Protein AF-A0A1Y1MLQ7-F1 (afdb_monomer_lite)

Radius of gyration: 145.33 Å; chains: 1; bounding box: 255×112×412 Å

pLDDT: mean 74.6, std 23.85, range [27.97, 98.62]

InterPro domains:
  IPR000237 GRIP domain [PS50913] (396-436)
  IPR019459 GRIP-related Arf-binding domain [PF10375] (397-436)

Structure (mmCIF, N/CA/C/O backbone):
data_AF-A0A1Y1MLQ7-F1
#
_entry.id   AF-A0A1Y1MLQ7-F1
#
loop_
_atom_site.group_PDB
_atom_site.id
_atom_site.type_symbol
_atom_site.label_atom_id
_atom_site.label_alt_id
_atom_site.label_comp_id
_atom_site.label_asym_id
_atom_site.label_entity_id
_atom_site.label_seq_id
_atom_site.pdbx_PDB_ins_code
_atom_site.Cartn_x
_atom_site.Cartn_y
_atom_site.Cartn_z
_atom_site.occupancy
_atom_site.B_iso_or_equiv
_atom_site.auth_seq_id
_atom_site.auth_comp_id
_atom_site.auth_asym_id
_atom_site.auth_atom_id
_atom_site.pdbx_PDB_model_num
ATOM 1 N N . ALA A 1 1 ? 29.054 -7.378 13.121 1.00 42.47 1 ALA A N 1
ATOM 2 C CA . ALA A 1 1 ? 28.999 -8.143 14.384 1.00 42.47 1 ALA A CA 1
ATOM 3 C C . ALA A 1 1 ? 28.278 -7.290 15.422 1.00 42.47 1 ALA A C 1
ATOM 5 O O . ALA A 1 1 ? 28.629 -6.125 15.537 1.00 42.47 1 ALA A O 1
ATOM 6 N N . GLY A 1 2 ? 27.265 -7.779 16.133 1.00 45.75 2 GLY A N 1
ATOM 7 C CA . GLY A 1 2 ? 26.594 -9.081 16.021 1.00 45.75 2 GLY A CA 1
ATOM 8 C C . GLY A 1 2 ? 25.172 -8.993 16.591 1.00 45.75 2 GLY A C 1
ATOM 9 O O . GLY A 1 2 ? 24.879 -8.077 17.355 1.00 45.75 2 GLY A O 1
ATOM 10 N N . GLU A 1 3 ? 24.288 -9.895 16.177 1.00 42.88 3 GLU A N 1
ATOM 11 C CA . GLU A 1 3 ? 22.862 -9.861 16.528 1.00 42.88 3 GLU A CA 1
ATOM 12 C C . GLU A 1 3 ? 22.591 -10.347 17.965 1.00 42.88 3 GLU A C 1
ATOM 14 O O . GLU A 1 3 ? 23.238 -11.291 18.424 1.00 42.88 3 GLU A O 1
ATOM 19 N N . PRO A 1 4 ? 21.572 -9.799 18.650 1.00 53.38 4 PRO A N 1
ATOM 20 C CA . PRO A 1 4 ? 20.909 -10.453 19.769 1.00 53.38 4 PRO A CA 1
ATOM 21 C C . PRO A 1 4 ? 19.644 -11.177 19.273 1.00 53.38 4 PRO A C 1
ATOM 23 O O . PRO A 1 4 ? 18.577 -10.575 19.139 1.00 53.38 4 PRO A O 1
ATOM 26 N N . THR A 1 5 ? 19.738 -12.478 18.997 1.00 49.75 5 THR A N 1
ATOM 27 C CA . THR A 1 5 ? 18.586 -13.284 18.563 1.00 49.75 5 THR A CA 1
ATOM 28 C C . THR A 1 5 ? 17.558 -13.461 19.685 1.00 49.75 5 THR A C 1
ATOM 30 O O . THR A 1 5 ? 17.858 -13.980 20.761 1.00 49.75 5 THR A O 1
ATOM 33 N N . GLN A 1 6 ? 16.305 -13.069 19.430 1.00 39.81 6 GLN A N 1
ATOM 34 C CA . GLN A 1 6 ? 15.184 -13.431 20.299 1.00 39.81 6 GLN A CA 1
ATOM 35 C C . GLN A 1 6 ? 14.736 -14.867 20.012 1.00 39.81 6 GLN A C 1
ATOM 37 O O . GLN A 1 6 ? 14.454 -15.221 18.870 1.00 39.81 6 GLN A O 1
ATOM 42 N N . ALA A 1 7 ? 14.592 -15.673 21.064 1.00 40.72 7 ALA A N 1
ATOM 43 C CA . ALA A 1 7 ? 13.977 -16.993 20.993 1.00 40.72 7 ALA A CA 1
ATOM 44 C C . ALA A 1 7 ? 12.897 -17.120 22.076 1.00 40.72 7 ALA A C 1
ATOM 46 O O . ALA A 1 7 ? 13.176 -17.470 23.222 1.00 40.72 7 ALA A O 1
ATOM 47 N N . ILE A 1 8 ? 11.648 -16.835 21.704 1.00 41.62 8 ILE A N 1
ATOM 48 C CA . ILE A 1 8 ? 10.466 -17.122 22.522 1.00 41.62 8 ILE A CA 1
ATOM 49 C C . ILE A 1 8 ? 9.584 -18.087 21.739 1.00 41.62 8 ILE A C 1
ATOM 51 O O . ILE A 1 8 ? 9.068 -17.737 20.682 1.00 41.62 8 ILE A O 1
ATOM 55 N N . ASN A 1 9 ? 9.333 -19.271 22.294 1.00 38.72 9 ASN A N 1
ATOM 56 C CA . ASN A 1 9 ? 8.049 -19.931 22.087 1.00 38.72 9 ASN A CA 1
ATOM 57 C C . ASN A 1 9 ? 7.711 -20.862 23.255 1.00 38.72 9 ASN A C 1
ATOM 59 O O . ASN A 1 9 ? 8.598 -21.382 23.930 1.00 38.72 9 ASN A O 1
ATOM 63 N N . SER A 1 10 ? 6.418 -21.002 23.553 1.00 38.69 10 SER A N 1
ATOM 64 C CA . SER A 1 10 ? 5.951 -21.477 24.862 1.00 38.69 10 SER A CA 1
ATOM 65 C C . SER A 1 10 ? 5.063 -22.722 24.770 1.00 38.69 10 SER A C 1
ATOM 67 O O . SER A 1 10 ? 4.092 -22.770 24.019 1.00 38.69 10 SER A O 1
ATOM 69 N N . ALA A 1 11 ? 5.386 -23.749 25.563 1.00 38.62 11 ALA A N 1
ATOM 70 C CA . ALA A 1 11 ? 4.618 -24.991 25.609 1.00 38.62 11 ALA A CA 1
ATOM 71 C C . ALA A 1 11 ? 3.310 -24.808 26.405 1.00 38.62 11 ALA A C 1
ATOM 73 O O . ALA A 1 11 ? 3.320 -24.501 27.602 1.00 38.62 11 ALA A O 1
ATOM 74 N N . SER A 1 12 ? 2.170 -25.011 25.745 1.00 39.16 12 SER A N 1
ATOM 75 C CA . SER A 1 12 ? 0.843 -24.701 26.284 1.00 39.16 12 SER A CA 1
ATOM 76 C C . SER A 1 12 ? 0.339 -25.740 27.303 1.00 39.16 12 SER A C 1
ATOM 78 O O . SER A 1 12 ? 0.190 -26.930 27.022 1.00 39.16 12 SER A O 1
ATOM 80 N N . LYS A 1 13 ? 0.019 -25.287 28.525 1.00 41.72 13 LYS A N 1
ATOM 81 C CA . LYS A 1 13 ? -0.547 -26.144 29.585 1.00 41.72 13 LYS A CA 1
ATOM 82 C C . LYS A 1 13 ? -2.057 -26.332 29.407 1.00 41.72 13 LYS A C 1
ATOM 84 O O . LYS A 1 13 ? -2.846 -25.427 29.665 1.00 41.72 13 LYS A O 1
ATOM 89 N N . LYS A 1 14 ? -2.463 -27.548 29.041 1.00 40.78 14 LYS A N 1
ATOM 90 C CA . LYS A 1 14 ? -3.866 -27.961 28.868 1.00 40.78 14 LYS A CA 1
ATOM 91 C C . LYS A 1 14 ? -4.560 -28.154 30.232 1.00 40.78 14 LYS A C 1
ATOM 93 O O . LYS A 1 14 ? -4.200 -29.054 30.985 1.00 40.78 14 LYS A O 1
ATOM 98 N N . LYS A 1 15 ? -5.578 -27.341 30.547 1.00 38.00 15 LYS A N 1
ATOM 99 C CA . LYS A 1 15 ? -6.497 -27.526 31.693 1.00 38.00 15 LYS A CA 1
ATOM 100 C C . LYS A 1 15 ? -7.940 -27.567 31.189 1.00 38.00 15 LYS A C 1
ATOM 102 O O . LYS A 1 15 ? -8.370 -26.629 30.529 1.00 38.00 15 LYS A O 1
ATOM 107 N N . ASN A 1 16 ? -8.684 -28.621 31.531 1.00 43.16 16 ASN A N 1
ATOM 108 C CA . ASN A 1 16 ? -10.107 -28.760 31.198 1.00 43.16 16 ASN A CA 1
ATOM 109 C C . ASN A 1 16 ? -11.012 -28.554 32.426 1.00 43.16 16 ASN A C 1
ATOM 111 O O . ASN A 1 16 ? -10.590 -28.720 33.571 1.00 43.16 16 ASN A O 1
ATOM 115 N N . ASN A 1 17 ? -12.258 -28.153 32.169 1.00 36.81 17 ASN A N 1
ATOM 116 C CA . ASN A 1 17 ? -13.166 -27.597 33.173 1.00 36.81 17 ASN A CA 1
ATOM 117 C C . ASN A 1 17 ? -13.801 -28.621 34.130 1.00 36.81 17 ASN A C 1
ATOM 119 O O . ASN A 1 17 ? -14.276 -29.677 33.720 1.00 36.81 17 ASN A O 1
ATOM 123 N N . ARG A 1 18 ? -13.976 -28.204 35.393 1.00 39.94 18 ARG A N 1
ATOM 124 C CA . ARG A 1 18 ? -15.094 -28.662 36.238 1.00 39.94 18 ARG A CA 1
ATOM 125 C C . ARG A 1 18 ? -16.371 -27.939 35.796 1.00 39.94 18 ARG A C 1
ATOM 127 O O . ARG A 1 18 ? -16.328 -26.734 35.565 1.00 39.94 18 ARG A O 1
ATOM 134 N N . LYS A 1 19 ? -17.522 -28.619 35.786 1.00 39.31 19 LYS A N 1
ATOM 135 C CA . LYS A 1 19 ? -18.834 -27.961 35.655 1.00 39.31 19 LYS A CA 1
ATOM 136 C C . LYS A 1 19 ? -19.832 -28.554 36.654 1.00 39.31 19 LYS A C 1
ATOM 138 O O . LYS A 1 19 ? -20.402 -29.612 36.413 1.00 39.31 19 LYS A O 1
ATOM 143 N N . LYS A 1 20 ? -20.027 -27.875 37.792 1.00 37.69 20 LYS A N 1
ATOM 144 C CA . LYS A 1 20 ? -21.162 -28.144 38.693 1.00 37.69 20 LYS A CA 1
ATOM 145 C C . LYS A 1 20 ? -22.450 -27.696 37.994 1.00 37.69 20 LYS A C 1
ATOM 147 O O . LYS A 1 20 ? -22.477 -26.620 37.401 1.00 37.69 20 LYS A O 1
ATOM 152 N N . LYS A 1 21 ? -23.517 -28.483 38.118 1.00 36.78 21 LYS A N 1
ATOM 153 C CA . LYS A 1 21 ? -24.897 -28.044 37.874 1.00 36.78 21 LYS A CA 1
ATOM 154 C C . LYS A 1 21 ? -25.595 -28.033 39.232 1.00 36.78 21 LYS A C 1
ATOM 156 O O . LYS A 1 21 ? -25.553 -29.040 39.928 1.00 36.78 21 LYS A O 1
ATOM 161 N N . ASN A 1 22 ? -26.194 -26.907 39.599 1.00 33.56 22 ASN A N 1
ATOM 162 C CA . ASN A 1 22 ? -27.091 -26.801 40.745 1.00 33.56 22 ASN A CA 1
ATOM 163 C C . ASN A 1 22 ? -28.452 -26.377 40.190 1.00 33.56 22 ASN A C 1
ATOM 165 O O . ASN A 1 22 ? -28.498 -25.490 39.338 1.00 33.56 22 ASN A O 1
ATOM 169 N N . ALA A 1 23 ? -29.530 -27.014 40.630 1.00 33.94 23 ALA A N 1
ATOM 170 C CA . ALA A 1 23 ? -30.889 -26.620 40.286 1.00 33.94 23 ALA A CA 1
ATOM 171 C C . ALA A 1 23 ? -31.568 -26.135 41.566 1.00 33.94 23 ALA A C 1
ATOM 173 O O . ALA A 1 23 ? -31.546 -26.849 42.566 1.00 33.94 23 ALA A O 1
ATOM 174 N N . ASN A 1 24 ? -32.142 -24.935 41.533 1.00 34.88 24 ASN A N 1
ATOM 175 C CA . ASN A 1 24 ? -33.017 -24.444 42.591 1.00 34.88 24 ASN A CA 1
ATOM 176 C C . ASN A 1 24 ? -34.423 -24.247 42.016 1.00 34.88 24 ASN A C 1
ATOM 178 O O . ASN A 1 24 ? -34.565 -24.005 40.815 1.00 34.88 24 ASN A O 1
ATOM 182 N N . LYS A 1 25 ? -35.450 -24.405 42.849 1.00 38.34 25 LYS A N 1
ATOM 183 C CA . LYS A 1 25 ? -36.848 -24.510 42.418 1.00 38.34 25 LYS A CA 1
ATOM 184 C C . LYS A 1 25 ? -37.705 -23.562 43.253 1.00 38.34 25 LYS A C 1
ATOM 186 O O . LYS A 1 25 ? -37.921 -23.832 44.430 1.00 38.34 25 LYS A O 1
ATOM 191 N N . ASN A 1 26 ? -38.181 -22.472 42.649 1.00 33.62 26 ASN A N 1
ATOM 192 C CA . ASN A 1 26 ? -39.131 -21.571 43.305 1.00 33.62 26 ASN A CA 1
ATOM 193 C C . ASN A 1 26 ? -40.443 -22.301 43.625 1.00 33.62 26 ASN A C 1
ATOM 195 O O . ASN A 1 26 ? -40.863 -23.204 42.892 1.00 33.62 26 ASN A O 1
ATOM 199 N N . LYS A 1 27 ? -41.107 -21.847 44.689 1.00 34.47 27 LYS A N 1
ATOM 200 C CA . LYS A 1 27 ? -42.523 -22.088 44.951 1.00 34.47 27 LYS A CA 1
ATOM 201 C C . LYS A 1 27 ? -43.062 -20.918 45.777 1.00 34.47 27 LYS A C 1
ATOM 203 O O . LYS A 1 27 ? -42.945 -20.931 46.997 1.00 34.47 27 LYS A O 1
ATOM 208 N N . ASP A 1 28 ? -43.637 -19.941 45.095 1.00 31.59 28 ASP A N 1
ATOM 209 C CA . ASP A 1 28 ? -44.357 -18.827 45.712 1.00 31.59 28 ASP A CA 1
ATOM 210 C C . ASP A 1 28 ? -45.819 -19.232 45.987 1.00 31.59 28 ASP A C 1
ATOM 212 O O . ASP A 1 28 ? -46.367 -20.103 45.300 1.00 31.59 28 ASP A O 1
ATOM 216 N N . THR A 1 29 ? -46.461 -18.621 46.986 1.00 34.50 29 THR A N 1
ATOM 217 C CA . THR A 1 29 ? -47.876 -18.857 47.325 1.00 34.50 29 THR A CA 1
ATOM 218 C C . THR A 1 29 ? -48.537 -17.614 47.915 1.00 34.50 29 THR A C 1
ATOM 220 O O . THR A 1 29 ? -48.018 -17.072 48.886 1.00 34.50 29 THR A O 1
ATOM 223 N N . THR A 1 30 ? -49.749 -17.305 47.423 1.00 37.72 30 THR A N 1
ATOM 224 C CA . THR A 1 30 ? -50.778 -16.408 48.018 1.00 37.72 30 THR A CA 1
ATOM 225 C C . THR A 1 30 ? -50.428 -14.908 48.139 1.00 37.72 30 THR A C 1
ATOM 227 O O . THR A 1 30 ? -49.251 -14.568 48.068 1.00 37.72 30 THR A O 1
ATOM 230 N N . PRO A 1 31 ? -51.419 -13.997 48.307 1.00 47.44 31 PRO A N 1
ATOM 231 C CA . PRO A 1 31 ? -52.875 -14.203 48.416 1.00 47.44 31 PRO A CA 1
ATOM 232 C C . PRO A 1 31 ? -53.719 -13.541 47.297 1.00 47.44 31 PRO A C 1
ATOM 234 O O . PRO A 1 31 ? -53.199 -12.882 46.401 1.00 47.44 31 PRO A O 1
ATOM 237 N N . LEU A 1 32 ? -55.045 -13.721 47.370 1.00 34.81 32 LEU A N 1
ATOM 238 C CA . LEU A 1 32 ? -56.075 -12.968 46.635 1.00 34.81 32 LEU A CA 1
ATOM 239 C C . LEU A 1 32 ? -57.245 -12.631 47.584 1.00 34.81 32 LEU A C 1
ATOM 241 O O . LEU A 1 32 ? -57.410 -13.293 48.606 1.00 34.81 32 LEU A O 1
ATOM 245 N N . SER A 1 33 ? -58.031 -11.606 47.242 1.00 31.83 33 SER A N 1
ATOM 246 C CA . SER A 1 33 ? -59.039 -10.946 48.097 1.00 31.83 33 SER A CA 1
ATOM 247 C C . SER A 1 33 ? -60.459 -11.014 47.507 1.00 31.83 33 SER A C 1
ATOM 249 O O . SER A 1 33 ? -60.576 -11.018 46.280 1.00 31.83 33 SER A O 1
ATOM 251 N N . ASN A 1 34 ? -61.506 -11.020 48.360 1.00 36.66 34 ASN A N 1
ATOM 252 C CA . ASN A 1 34 ? -62.702 -10.127 48.328 1.00 36.66 34 ASN A CA 1
ATOM 253 C C . ASN A 1 34 ? -63.937 -10.684 49.089 1.00 36.66 34 ASN A C 1
ATOM 255 O O . ASN A 1 34 ? -64.102 -11.897 49.175 1.00 36.66 34 ASN A O 1
ATOM 259 N N . GLY A 1 35 ? -64.840 -9.783 49.530 1.00 33.41 35 GLY A N 1
ATOM 260 C CA . GLY A 1 35 ? -66.186 -10.072 50.087 1.00 33.41 35 GLY A CA 1
ATOM 261 C C . GLY A 1 35 ? -66.288 -9.825 51.606 1.00 33.41 35 GLY A C 1
ATOM 262 O O . GLY A 1 35 ? -65.662 -10.577 52.343 1.00 33.41 35 GLY A O 1
ATOM 263 N N . ASP A 1 36 ? -66.949 -8.805 52.186 1.00 33.22 36 ASP A N 1
ATOM 264 C CA . ASP A 1 36 ? -68.075 -7.920 51.773 1.00 33.22 36 ASP A CA 1
ATOM 265 C C . ASP A 1 36 ? -69.455 -8.631 51.787 1.00 33.22 36 ASP A C 1
ATOM 267 O O . ASP A 1 36 ? -69.572 -9.691 51.175 1.00 33.22 36 ASP A O 1
ATOM 271 N N . ALA A 1 37 ? -70.537 -8.155 52.435 1.00 33.62 37 ALA A N 1
ATOM 272 C CA . ALA A 1 37 ? -70.743 -7.079 53.432 1.00 33.62 37 ALA A CA 1
ATOM 273 C C . ALA A 1 37 ? -72.116 -7.234 54.145 1.00 33.62 37 ALA A C 1
ATOM 275 O O . ALA A 1 37 ? -72.996 -7.910 53.618 1.00 33.62 37 ALA A O 1
ATOM 276 N N . THR A 1 38 ? -72.327 -6.535 55.275 1.00 31.84 38 THR A N 1
ATOM 277 C CA . THR A 1 38 ? -73.638 -5.958 55.682 1.00 31.84 38 THR A CA 1
ATOM 278 C C . THR A 1 38 ? -73.445 -4.830 56.710 1.00 31.84 38 THR A C 1
ATOM 280 O O . THR A 1 38 ? -72.434 -4.806 57.409 1.00 31.84 38 THR A O 1
ATOM 283 N N . HIS A 1 39 ? -74.403 -3.902 56.783 1.00 36.19 39 HIS A N 1
ATOM 284 C CA . HIS A 1 39 ? -74.424 -2.697 57.629 1.00 36.19 39 HIS A CA 1
ATOM 285 C C . HIS A 1 39 ? -75.869 -2.462 58.130 1.00 36.19 39 HIS A C 1
ATOM 287 O O . HIS A 1 39 ? -76.761 -3.200 57.716 1.00 36.19 39 HIS A O 1
ATOM 293 N N . GLU A 1 40 ? -76.079 -1.406 58.925 1.00 33.09 40 GLU A N 1
ATOM 294 C CA . GLU A 1 40 ? -77.374 -0.863 59.391 1.00 33.09 40 GLU A CA 1
ATOM 295 C C . GLU A 1 40 ? -78.122 -1.665 60.483 1.00 33.09 40 GLU A C 1
ATOM 297 O O . GLU A 1 40 ? -77.985 -2.881 60.593 1.00 33.09 40 GLU A O 1
ATOM 302 N N . ASP A 1 41 ? -78.981 -1.039 61.298 1.00 33.09 41 ASP A N 1
ATOM 303 C CA . ASP A 1 41 ? -78.740 0.196 62.069 1.00 33.09 41 ASP A CA 1
ATOM 304 C C . ASP A 1 41 ? -79.726 0.322 63.255 1.00 33.09 41 ASP A C 1
ATOM 306 O O . ASP A 1 41 ? -80.657 -0.463 63.419 1.00 33.09 41 ASP A O 1
ATOM 310 N N . VAL A 1 42 ? -79.453 1.330 64.079 1.00 36.19 42 VAL A N 1
ATOM 311 C CA . VAL A 1 42 ? -80.202 1.927 65.203 1.00 36.19 42 VAL A CA 1
ATOM 312 C C . VAL A 1 42 ? -81.758 1.887 65.162 1.00 36.19 42 VAL A C 1
ATOM 314 O O . VAL A 1 42 ? -82.366 2.051 64.111 1.00 36.19 42 VAL A O 1
ATOM 317 N N . GLN A 1 43 ? -82.359 1.829 66.373 1.00 34.16 43 GLN A N 1
ATOM 318 C CA . GLN A 1 43 ? -83.523 2.601 66.902 1.00 34.16 43 GLN A CA 1
ATOM 319 C C . GLN A 1 43 ? -84.747 1.860 67.521 1.00 34.16 43 GLN A C 1
ATOM 321 O O . GLN A 1 43 ? -85.531 1.227 66.827 1.00 34.16 43 GLN A O 1
ATOM 326 N N . ASN A 1 44 ? -84.939 2.158 68.821 1.00 33.00 44 ASN A N 1
ATOM 327 C CA . ASN A 1 44 ? -86.174 2.591 69.512 1.00 33.00 44 ASN A CA 1
ATOM 328 C C . ASN A 1 44 ? -87.356 1.657 69.873 1.00 33.00 44 ASN A C 1
ATOM 330 O O . ASN A 1 44 ? -87.728 0.771 69.118 1.00 33.00 44 ASN A O 1
ATOM 334 N N . ASP A 1 45 ? -87.971 2.040 71.012 1.00 34.66 45 ASP A N 1
ATOM 335 C CA . ASP A 1 45 ? -89.410 2.054 71.356 1.00 34.66 45 ASP A CA 1
ATOM 336 C C . ASP A 1 45 ? -90.154 0.686 71.438 1.00 34.66 45 ASP A C 1
ATOM 338 O O . ASP A 1 45 ? -89.951 -0.204 70.620 1.00 34.66 45 ASP A O 1
ATOM 342 N N . ASN A 1 46 ? -91.054 0.416 72.397 1.00 36.19 46 ASN A N 1
ATOM 343 C CA . ASN A 1 46 ? -91.608 1.223 73.497 1.00 36.19 46 ASN A CA 1
ATOM 344 C C . ASN A 1 46 ? -92.368 0.312 74.511 1.00 36.19 46 ASN A C 1
ATOM 346 O O . ASN A 1 46 ? -92.253 -0.909 74.416 1.00 36.19 46 ASN A O 1
ATOM 350 N N . ASP A 1 47 ? -93.193 0.927 75.374 1.00 40.88 47 ASP A N 1
ATOM 351 C CA . ASP A 1 47 ? -94.443 0.397 75.973 1.00 40.88 47 ASP A CA 1
ATOM 352 C C . ASP A 1 47 ? -94.368 -0.732 77.034 1.00 40.88 47 ASP A C 1
ATOM 354 O O . ASP A 1 47 ? -93.593 -1.680 76.918 1.00 40.88 47 ASP A O 1
ATOM 358 N N . GLU A 1 48 ? -95.225 -0.765 78.065 1.00 39.75 48 GLU A N 1
ATOM 359 C CA . GLU A 1 48 ? -95.933 0.287 78.843 1.00 39.75 48 GLU A CA 1
ATOM 360 C C . GLU A 1 48 ? -96.523 -0.383 80.123 1.00 39.75 48 GLU A C 1
ATOM 362 O O . GLU A 1 48 ? -96.315 -1.587 80.301 1.00 39.75 48 GLU A O 1
ATOM 367 N N . ASP A 1 49 ? -97.249 0.372 80.967 1.00 41.47 49 ASP A N 1
ATOM 368 C CA . ASP A 1 49 ? -98.169 -0.099 82.039 1.00 41.47 49 ASP A CA 1
ATOM 369 C C . ASP A 1 49 ? -97.550 -0.907 83.227 1.00 41.47 49 ASP A C 1
ATOM 371 O O . ASP A 1 49 ? -96.492 -1.527 83.114 1.00 41.47 49 ASP A O 1
ATOM 375 N N . ASP A 1 50 ? -98.125 -1.056 84.431 1.00 41.84 50 ASP A N 1
ATOM 376 C CA . ASP A 1 50 ? -99.106 -0.337 85.288 1.00 41.84 50 ASP A CA 1
ATOM 377 C C . ASP A 1 50 ? -99.106 -1.094 86.653 1.00 41.84 50 ASP A C 1
ATOM 379 O O . ASP A 1 50 ? -98.612 -2.225 86.726 1.00 41.84 50 ASP A O 1
ATOM 383 N N . ASP A 1 51 ? -99.696 -0.669 87.775 1.00 39.22 51 ASP A N 1
ATOM 384 C CA . ASP A 1 51 ? -99.944 0.633 88.430 1.00 39.22 51 ASP A CA 1
ATOM 385 C C . ASP A 1 51 ? -100.401 0.292 89.886 1.00 39.22 51 ASP A C 1
ATOM 387 O O . ASP A 1 51 ? -100.680 -0.880 90.154 1.00 39.22 51 ASP A O 1
ATOM 391 N N . ASP A 1 52 ? -100.542 1.273 90.794 1.00 37.59 52 ASP A N 1
ATOM 392 C CA . ASP A 1 52 ? -101.419 1.213 92.000 1.00 37.59 52 ASP A CA 1
ATOM 393 C C . ASP A 1 52 ? -101.213 0.079 93.074 1.00 37.59 52 ASP A C 1
ATOM 395 O O . ASP A 1 52 ? -100.524 -0.920 92.885 1.00 37.59 52 ASP A O 1
ATOM 399 N N . LEU A 1 53 ? -101.778 0.107 94.298 1.00 37.22 53 LEU A N 1
ATOM 400 C CA . LEU A 1 53 ? -102.050 1.198 95.257 1.00 37.22 53 LEU A CA 1
ATOM 401 C C . LEU A 1 53 ? -102.177 0.630 96.701 1.00 37.22 53 LEU A C 1
ATOM 403 O O . LEU A 1 53 ? -102.416 -0.560 96.891 1.00 37.22 53 LEU A O 1
ATOM 407 N N . ASP A 1 54 ? -102.138 1.537 97.688 1.00 35.19 54 ASP A N 1
ATOM 408 C CA . ASP A 1 54 ? -102.821 1.491 99.003 1.00 35.19 54 ASP A CA 1
ATOM 409 C C . ASP A 1 54 ? -102.521 0.402 100.076 1.00 35.19 54 ASP A C 1
ATOM 411 O O . ASP A 1 54 ? -102.013 -0.679 99.804 1.00 35.19 54 ASP A O 1
ATOM 415 N N . THR A 1 55 ? -102.906 0.562 101.360 1.00 31.97 55 THR A N 1
ATOM 416 C CA . THR A 1 55 ? -102.856 1.717 102.307 1.00 31.97 55 THR A CA 1
ATOM 417 C C . THR A 1 55 ? -103.393 1.281 103.685 1.00 31.97 55 THR A C 1
ATOM 419 O O . THR A 1 55 ? -104.422 0.613 103.767 1.00 31.97 55 THR A O 1
ATOM 422 N N . ALA A 1 56 ? -102.774 1.774 104.773 1.00 32.56 56 ALA A N 1
ATOM 423 C CA . ALA A 1 56 ? -103.269 1.691 106.167 1.00 32.56 56 ALA A CA 1
ATOM 424 C C . ALA A 1 56 ? -103.393 0.233 106.726 1.00 32.56 56 ALA A C 1
ATOM 426 O O . ALA A 1 56 ? -103.082 -0.726 106.035 1.00 32.56 56 ALA A O 1
ATOM 427 N N . VAL A 1 57 ? -103.700 -0.060 108.001 1.00 34.50 57 VAL A N 1
ATOM 428 C CA . VAL A 1 57 ? -104.384 0.677 109.084 1.00 34.50 57 VAL A CA 1
ATOM 429 C C . VAL A 1 57 ? -103.676 0.474 110.440 1.00 34.50 57 VAL A C 1
ATOM 431 O O . VAL A 1 57 ? -103.427 -0.657 110.835 1.00 34.50 57 VAL A O 1
ATOM 434 N N . SER A 1 58 ? -103.375 1.598 111.111 1.00 33.84 58 SER A N 1
ATOM 435 C CA . SER A 1 58 ? -103.602 1.961 112.537 1.00 33.84 58 SER A CA 1
ATOM 436 C C . SER A 1 58 ? -103.636 0.859 113.629 1.00 33.84 58 SER A C 1
ATOM 438 O O . SER A 1 58 ? -104.183 -0.207 113.416 1.00 33.84 58 SER A O 1
ATOM 440 N N . THR A 1 59 ? -103.277 1.008 114.910 1.00 31.25 59 THR A N 1
ATOM 441 C CA . THR A 1 59 ? -102.831 2.071 115.842 1.00 31.25 59 THR A CA 1
ATOM 442 C C . THR A 1 59 ? -102.931 1.450 117.252 1.00 31.25 59 THR A C 1
ATOM 444 O O . THR A 1 59 ? -103.964 0.855 117.532 1.00 31.25 59 THR A O 1
ATOM 447 N N . ASP A 1 60 ? -101.968 1.731 118.139 1.00 29.72 60 ASP A N 1
ATOM 448 C CA . ASP A 1 60 ? -102.167 2.151 119.552 1.00 29.72 60 ASP A CA 1
ATOM 449 C C . ASP A 1 60 ? -102.956 1.279 120.590 1.00 29.72 60 ASP A C 1
ATOM 451 O O . ASP A 1 60 ? -103.843 0.493 120.288 1.00 29.72 60 ASP A O 1
ATOM 455 N N . LYS A 1 61 ? -102.668 1.560 121.873 1.00 31.28 61 LYS A N 1
ATOM 456 C CA . LYS A 1 61 ? -103.451 1.314 123.109 1.00 31.28 61 LYS A CA 1
ATOM 457 C C . LYS A 1 61 ? -103.550 -0.076 123.784 1.00 31.28 61 LYS A C 1
ATOM 459 O O . LYS A 1 61 ? -104.363 -0.922 123.447 1.00 31.28 61 LYS A O 1
ATOM 464 N N . LEU A 1 62 ? -102.935 -0.070 124.979 1.00 30.88 62 LEU A N 1
ATOM 465 C CA . LEU A 1 62 ? -103.512 -0.396 126.304 1.00 30.88 62 LEU A CA 1
ATOM 466 C C . LEU A 1 62 ? -103.570 -1.849 126.823 1.00 30.88 62 LEU A C 1
ATOM 468 O O . LEU A 1 62 ? -104.132 -2.757 126.224 1.00 30.88 62 LEU A O 1
ATOM 472 N N . LYS A 1 63 ? -103.112 -1.984 128.081 1.00 40.81 63 LYS A N 1
ATOM 473 C CA . LYS A 1 63 ? -103.578 -2.989 129.058 1.00 40.81 63 LYS A CA 1
ATOM 474 C C . LYS A 1 63 ? -105.070 -2.760 129.373 1.00 40.81 63 LYS A C 1
ATOM 476 O O . LYS A 1 63 ? -105.519 -1.613 129.314 1.00 40.81 63 LYS A O 1
ATOM 481 N N . PRO A 1 64 ? -105.796 -3.774 129.869 1.00 41.28 64 PRO A N 1
ATOM 482 C CA . PRO A 1 64 ? -106.027 -3.766 131.323 1.00 41.28 64 PRO A CA 1
ATOM 483 C C . PRO A 1 64 ? -105.993 -5.157 131.991 1.00 41.28 64 PRO A C 1
ATOM 485 O O . PRO A 1 64 ? -105.828 -6.188 131.345 1.00 41.28 64 PRO A O 1
ATOM 488 N N . GLU A 1 65 ? -106.141 -5.151 133.316 1.00 33.97 65 GLU A N 1
ATOM 489 C CA . GLU A 1 65 ? -106.349 -6.322 134.184 1.00 33.97 65 GLU A CA 1
ATOM 490 C C . GLU A 1 65 ? -107.795 -6.861 134.077 1.00 33.97 65 GLU A C 1
ATOM 492 O O . GLU A 1 65 ? -108.668 -6.179 133.536 1.00 33.97 65 GLU A O 1
ATOM 497 N N . GLY A 1 66 ? -108.081 -8.064 134.606 1.00 29.27 66 GLY A N 1
ATOM 498 C CA . GLY A 1 66 ? -109.390 -8.706 134.391 1.00 29.27 66 GLY A CA 1
ATOM 499 C C . GLY A 1 66 ? -109.802 -9.871 135.308 1.00 29.27 66 GLY A C 1
ATOM 500 O O . GLY A 1 66 ? -110.132 -10.931 134.793 1.00 29.27 66 GLY A O 1
ATOM 501 N N . ASN A 1 67 ? -109.905 -9.626 136.622 1.00 34.66 67 ASN A N 1
ATOM 502 C CA . ASN A 1 67 ? -110.710 -10.370 137.623 1.00 34.66 67 ASN A CA 1
ATOM 503 C C . ASN A 1 67 ? -110.405 -11.853 137.967 1.00 34.66 67 ASN A C 1
ATOM 505 O O . ASN A 1 67 ? -110.114 -12.691 137.123 1.00 34.66 67 ASN A O 1
ATOM 509 N N . GLY A 1 68 ? -110.612 -12.193 139.252 1.00 30.78 68 GLY A N 1
ATOM 510 C CA . GLY A 1 68 ? -110.525 -13.568 139.783 1.00 30.78 68 GLY A CA 1
ATOM 511 C C . GLY A 1 68 ? -110.871 -13.732 141.277 1.00 30.78 68 GLY A C 1
ATOM 512 O O . GLY A 1 68 ? -110.337 -14.615 141.937 1.00 30.78 68 GLY A O 1
ATOM 513 N N . HIS A 1 69 ? -111.713 -12.862 141.843 1.00 29.98 69 HIS A N 1
ATOM 514 C CA . HIS A 1 69 ? -112.012 -12.781 143.286 1.00 29.98 69 HIS A CA 1
ATOM 515 C C . HIS A 1 69 ? -113.403 -13.378 143.596 1.00 29.98 69 HIS A C 1
ATOM 517 O O . HIS A 1 69 ? -114.304 -13.118 142.802 1.00 29.98 69 HIS A O 1
ATOM 523 N N . ALA A 1 70 ? -113.603 -14.077 144.736 1.00 30.39 70 ALA A N 1
ATOM 524 C CA . ALA A 1 70 ? -114.815 -13.989 145.597 1.00 30.39 70 ALA A CA 1
ATOM 525 C C . ALA A 1 70 ? -114.908 -15.050 146.735 1.00 30.39 70 ALA A C 1
ATOM 527 O O . ALA A 1 70 ? -114.780 -16.232 146.449 1.00 30.39 70 ALA A O 1
ATOM 528 N N . ILE A 1 71 ? -115.293 -14.597 147.950 1.00 34.31 71 ILE A N 1
ATOM 529 C CA . ILE A 1 71 ? -116.177 -15.258 148.965 1.00 34.31 71 ILE A CA 1
ATOM 530 C C . ILE A 1 71 ? -115.639 -16.581 149.612 1.00 34.31 71 ILE A C 1
ATOM 532 O O . ILE A 1 71 ? -115.426 -17.552 148.901 1.00 34.31 71 ILE A O 1
ATOM 536 N N . GLU A 1 72 ? -115.303 -16.738 150.915 1.00 33.91 72 GLU A N 1
ATOM 537 C CA . GLU A 1 72 ? -115.919 -16.359 152.234 1.00 33.91 72 GLU A CA 1
ATOM 538 C C . GLU A 1 72 ? -117.230 -17.165 152.560 1.00 33.91 72 GLU A C 1
ATOM 540 O O . GLU A 1 72 ? -117.745 -17.788 151.635 1.00 33.91 72 GLU A O 1
ATOM 545 N N . PRO A 1 7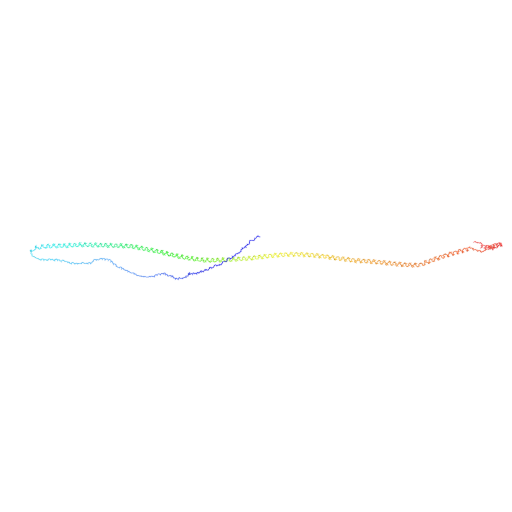3 ? -117.838 -17.231 153.785 1.00 50.41 73 PRO A N 1
ATOM 546 C CA . PRO A 1 73 ? -117.463 -16.703 155.112 1.00 50.41 73 PRO A CA 1
ATOM 547 C C . PRO A 1 73 ? -117.810 -17.606 156.350 1.00 50.41 73 PRO A C 1
ATOM 549 O O . PRO A 1 73 ? -118.112 -18.789 156.230 1.00 50.41 73 PRO A O 1
ATOM 552 N N . SER A 1 74 ? -117.901 -16.966 157.536 1.00 31.31 74 SER A N 1
ATOM 553 C CA . SER A 1 74 ? -118.616 -17.345 158.794 1.00 31.31 74 SER A CA 1
ATOM 554 C C . SER A 1 74 ? -118.008 -18.434 159.710 1.00 31.31 74 SER A C 1
ATOM 556 O O . SER A 1 74 ? -117.524 -19.444 159.225 1.00 31.31 74 SER A O 1
ATOM 558 N N . LYS A 1 75 ? -117.863 -18.257 161.044 1.00 32.09 75 LYS A N 1
ATOM 559 C CA . LYS A 1 75 ? -118.749 -17.762 162.152 1.00 32.09 75 LYS A CA 1
ATOM 560 C C . LYS A 1 75 ? -119.856 -18.759 162.557 1.00 32.09 75 LYS A C 1
ATOM 562 O O . LYS A 1 75 ? -120.444 -19.353 161.669 1.00 32.09 75 LYS A O 1
ATOM 567 N N . ALA A 1 76 ? -120.300 -18.886 163.818 1.00 29.58 76 ALA A N 1
ATOM 568 C CA . ALA A 1 76 ? -119.803 -18.532 165.174 1.00 29.58 76 ALA A CA 1
ATOM 569 C C . ALA A 1 76 ? -120.851 -19.039 166.219 1.00 29.58 76 ALA A C 1
ATOM 571 O O . ALA A 1 76 ? -121.878 -19.566 165.795 1.00 29.58 76 ALA A O 1
ATOM 572 N N . THR A 1 77 ? -120.680 -18.735 167.525 1.00 30.06 77 THR A N 1
ATOM 573 C CA . THR A 1 77 ? -121.750 -18.615 168.574 1.00 30.06 77 THR A CA 1
ATOM 574 C C . THR A 1 77 ? -122.554 -19.884 168.969 1.00 30.06 77 THR A C 1
ATOM 576 O O . THR A 1 77 ? -122.618 -20.828 168.195 1.00 30.06 77 THR A O 1
ATOM 579 N N . ASP A 1 78 ? -123.253 -19.991 170.116 1.00 27.97 78 ASP A N 1
ATOM 580 C CA . ASP A 1 78 ? -123.175 -19.374 171.471 1.00 27.97 78 ASP A CA 1
ATOM 581 C C . ASP A 1 78 ? -124.207 -20.066 172.419 1.00 27.97 78 ASP A C 1
ATOM 583 O O . ASP A 1 78 ? -125.219 -20.575 171.939 1.00 27.97 78 ASP A O 1
ATOM 587 N N . GLY A 1 79 ? -123.990 -20.023 173.744 1.00 31.50 79 GLY A N 1
ATOM 588 C CA . GLY A 1 79 ? -125.013 -20.199 174.798 1.00 31.50 79 GLY A CA 1
ATOM 589 C C . GLY A 1 79 ? -125.614 -21.599 175.069 1.00 31.50 79 GLY A C 1
ATOM 590 O O . GLY A 1 79 ? -125.311 -22.568 174.380 1.00 31.50 79 GLY A O 1
ATOM 591 N N . THR A 1 80 ? -126.483 -21.785 176.082 1.00 31.48 80 THR A N 1
ATOM 592 C CA . THR A 1 80 ? -126.832 -20.931 177.254 1.00 31.48 80 THR A CA 1
ATOM 593 C C . THR A 1 80 ? -127.678 -21.704 178.298 1.00 31.48 80 THR A C 1
ATOM 595 O O . THR A 1 80 ? -128.491 -22.533 177.903 1.00 31.48 80 THR A O 1
ATOM 598 N N . ALA A 1 81 ? -127.586 -21.305 179.586 1.00 32.41 81 ALA A N 1
ATOM 599 C CA . ALA A 1 81 ? -128.570 -21.515 180.685 1.00 32.41 81 ALA A CA 1
ATOM 600 C C . ALA A 1 81 ? -128.823 -22.981 181.167 1.00 32.41 81 ALA A C 1
ATOM 602 O O . ALA A 1 81 ? -128.719 -23.921 180.391 1.00 32.41 81 ALA A O 1
ATOM 603 N N . ASP A 1 82 ? -129.156 -23.307 182.428 1.00 33.22 82 ASP A N 1
ATOM 604 C CA . ASP A 1 82 ? -129.266 -22.588 183.727 1.00 33.22 82 ASP A CA 1
ATOM 605 C C . ASP A 1 82 ? -128.931 -23.630 184.864 1.00 33.22 82 ASP A C 1
ATOM 607 O O . ASP A 1 82 ? -128.264 -24.612 184.541 1.00 33.22 82 ASP A O 1
ATOM 611 N N . SER A 1 83 ? -129.262 -23.611 186.172 1.00 36.28 83 SER A N 1
ATOM 612 C CA . SER A 1 83 ? -130.099 -22.789 187.075 1.00 36.28 83 SER A CA 1
ATOM 613 C C . SER A 1 83 ? -129.690 -22.950 188.566 1.00 36.28 83 SER A C 1
ATOM 615 O O . SER A 1 83 ? -128.735 -23.657 188.884 1.00 36.28 83 SER A O 1
ATOM 617 N N . ASP A 1 84 ? -130.474 -22.332 189.469 1.00 38.09 84 ASP A N 1
ATOM 618 C CA . ASP A 1 84 ? -130.536 -22.527 190.938 1.00 38.09 84 ASP A CA 1
ATOM 619 C C . ASP A 1 84 ? -129.305 -22.050 191.772 1.00 38.09 84 ASP A C 1
ATOM 621 O O . ASP A 1 84 ? -128.162 -22.047 191.307 1.00 38.09 84 ASP A O 1
ATOM 625 N N . PRO A 1 85 ? -129.485 -21.500 192.998 1.00 54.16 85 PRO A N 1
ATOM 626 C CA . PRO A 1 85 ? -128.723 -20.297 193.365 1.00 54.16 85 PRO A CA 1
ATOM 627 C C . PRO A 1 85 ? -127.383 -20.543 194.068 1.00 54.16 85 PRO A C 1
ATOM 629 O O . PRO A 1 85 ? -126.583 -19.616 194.195 1.00 54.16 85 PRO A O 1
ATOM 632 N N . THR A 1 86 ? -127.139 -21.756 194.567 1.00 49.16 86 THR A N 1
ATOM 633 C CA . THR A 1 86 ? -126.079 -22.017 195.563 1.00 49.16 86 THR A CA 1
ATOM 634 C C . THR A 1 86 ? -124.749 -22.471 194.945 1.00 49.16 86 THR A C 1
ATOM 636 O O . THR A 1 86 ? -123.708 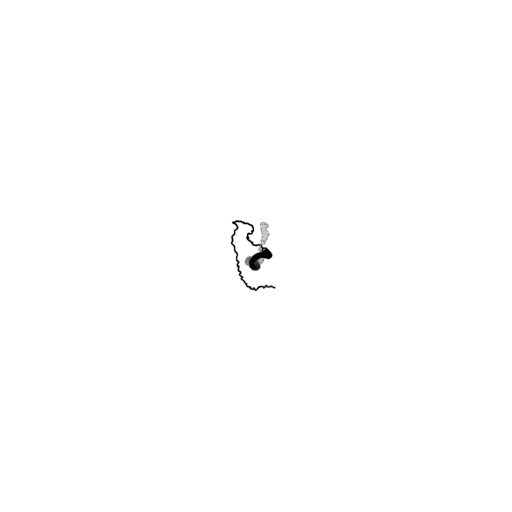-22.349 195.582 1.00 49.16 86 THR A O 1
ATOM 639 N N . ALA A 1 87 ? -124.745 -22.936 193.689 1.00 54.12 87 ALA A N 1
ATOM 640 C CA . ALA A 1 87 ? -123.534 -23.391 192.983 1.00 54.12 87 ALA A CA 1
ATOM 641 C C . ALA A 1 87 ? -122.725 -22.250 192.319 1.00 54.12 87 ALA A C 1
ATOM 643 O O . ALA A 1 87 ? -121.607 -22.450 191.840 1.00 54.12 87 ALA A O 1
ATOM 644 N N . LYS A 1 88 ? -123.275 -21.027 192.298 1.00 49.00 88 LYS A N 1
ATOM 645 C CA . LYS A 1 88 ? -122.811 -19.893 191.476 1.00 49.00 88 LYS A CA 1
ATOM 646 C C . LYS A 1 88 ? -121.404 -19.360 191.806 1.00 49.00 88 LYS A C 1
ATOM 648 O O . LYS A 1 88 ? -120.861 -18.563 191.044 1.00 49.00 88 LYS A O 1
ATOM 653 N N . LEU A 1 89 ? -120.808 -19.782 192.922 1.00 54.59 89 LEU A N 1
ATOM 654 C CA . LEU A 1 89 ? -119.521 -19.271 193.410 1.00 54.59 89 LEU A CA 1
ATOM 655 C C . LEU A 1 89 ? -118.310 -20.125 192.984 1.00 54.59 89 LEU A C 1
ATOM 657 O O . LEU A 1 89 ? -117.194 -19.615 192.966 1.00 54.59 89 LEU A O 1
ATOM 661 N N . GLU A 1 90 ? -118.516 -21.386 192.588 1.00 57.91 90 GLU A N 1
ATOM 662 C CA . GLU A 1 90 ? -117.428 -22.301 192.193 1.00 57.91 90 GLU A CA 1
ATOM 663 C C . GLU A 1 90 ? -117.212 -22.355 190.663 1.00 57.91 90 GLU A C 1
ATOM 665 O O . GLU A 1 90 ? -116.103 -22.611 190.190 1.00 57.91 90 GLU A O 1
ATOM 670 N N . ALA A 1 91 ? -118.243 -22.032 189.870 1.00 54.47 91 ALA A N 1
ATOM 671 C CA . ALA A 1 91 ? -118.168 -22.007 188.405 1.00 54.47 91 ALA A CA 1
ATOM 672 C C . ALA A 1 91 ? -117.262 -20.881 187.857 1.00 54.47 91 ALA A C 1
ATOM 674 O O . ALA A 1 91 ? -116.398 -21.139 187.017 1.00 54.47 91 ALA A O 1
ATOM 675 N N . MET A 1 92 ? -117.389 -19.654 188.388 1.00 54.16 92 MET A N 1
ATOM 676 C CA . MET A 1 92 ? -116.629 -18.477 187.918 1.00 54.16 92 MET A CA 1
ATOM 677 C C . MET A 1 92 ? -115.105 -18.585 188.117 1.00 54.16 92 MET A C 1
ATOM 679 O O . MET A 1 92 ? -114.355 -17.790 187.549 1.00 54.16 92 MET A O 1
ATOM 683 N N . GLY A 1 93 ? -114.621 -19.559 188.898 1.00 58.25 93 GLY A N 1
ATOM 684 C CA . GLY A 1 93 ? -113.190 -19.860 188.982 1.00 58.25 93 GLY A CA 1
ATOM 685 C C . GLY A 1 93 ? -112.639 -20.466 187.686 1.00 58.25 93 GLY A C 1
ATOM 686 O O . GLY A 1 93 ? -111.604 -20.024 187.194 1.00 58.25 93 GLY A O 1
ATOM 687 N N . LYS A 1 94 ? -113.357 -21.438 187.107 1.00 61.97 94 LYS A N 1
ATOM 688 C CA . LYS A 1 94 ? -112.886 -22.257 185.972 1.00 61.97 94 LYS A CA 1
ATOM 689 C C . LYS A 1 94 ? -113.002 -21.527 184.633 1.00 61.97 94 LYS A C 1
ATOM 691 O O . LYS A 1 94 ? -112.098 -21.589 183.804 1.00 61.97 94 LYS A O 1
ATOM 696 N N . GLU A 1 95 ? -114.080 -20.771 184.449 1.00 54.84 95 GLU A N 1
ATOM 697 C CA . GLU A 1 95 ? -114.336 -19.983 183.234 1.00 54.84 95 GLU A CA 1
ATOM 698 C C . GLU A 1 95 ? -113.255 -18.905 183.000 1.00 54.84 95 GLU A C 1
ATOM 700 O O . GLU A 1 95 ? -112.849 -18.634 181.869 1.00 54.84 95 GLU A O 1
ATOM 705 N N . ARG A 1 96 ? -112.690 -18.358 184.087 1.00 60.84 96 ARG A N 1
ATOM 706 C CA . ARG A 1 96 ? -111.604 -17.367 184.041 1.00 60.84 96 ARG A CA 1
ATOM 707 C C . ARG A 1 96 ? -110.228 -17.960 183.697 1.00 60.84 96 ARG A C 1
ATOM 709 O O . ARG A 1 96 ? -109.347 -17.212 183.272 1.00 60.84 96 ARG A O 1
ATOM 716 N N . GLU A 1 97 ? -110.026 -19.267 183.866 1.00 61.16 97 GLU A N 1
ATOM 717 C CA . GLU A 1 97 ? -108.823 -19.958 183.377 1.00 61.16 97 GLU A CA 1
ATOM 718 C C . GLU A 1 97 ? -108.948 -20.331 181.895 1.00 61.16 97 GLU A C 1
ATOM 720 O O . GLU A 1 97 ? -107.997 -20.113 181.145 1.00 61.16 97 GLU A O 1
ATOM 725 N N . ALA A 1 98 ? -110.125 -20.778 181.441 1.00 61.62 98 ALA A N 1
ATOM 726 C CA . ALA A 1 98 ? -110.368 -21.104 180.031 1.00 61.62 98 ALA A CA 1
ATOM 727 C C . ALA A 1 98 ? -110.051 -19.923 179.089 1.00 61.62 98 ALA A C 1
ATOM 729 O O . ALA A 1 98 ? -109.277 -20.070 178.142 1.00 61.62 98 ALA A O 1
ATOM 730 N N . LEU A 1 99 ? -110.545 -18.722 179.415 1.00 57.41 99 LEU A N 1
ATOM 731 C CA . LEU A 1 99 ? -110.301 -17.500 178.633 1.00 57.41 99 LEU A CA 1
ATOM 732 C C . LEU A 1 99 ? -108.828 -17.047 178.599 1.00 57.41 99 LEU A C 1
ATOM 734 O O . LEU A 1 99 ? -108.460 -16.228 177.758 1.00 57.41 99 LEU A O 1
ATOM 738 N N . ARG A 1 100 ? -107.958 -17.552 179.487 1.00 62.12 100 ARG A N 1
ATOM 739 C CA . ARG A 1 100 ? -106.509 -17.288 179.404 1.00 62.12 100 ARG A CA 1
ATOM 740 C C . ARG A 1 100 ? -105.828 -18.175 178.366 1.00 62.12 100 ARG A C 1
ATOM 742 O O . ARG A 1 100 ? -104.994 -17.671 177.618 1.00 62.12 100 ARG A O 1
ATOM 749 N N . ALA A 1 101 ? -106.211 -19.449 178.294 1.00 64.69 101 ALA A N 1
ATOM 750 C CA . ALA A 1 101 ? -105.646 -20.400 177.340 1.00 64.69 101 ALA A CA 1
ATOM 751 C C . ALA A 1 101 ? -105.965 -20.017 175.883 1.00 64.69 101 ALA A C 1
ATOM 753 O O . ALA A 1 101 ? -105.093 -20.097 175.023 1.00 64.69 101 ALA A O 1
ATOM 754 N N . GLU A 1 102 ? -107.179 -19.530 175.608 1.00 62.50 102 GLU A N 1
ATOM 755 C CA . GLU A 1 102 ? -107.576 -19.097 174.260 1.00 62.50 102 GLU A CA 1
ATOM 756 C C . GLU A 1 102 ? -106.770 -17.878 173.774 1.00 62.50 102 GLU A C 1
ATOM 758 O O . GLU A 1 102 ? -106.273 -17.866 172.648 1.00 62.50 102 GLU A O 1
ATOM 763 N N . VAL A 1 103 ? -106.541 -16.885 174.644 1.00 65.19 103 VAL A N 1
ATOM 764 C CA . VAL A 1 103 ? -105.693 -15.716 174.336 1.00 65.19 103 VAL A CA 1
ATOM 765 C C . VAL A 1 103 ? -104.228 -16.117 174.116 1.00 65.19 103 VAL A C 1
ATOM 767 O O . VAL A 1 103 ? -103.550 -15.530 173.271 1.00 65.19 103 VAL A O 1
ATOM 770 N N . GLU A 1 104 ? -103.729 -17.118 174.842 1.00 65.44 104 GLU A N 1
ATOM 771 C CA . GLU A 1 104 ? -102.376 -17.654 174.661 1.00 65.44 104 GLU A CA 1
ATOM 772 C C . GLU A 1 104 ? -102.240 -18.449 173.349 1.00 65.44 104 GLU A C 1
ATOM 774 O O . GLU A 1 104 ? -101.254 -18.286 172.627 1.00 65.44 104 GLU A O 1
ATOM 779 N N . GLN A 1 105 ? -103.260 -19.226 172.972 1.00 67.12 105 GLN A N 1
ATOM 780 C CA . GLN A 1 105 ? -103.298 -19.960 171.706 1.00 67.12 105 GLN A CA 1
ATOM 781 C C . GLN A 1 105 ? -103.431 -19.028 170.490 1.00 67.12 105 GLN A C 1
ATOM 783 O O . GLN A 1 105 ? -102.707 -19.210 169.510 1.00 67.12 105 GLN A O 1
ATOM 788 N N . LEU A 1 106 ? -104.270 -17.988 170.568 1.00 64.50 106 LEU A N 1
ATOM 789 C CA . LEU A 1 106 ? -104.361 -16.947 169.537 1.00 64.50 106 LEU A CA 1
ATOM 790 C C . LEU A 1 106 ? -103.043 -16.176 169.390 1.00 64.50 106 LEU A C 1
ATOM 792 O O . LEU A 1 106 ? -102.629 -15.892 168.268 1.00 64.50 106 LEU A O 1
ATOM 796 N N . ARG A 1 107 ? -102.334 -15.896 170.495 1.00 68.06 107 ARG A N 1
ATOM 797 C CA . ARG A 1 107 ? -100.972 -15.337 170.438 1.00 68.06 107 ARG A CA 1
ATOM 798 C C . ARG A 1 107 ? -100.021 -16.239 169.664 1.00 68.06 107 ARG A C 1
ATOM 800 O O . ARG A 1 107 ? -99.330 -15.747 168.784 1.00 68.06 107 ARG A O 1
ATOM 807 N N . LYS A 1 108 ? -100.033 -17.543 169.949 1.00 67.94 108 LYS A N 1
ATOM 808 C CA . LYS A 1 108 ? -99.177 -18.532 169.278 1.00 67.94 108 LYS A CA 1
ATOM 809 C C . LYS A 1 108 ? -99.464 -18.651 167.781 1.00 67.94 108 LYS A C 1
ATOM 811 O O . LYS A 1 108 ? -98.538 -18.815 166.995 1.00 67.94 108 LYS A O 1
ATOM 816 N N . GLN A 1 109 ? -100.729 -18.532 167.377 1.00 69.00 109 GLN A N 1
ATOM 817 C CA . GLN A 1 109 ? -101.103 -18.472 165.962 1.00 69.00 109 GLN A CA 1
ATOM 818 C C . GLN A 1 109 ? -100.635 -17.170 165.301 1.00 69.00 109 GLN A C 1
ATOM 820 O O . GLN A 1 109 ? -100.119 -17.213 164.192 1.00 69.00 109 GLN A O 1
ATOM 825 N N . LEU A 1 110 ? -100.766 -16.025 165.975 1.00 65.94 110 LEU A N 1
ATOM 826 C CA . LEU A 1 110 ? -100.354 -14.726 165.431 1.00 65.94 110 LEU A CA 1
ATOM 827 C C . LEU A 1 110 ? -98.821 -14.611 165.330 1.00 65.94 110 LEU A C 1
ATOM 829 O O . LEU A 1 110 ? -98.311 -14.130 164.325 1.00 65.94 110 LEU A O 1
ATOM 833 N N . GLU A 1 111 ? -98.093 -15.137 166.316 1.00 73.12 111 GLU A N 1
ATOM 834 C CA . GLU A 1 111 ? -96.631 -15.275 166.314 1.00 73.12 111 GLU A CA 1
ATOM 835 C C . GLU A 1 111 ? -96.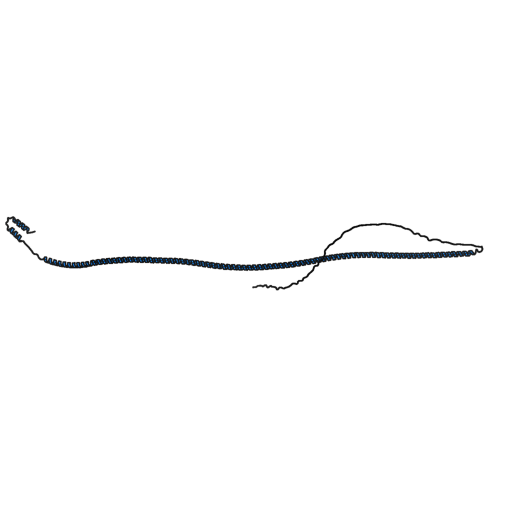160 -16.225 165.202 1.00 73.12 111 GLU A C 1
ATOM 837 O O . GLU A 1 111 ? -95.306 -15.845 164.407 1.00 73.12 111 GLU A O 1
ATOM 842 N N . SER A 1 112 ? -96.798 -17.394 165.050 1.00 73.12 112 SER A N 1
ATOM 843 C CA . SER A 1 112 ? -96.529 -18.321 163.941 1.00 73.12 112 SER A CA 1
ATOM 844 C C . SER A 1 112 ? -96.809 -17.702 162.568 1.00 73.12 112 SER A C 1
ATOM 846 O O . SER A 1 112 ? -96.025 -17.924 161.652 1.00 73.12 112 SER A O 1
ATOM 848 N N . ILE A 1 113 ? -97.876 -16.908 162.416 1.00 72.38 113 ILE A N 1
ATOM 849 C CA . ILE A 1 113 ? -98.186 -16.197 161.165 1.00 72.38 113 ILE A CA 1
ATOM 850 C C . ILE A 1 113 ? -97.163 -15.084 160.899 1.00 72.38 113 ILE A C 1
ATOM 852 O O . ILE A 1 113 ? -96.766 -14.884 159.754 1.00 72.38 113 ILE A O 1
ATOM 856 N N . GLN A 1 114 ? -96.700 -14.364 161.926 1.00 74.06 114 GLN A N 1
ATOM 857 C CA . GLN A 1 114 ? -95.620 -13.389 161.756 1.00 74.06 114 GLN A CA 1
ATOM 858 C C . GLN A 1 114 ? -94.299 -14.064 161.375 1.00 74.06 114 GLN A C 1
ATOM 860 O O . GLN A 1 114 ? -93.598 -13.536 160.516 1.00 74.06 114 GLN A O 1
ATOM 865 N N . GLU A 1 115 ? -93.977 -15.218 161.961 1.00 76.94 115 GLU A N 1
ATOM 866 C CA . GLU A 1 115 ? -92.786 -15.999 161.620 1.00 76.94 115 GLU A CA 1
ATOM 867 C C . GLU A 1 115 ? -92.859 -16.512 160.175 1.00 76.94 115 GLU A C 1
ATOM 869 O O . GLU A 1 115 ? -91.953 -16.216 159.395 1.00 76.94 115 GLU A O 1
ATOM 874 N N . THR A 1 116 ? -93.959 -17.158 159.759 1.00 76.75 116 THR A N 1
ATOM 875 C CA . THR A 1 116 ? -94.114 -17.611 158.365 1.00 76.75 116 THR A CA 1
ATOM 876 C C . THR A 1 116 ? -94.100 -16.449 157.385 1.00 76.75 116 THR A C 1
ATOM 878 O O . THR A 1 116 ? -93.426 -16.542 156.369 1.00 76.75 116 THR A O 1
ATOM 881 N N . HIS A 1 117 ? -94.761 -15.327 157.678 1.00 76.81 117 HIS A N 1
ATOM 882 C CA . HIS A 1 117 ? -94.795 -14.192 156.752 1.00 76.81 117 HIS A CA 1
ATOM 883 C C . HIS A 1 117 ? -93.448 -13.451 156.677 1.00 76.81 117 HIS A C 1
ATOM 885 O O . HIS A 1 117 ? -93.060 -12.945 155.626 1.00 76.81 117 HIS A O 1
ATOM 891 N N . GLN A 1 118 ? -92.681 -13.425 157.770 1.00 77.62 118 GLN A N 1
ATOM 892 C CA . GLN A 1 118 ? -91.307 -12.919 157.773 1.00 77.62 118 GLN A CA 1
ATOM 893 C C . GLN A 1 118 ? -90.357 -13.865 157.021 1.00 77.62 118 GLN A C 1
ATOM 895 O O . GLN A 1 118 ? -89.451 -13.392 156.332 1.00 77.62 118 GLN A O 1
ATOM 900 N N . GLN A 1 119 ? -90.610 -15.175 157.077 1.00 79.50 119 GLN A N 1
ATOM 901 C CA . GLN A 1 119 ? -89.905 -16.194 156.305 1.00 79.50 119 GLN A CA 1
ATOM 902 C C . GLN A 1 119 ? -90.249 -16.101 154.806 1.00 79.50 119 GLN A C 1
ATOM 904 O O . GLN A 1 119 ? -89.332 -16.008 153.997 1.00 79.50 119 GLN A O 1
ATOM 909 N N . GLU A 1 120 ? -91.527 -15.985 154.432 1.00 80.00 120 GLU A N 1
ATOM 910 C CA . GLU A 1 120 ? -92.010 -15.730 153.061 1.00 80.00 120 GLU A CA 1
ATOM 911 C C . GLU A 1 120 ? -91.414 -14.444 152.471 1.00 80.00 120 GLU A C 1
ATOM 913 O O . GLU A 1 120 ? -90.907 -14.452 151.354 1.00 80.00 120 GLU A O 1
ATOM 918 N N . VAL A 1 121 ? -91.406 -13.340 153.228 1.00 81.62 121 VAL A N 1
ATOM 919 C CA . VAL A 1 121 ? -90.797 -12.069 152.796 1.00 81.62 121 VAL A CA 1
ATOM 920 C C . VAL A 1 121 ? -89.269 -12.158 152.718 1.00 81.62 121 VAL A C 1
ATOM 922 O O . VAL A 1 121 ? -88.663 -11.403 151.957 1.00 81.62 121 VAL A O 1
ATOM 925 N N . SER A 1 122 ? -88.622 -13.059 153.466 1.00 81.12 122 SER A N 1
ATOM 926 C CA . SER A 1 122 ? -87.194 -13.349 153.281 1.00 81.12 122 SER A CA 1
ATOM 927 C C . SER A 1 122 ? -86.947 -14.193 152.027 1.00 81.12 122 SER A C 1
ATOM 929 O O . SER A 1 122 ? -86.081 -13.839 151.234 1.00 81.12 122 SER A O 1
ATOM 931 N N . GLN A 1 123 ? -87.772 -15.218 151.789 1.00 83.56 123 GLN A N 1
ATOM 932 C CA . GLN A 1 123 ? -87.703 -16.092 150.621 1.00 83.56 123 GLN A CA 1
ATOM 933 C C . GLN A 1 123 ? -87.923 -15.290 149.337 1.00 83.56 123 GLN A C 1
ATOM 935 O O . GLN A 1 123 ? -87.044 -15.256 148.493 1.00 83.56 123 GLN A O 1
ATOM 940 N N . LEU A 1 124 ? -89.004 -14.508 149.246 1.00 81.12 124 LEU A N 1
ATOM 941 C CA . LEU A 1 124 ? -89.286 -13.647 148.092 1.00 81.12 124 LEU A CA 1
ATOM 942 C C . LEU A 1 124 ? -88.217 -12.571 147.845 1.00 81.12 124 LEU A C 1
ATOM 944 O O . LEU A 1 124 ? -88.105 -12.084 146.725 1.00 81.12 124 LEU A O 1
ATOM 948 N N . LYS A 1 125 ? -87.433 -12.181 148.860 1.00 82.25 125 LYS A N 1
ATOM 949 C CA . LYS A 1 125 ? -86.266 -11.304 148.668 1.00 82.25 125 LYS A CA 1
ATOM 950 C C . LYS A 1 125 ? -85.068 -12.066 148.120 1.00 82.25 125 LYS A C 1
ATOM 952 O O . LYS A 1 125 ? -84.414 -11.538 147.232 1.00 82.25 125 LYS A O 1
ATOM 957 N N . THR A 1 126 ? -84.807 -13.279 148.603 1.00 85.19 126 THR A N 1
ATOM 958 C CA . THR A 1 126 ? -83.792 -14.170 148.025 1.00 85.19 126 THR A CA 1
ATOM 959 C C . THR A 1 126 ? -84.141 -14.506 146.578 1.00 85.19 126 THR A C 1
ATOM 961 O O . THR A 1 126 ? -83.325 -14.266 145.702 1.00 85.19 126 THR A O 1
ATOM 964 N N . ASP A 1 127 ? -85.372 -14.936 146.298 1.00 85.12 127 ASP A N 1
ATOM 965 C CA . ASP A 1 127 ? -85.848 -15.273 144.953 1.00 85.12 127 ASP A CA 1
ATOM 966 C C . ASP A 1 127 ? -85.796 -14.052 144.005 1.00 85.12 127 ASP A C 1
ATOM 968 O O . ASP A 1 127 ? -85.489 -14.189 142.820 1.00 85.12 127 ASP A O 1
ATOM 972 N N . LEU A 1 128 ? -86.065 -12.837 144.511 1.00 86.06 128 LEU A N 1
ATOM 973 C CA . LEU A 1 128 ? -85.926 -11.588 143.750 1.00 86.06 128 LEU A CA 1
ATOM 974 C C . LEU A 1 128 ? -84.457 -11.225 143.493 1.00 86.06 128 LEU A C 1
ATOM 976 O O . LEU A 1 128 ? -84.141 -10.777 142.395 1.00 86.06 128 LEU A O 1
ATOM 980 N N . GLU A 1 129 ? -83.569 -11.421 144.467 1.00 86.25 129 GLU A N 1
ATOM 981 C CA . GLU A 1 129 ? -82.131 -11.166 144.324 1.00 86.25 129 GLU A CA 1
ATOM 982 C C . GLU A 1 129 ? -81.469 -12.197 143.396 1.00 86.25 129 GLU A C 1
ATOM 984 O O . GLU A 1 129 ? -80.674 -11.829 142.537 1.00 86.25 129 GLU A O 1
ATOM 989 N N . GLU A 1 130 ? -81.854 -13.473 143.483 1.00 87.25 130 GLU A N 1
ATOM 990 C CA . GLU A 1 130 ? -81.439 -14.531 142.555 1.00 87.25 130 GLU A CA 1
ATOM 991 C C . GLU A 1 130 ? -81.976 -14.273 141.139 1.00 87.25 130 GLU A C 1
ATOM 993 O O . GLU A 1 130 ? -81.240 -14.436 140.168 1.00 87.25 130 GLU A O 1
ATOM 998 N N . SER A 1 131 ? -83.220 -13.800 141.000 1.00 86.38 131 SER A N 1
ATOM 999 C CA . SER A 1 131 ? -83.800 -13.400 139.710 1.00 86.38 131 SER A CA 1
ATOM 1000 C C . SER A 1 131 ? -83.114 -12.162 139.118 1.00 86.38 131 SER A C 1
ATOM 1002 O O . SER A 1 131 ? -82.801 -12.142 137.925 1.00 86.38 131 SER A O 1
ATOM 1004 N N . ASN A 1 132 ? -82.799 -11.155 139.941 1.00 86.44 132 ASN A N 1
ATOM 1005 C CA . ASN A 1 132 ? -82.011 -9.992 139.530 1.00 86.44 132 ASN A CA 1
ATOM 1006 C C . ASN A 1 132 ? -80.591 -10.404 139.132 1.00 86.44 132 ASN A C 1
ATOM 1008 O O . ASN A 1 132 ? -80.148 -10.024 138.058 1.00 86.44 132 ASN A O 1
ATOM 1012 N N . SER A 1 133 ? -79.910 -11.235 139.922 1.00 87.19 133 SER A N 1
ATOM 1013 C CA . SER A 1 133 ? -78.562 -11.726 139.615 1.00 87.19 133 SER A CA 1
ATOM 1014 C C . SER A 1 133 ? -78.541 -12.591 138.348 1.00 87.19 133 SER A C 1
ATOM 1016 O O . SER A 1 133 ? -77.661 -12.431 137.505 1.00 87.19 133 SER A O 1
ATOM 1018 N N . ALA A 1 134 ? -79.547 -13.446 138.139 1.00 86.81 134 ALA A N 1
ATOM 1019 C CA . ALA A 1 134 ? -79.707 -14.211 136.903 1.00 86.81 134 ALA A CA 1
ATOM 1020 C C . ALA A 1 134 ? -80.001 -13.307 135.692 1.00 86.81 134 ALA A C 1
ATOM 1022 O O . ALA A 1 134 ? -79.501 -13.573 134.597 1.00 86.81 134 ALA A O 1
ATOM 1023 N N . LYS A 1 135 ? -80.772 -12.226 135.877 1.00 89.19 135 LYS A N 1
ATOM 1024 C CA . LYS A 1 135 ? -81.018 -11.206 134.849 1.00 89.19 135 LYS A CA 1
ATOM 1025 C C . LYS A 1 135 ? -79.754 -10.409 134.532 1.00 89.19 135 LYS A C 1
ATOM 1027 O O . LYS A 1 135 ? -79.433 -10.272 133.358 1.00 89.19 135 LYS A O 1
ATOM 1032 N N . GLU A 1 136 ? -79.041 -9.910 135.536 1.00 88.62 136 GLU A N 1
ATOM 1033 C CA . GLU A 1 136 ? -77.778 -9.185 135.373 1.00 88.62 136 GLU A CA 1
ATOM 1034 C C . GLU A 1 136 ? -76.750 -10.073 134.676 1.00 88.62 136 GLU A C 1
ATOM 1036 O O . GLU A 1 136 ? -76.154 -9.652 133.693 1.00 88.62 136 GLU A O 1
ATOM 1041 N N . HIS A 1 137 ? -76.629 -11.341 135.074 1.00 89.00 137 HIS A N 1
ATOM 1042 C CA . HIS A 1 137 ? -75.745 -12.289 134.404 1.00 89.00 137 HIS A CA 1
ATOM 1043 C C . HIS A 1 137 ? -76.183 -12.602 132.960 1.00 89.00 137 HIS A C 1
ATOM 1045 O O . HIS A 1 137 ? -75.343 -12.784 132.078 1.00 89.00 137 HIS A O 1
ATOM 1051 N N . ALA A 1 138 ? -77.488 -12.624 132.670 1.00 86.56 138 ALA A N 1
ATOM 1052 C CA . ALA A 1 138 ? -77.980 -12.713 131.296 1.00 86.56 138 ALA A CA 1
ATOM 1053 C C . ALA A 1 138 ? -77.667 -11.436 130.493 1.00 86.56 138 ALA A C 1
ATOM 1055 O O . ALA A 1 138 ? -77.257 -11.537 129.340 1.00 86.56 138 ALA A O 1
ATOM 1056 N N . GLU A 1 139 ? -77.801 -10.246 131.082 1.00 87.50 139 GLU A N 1
ATOM 1057 C CA . GLU A 1 139 ? -77.445 -8.961 130.465 1.00 87.50 139 GLU A CA 1
ATOM 1058 C C . GLU A 1 139 ? -75.923 -8.842 130.242 1.00 87.50 139 GLU A C 1
ATOM 1060 O O . GLU A 1 139 ? -75.507 -8.417 129.165 1.00 87.50 139 GLU A O 1
ATOM 1065 N N . GLU A 1 140 ? -75.085 -9.332 131.162 1.00 88.62 140 GLU A N 1
ATOM 1066 C CA . GLU A 1 140 ? -73.637 -9.506 130.974 1.00 88.62 140 GLU A CA 1
ATOM 1067 C C . GLU A 1 140 ? -73.318 -10.470 129.826 1.00 88.62 140 GLU A C 1
ATOM 1069 O O . GLU A 1 140 ? -72.429 -10.195 129.016 1.00 88.62 140 GLU A O 1
ATOM 1074 N N . GLN A 1 141 ? -74.022 -11.605 129.731 1.00 88.25 141 GLN A N 1
ATOM 1075 C CA . GLN A 1 141 ? -73.846 -12.562 128.637 1.00 88.25 141 GLN A CA 1
ATOM 1076 C C . GLN A 1 141 ? -74.292 -11.973 127.294 1.00 88.25 141 GLN A C 1
ATOM 1078 O O . GLN A 1 141 ? -73.584 -12.148 126.301 1.00 88.25 141 GLN A O 1
ATOM 1083 N N . TYR A 1 142 ? -75.407 -11.235 127.253 1.00 90.19 142 TYR A N 1
ATOM 1084 C CA . TYR A 1 142 ? -75.864 -10.523 126.060 1.00 90.19 142 TYR A CA 1
ATOM 1085 C C . TYR A 1 142 ? -74.889 -9.423 125.654 1.00 90.19 142 TYR A C 1
ATOM 1087 O O . TYR A 1 142 ? -74.521 -9.376 124.484 1.00 90.19 142 TYR A O 1
ATOM 1095 N N . GLN A 1 143 ? -74.400 -8.600 126.585 1.00 89.69 143 GLN A N 1
ATOM 1096 C CA . GLN A 1 143 ? -73.393 -7.584 126.285 1.00 89.69 143 GLN A CA 1
ATOM 1097 C C . GLN A 1 143 ? -72.081 -8.234 125.834 1.00 89.69 143 GLN A C 1
ATOM 1099 O O . GLN A 1 143 ? -71.524 -7.827 124.826 1.00 89.69 143 GLN A O 1
ATOM 1104 N N . THR A 1 144 ? -71.630 -9.312 126.483 1.00 89.75 144 THR A N 1
ATOM 1105 C CA . THR A 1 144 ? -70.445 -10.084 126.067 1.00 89.75 144 THR A CA 1
ATOM 1106 C C . THR A 1 144 ? -70.617 -10.696 124.674 1.00 89.75 144 THR A C 1
ATOM 1108 O O . THR A 1 144 ? -69.656 -10.772 123.906 1.00 89.75 144 THR A O 1
ATOM 1111 N N . LEU A 1 145 ? -71.823 -11.153 124.325 1.00 88.62 145 LEU A N 1
ATOM 1112 C CA . LEU A 1 145 ? -72.133 -11.679 122.999 1.00 88.62 145 LEU A CA 1
ATOM 1113 C C . LEU A 1 145 ? -72.221 -10.557 121.958 1.00 88.62 145 LEU A C 1
ATOM 1115 O O . LEU A 1 145 ? -71.713 -10.740 120.857 1.00 88.62 145 LEU A O 1
ATOM 1119 N N . LEU A 1 146 ? -72.785 -9.401 122.310 1.00 92.06 146 LEU A N 1
ATOM 1120 C CA . LEU A 1 146 ? -72.850 -8.205 121.471 1.00 92.06 146 LEU A CA 1
ATOM 1121 C C . LEU A 1 146 ? -71.438 -7.678 121.195 1.00 92.06 146 LEU A C 1
ATOM 1123 O O . LEU A 1 146 ? -71.059 -7.580 120.036 1.00 92.06 146 LEU A O 1
ATOM 1127 N N . ASP A 1 147 ? -70.608 -7.508 122.226 1.00 90.12 147 ASP A N 1
ATOM 1128 C CA . ASP A 1 147 ? -69.169 -7.236 122.141 1.00 90.12 147 ASP A CA 1
ATOM 1129 C C . ASP A 1 147 ? -68.448 -8.203 121.190 1.00 90.12 147 ASP A C 1
ATOM 1131 O O . ASP A 1 147 ? -67.617 -7.792 120.380 1.00 90.12 147 ASP A O 1
ATOM 1135 N N . ARG A 1 148 ? -68.735 -9.510 121.286 1.00 90.25 148 ARG A N 1
ATOM 1136 C CA . ARG A 1 148 ? -68.151 -10.530 120.398 1.00 90.25 148 ARG A CA 1
ATOM 1137 C C . ARG A 1 148 ? -68.671 -10.399 118.971 1.00 90.25 148 ARG A C 1
ATOM 1139 O O . ARG A 1 148 ? -67.874 -10.522 118.048 1.00 90.25 148 ARG A O 1
ATOM 1146 N N . VAL A 1 149 ? -69.961 -10.139 118.775 1.00 90.06 149 VAL A N 1
ATOM 1147 C CA . VAL A 1 149 ? -70.575 -9.918 117.458 1.00 90.06 149 VAL A CA 1
ATOM 1148 C C . VAL A 1 149 ? -70.046 -8.636 116.821 1.00 90.06 149 VAL A C 1
ATOM 1150 O O . VAL A 1 149 ? -69.771 -8.645 115.627 1.00 90.06 149 VAL A O 1
ATOM 1153 N N . GLU A 1 150 ? -69.805 -7.571 117.584 1.00 88.62 150 GLU A N 1
ATOM 1154 C CA . GLU A 1 150 ? -69.170 -6.344 117.102 1.00 88.62 150 GLU A CA 1
ATOM 1155 C C . GLU A 1 150 ? -67.695 -6.563 116.767 1.00 88.62 150 GLU A C 1
ATOM 1157 O O . GLU A 1 150 ? -67.280 -6.212 115.667 1.00 88.62 150 GLU A O 1
ATOM 1162 N N . LYS A 1 151 ? -66.924 -7.253 117.617 1.00 88.69 151 LYS A N 1
ATOM 1163 C CA . LYS A 1 151 ? -65.528 -7.633 117.318 1.00 88.69 151 LYS A CA 1
ATOM 1164 C C . LYS A 1 151 ? -65.431 -8.560 116.099 1.00 88.69 151 LYS A C 1
ATOM 1166 O O . LYS A 1 151 ? -64.512 -8.422 115.294 1.00 88.69 151 LYS A O 1
ATOM 1171 N N . ILE A 1 152 ? -66.392 -9.468 115.905 1.00 89.00 152 ILE A N 1
ATOM 1172 C CA . ILE A 1 152 ? -66.508 -10.298 114.694 1.00 89.00 152 ILE A CA 1
ATOM 1173 C C . ILE A 1 152 ? -66.902 -9.440 113.487 1.00 89.00 152 ILE A C 1
ATOM 1175 O O . ILE A 1 152 ? -66.285 -9.581 112.440 1.00 89.00 152 ILE A O 1
ATOM 1179 N N . LYS A 1 153 ? -67.871 -8.530 113.614 1.00 91.94 153 LYS A N 1
ATOM 1180 C CA . LYS A 1 153 ? -68.335 -7.625 112.549 1.00 91.94 153 LYS A CA 1
ATOM 1181 C C . LYS A 1 153 ? -67.243 -6.654 112.108 1.00 91.94 153 LYS A C 1
ATOM 1183 O O . LYS A 1 153 ? -67.079 -6.449 110.911 1.00 91.94 153 LYS A O 1
ATOM 1188 N N . GLU A 1 154 ? -66.472 -6.094 113.033 1.00 90.12 154 GLU A N 1
ATOM 1189 C CA . GLU A 1 154 ? -65.327 -5.227 112.752 1.00 90.12 154 GLU A CA 1
ATOM 1190 C C . GLU A 1 154 ? -64.180 -6.021 112.116 1.00 90.12 154 GLU A C 1
ATOM 1192 O O . GLU A 1 154 ? -63.678 -5.632 111.063 1.00 90.12 154 GLU A O 1
ATOM 1197 N N . SER A 1 155 ? -63.819 -7.178 112.681 1.00 90.94 155 SER A N 1
ATOM 1198 C CA . SER A 1 155 ? -62.778 -8.055 112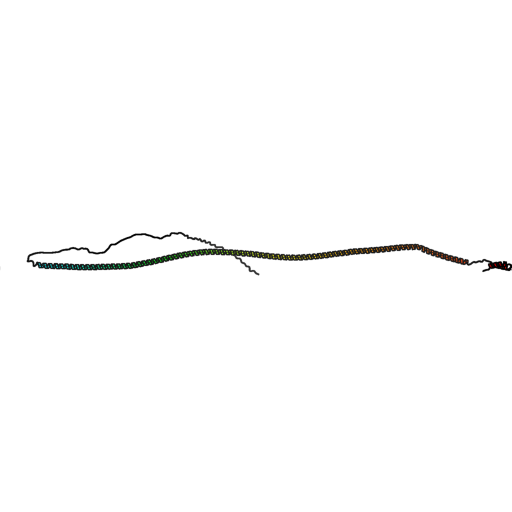.129 1.00 90.94 155 SER A CA 1
ATOM 1199 C C . SER A 1 155 ? -63.136 -8.581 110.734 1.00 90.94 155 SER A C 1
ATOM 1201 O O . SER A 1 155 ? -62.301 -8.547 109.831 1.00 90.94 155 SER A O 1
ATOM 1203 N N . LEU A 1 156 ? -64.386 -9.003 110.521 1.00 89.56 156 LEU A N 1
ATOM 1204 C CA . LEU A 1 156 ? -64.886 -9.526 109.249 1.00 89.56 156 LEU A CA 1
ATOM 1205 C C . LEU A 1 156 ? -65.133 -8.415 108.224 1.00 89.56 156 LEU A C 1
ATOM 1207 O O . LEU A 1 156 ? -64.793 -8.604 107.066 1.00 89.56 156 LEU A O 1
ATOM 1211 N N . SER A 1 157 ? -65.655 -7.247 108.618 1.00 90.75 157 SER A N 1
ATOM 1212 C CA . SER A 1 157 ? -65.766 -6.088 107.718 1.00 90.75 157 SER A CA 1
ATOM 1213 C C . SER A 1 157 ? -64.384 -5.559 107.338 1.00 90.75 157 SER A C 1
ATOM 1215 O O . SER A 1 157 ? -64.147 -5.240 106.178 1.00 90.75 157 SER A O 1
ATOM 1217 N N . GLY A 1 158 ? -63.450 -5.514 108.289 1.00 90.94 158 GLY A N 1
ATOM 1218 C CA . GLY A 1 158 ? -62.057 -5.160 108.044 1.00 90.94 158 GLY A CA 1
ATOM 1219 C C . GLY A 1 158 ? -61.343 -6.171 107.149 1.00 90.94 158 GLY A C 1
ATOM 1220 O O . GLY A 1 158 ? -60.571 -5.759 106.291 1.00 90.94 158 GLY A O 1
ATOM 1221 N N . ARG A 1 159 ? -61.593 -7.477 107.317 1.00 91.69 159 ARG A N 1
ATOM 1222 C CA . ARG A 1 159 ? -61.118 -8.525 106.396 1.00 91.69 159 ARG A CA 1
ATOM 1223 C C . ARG A 1 159 ? -61.740 -8.361 105.022 1.00 91.69 159 ARG A C 1
ATOM 1225 O O . ARG A 1 159 ? -61.022 -7.977 104.123 1.00 91.69 159 ARG A O 1
ATOM 1232 N N . LEU A 1 160 ? -63.060 -8.446 104.887 1.00 91.88 160 LEU A N 1
ATOM 1233 C CA . LEU A 1 160 ? -63.759 -8.328 103.604 1.00 91.88 160 LEU A CA 1
ATOM 1234 C C . LEU A 1 160 ? -63.406 -7.044 102.824 1.00 91.88 160 LEU A C 1
ATOM 1236 O O . LEU A 1 160 ? -63.400 -7.064 101.599 1.00 91.88 160 LEU A O 1
ATOM 1240 N N . LYS A 1 161 ? -63.080 -5.934 103.505 1.00 93.81 161 LYS A N 1
ATOM 1241 C CA . LYS A 1 161 ? -62.543 -4.715 102.871 1.00 93.81 161 LYS A CA 1
ATOM 1242 C C . LYS A 1 161 ? -61.100 -4.859 102.373 1.00 93.81 161 LYS A C 1
ATOM 1244 O O . LYS A 1 161 ? -60.808 -4.328 101.309 1.00 93.81 161 LYS A O 1
ATOM 1249 N N . ARG A 1 162 ? -60.218 -5.544 103.112 1.00 93.75 162 ARG A N 1
ATOM 1250 C CA . ARG A 1 162 ? -58.865 -5.904 102.646 1.00 93.75 162 ARG A CA 1
ATOM 1251 C C . ARG A 1 162 ? -58.940 -6.943 101.539 1.00 93.75 162 ARG A C 1
ATOM 1253 O O . ARG A 1 162 ? -58.482 -6.650 100.454 1.00 93.75 162 ARG A O 1
ATOM 1260 N N . ASP A 1 163 ? -59.633 -8.057 101.758 1.00 93.62 163 ASP A N 1
ATOM 1261 C CA . ASP A 1 163 ? -59.844 -9.124 100.778 1.00 93.62 163 ASP A CA 1
ATOM 1262 C C . ASP A 1 163 ? -60.424 -8.561 99.457 1.00 93.62 163 ASP A C 1
ATOM 1264 O O . ASP A 1 163 ? -60.011 -8.963 98.372 1.00 93.62 163 ASP A O 1
ATOM 1268 N N . LYS A 1 164 ? -61.342 -7.578 99.526 1.00 94.88 164 LYS A N 1
ATOM 1269 C CA . LYS A 1 164 ? -61.833 -6.837 98.349 1.00 94.88 164 LYS A CA 1
ATOM 1270 C C . LYS A 1 164 ? -60.752 -5.961 97.708 1.00 94.88 164 LYS A C 1
ATOM 1272 O O . LYS A 1 164 ? -60.624 -6.005 96.492 1.00 94.88 164 LYS A O 1
ATOM 1277 N N . ALA A 1 165 ? -60.006 -5.177 98.486 1.00 94.06 165 ALA A N 1
ATOM 1278 C CA . ALA A 1 165 ? -58.940 -4.321 97.963 1.00 94.06 165 ALA A CA 1
ATOM 1279 C C . ALA A 1 165 ? -57.789 -5.136 97.345 1.00 94.06 165 ALA A C 1
ATOM 1281 O O . ALA A 1 165 ? -57.306 -4.783 96.281 1.00 94.06 165 ALA A O 1
ATOM 1282 N N . GLU A 1 166 ? -57.417 -6.265 97.950 1.00 95.06 166 GLU A N 1
ATOM 1283 C CA . GLU A 1 166 ? -56.439 -7.231 97.438 1.00 95.06 166 GLU A CA 1
ATOM 1284 C C . GLU A 1 166 ? -56.940 -7.897 96.141 1.00 95.06 166 GLU A C 1
ATOM 1286 O O . GLU A 1 166 ? -56.157 -8.127 95.223 1.00 95.06 166 GLU A O 1
ATOM 1291 N N . LEU A 1 167 ? -58.250 -8.152 96.012 1.00 94.88 167 LEU A N 1
ATOM 1292 C CA . LEU A 1 167 ? -58.867 -8.598 94.754 1.00 94.88 167 LEU A CA 1
ATOM 1293 C C . LEU A 1 167 ? -58.965 -7.492 93.691 1.00 94.88 167 LEU A C 1
ATOM 1295 O O . LEU A 1 167 ? -58.976 -7.812 92.505 1.00 94.88 167 LEU A O 1
ATOM 1299 N N . GLU A 1 168 ? -59.061 -6.221 94.081 1.00 95.31 168 GLU A N 1
ATOM 1300 C CA . GLU A 1 168 ? -59.035 -5.078 93.160 1.00 95.31 168 GLU A CA 1
ATOM 1301 C C . GLU A 1 168 ? -57.599 -4.818 92.670 1.00 95.31 168 GLU A C 1
ATOM 1303 O O . GLU A 1 168 ? -57.381 -4.829 91.462 1.00 95.31 168 GLU A O 1
ATOM 1308 N N . GLU A 1 169 ? -56.601 -4.779 93.560 1.00 95.75 169 GLU A N 1
ATOM 1309 C CA . GLU A 1 169 ? -55.167 -4.717 93.218 1.00 95.75 169 GLU A CA 1
ATOM 1310 C C . GLU A 1 169 ? -54.737 -5.908 92.339 1.00 95.75 169 GLU A C 1
ATOM 1312 O O . GLU A 1 169 ? -54.043 -5.736 91.337 1.00 95.75 169 GLU A O 1
ATOM 1317 N N . ALA A 1 170 ? -55.197 -7.128 92.647 1.00 95.50 170 ALA A N 1
ATOM 1318 C CA . ALA A 1 170 ? -54.918 -8.299 91.817 1.00 95.50 170 ALA A CA 1
ATOM 1319 C C . ALA A 1 170 ? -55.564 -8.217 90.423 1.00 95.50 170 ALA A C 1
ATOM 1321 O O . ALA A 1 170 ? -54.994 -8.745 89.469 1.00 95.50 170 ALA A O 1
ATOM 1322 N N . ARG A 1 171 ? -56.725 -7.561 90.278 1.00 95.19 171 ARG A N 1
ATOM 1323 C CA . ARG A 1 171 ? -57.365 -7.325 88.971 1.00 95.19 171 ARG A CA 1
ATOM 1324 C C . ARG A 1 171 ? -56.628 -6.263 88.172 1.00 95.19 171 ARG A C 1
ATOM 1326 O O . ARG A 1 171 ? -56.289 -6.539 87.029 1.00 95.19 171 ARG A O 1
ATOM 1333 N N . GLU A 1 172 ? -56.310 -5.123 88.783 1.00 96.50 172 GLU A N 1
ATOM 1334 C CA . GLU A 1 172 ? -55.486 -4.073 88.167 1.00 96.50 172 GLU A CA 1
ATOM 1335 C C . GLU A 1 172 ? -54.143 -4.649 87.689 1.00 96.50 172 GLU A C 1
ATOM 1337 O O . GLU A 1 172 ? -53.701 -4.383 86.573 1.00 96.50 172 GLU A O 1
ATOM 1342 N N . ARG A 1 173 ? -53.522 -5.531 88.486 1.00 96.38 173 ARG A N 1
ATOM 1343 C CA . ARG A 1 173 ? -52.269 -6.201 88.118 1.00 96.38 173 ARG A CA 1
ATOM 1344 C C . ARG A 1 173 ? -52.429 -7.248 87.009 1.00 96.38 173 ARG A C 1
ATOM 1346 O O . ARG A 1 173 ? -51.479 -7.448 86.252 1.00 96.38 173 ARG A O 1
ATOM 1353 N N . ILE A 1 174 ? -53.581 -7.915 86.897 1.00 96.81 174 ILE A N 1
ATOM 1354 C CA . ILE A 1 174 ? -53.893 -8.795 85.757 1.00 96.81 174 ILE A CA 1
ATOM 1355 C C . ILE A 1 174 ? -54.090 -7.953 84.493 1.00 96.81 174 ILE A C 1
ATOM 1357 O O . ILE A 1 174 ? -53.435 -8.234 83.498 1.00 96.81 174 ILE A O 1
ATOM 1361 N N . GLU A 1 175 ? -54.886 -6.885 84.552 1.00 96.56 175 GLU A N 1
ATOM 1362 C CA . GLU A 1 175 ? -55.140 -5.976 83.426 1.00 96.56 175 GLU A CA 1
ATOM 1363 C C . GLU A 1 175 ? -53.839 -5.326 82.916 1.00 96.56 175 GLU A C 1
ATOM 1365 O O . GLU A 1 175 ? -53.579 -5.309 81.713 1.00 96.56 175 GLU A O 1
ATOM 1370 N N . GLU A 1 176 ? -52.942 -4.900 83.815 1.00 96.94 176 GLU A N 1
ATOM 1371 C CA . GLU A 1 176 ? -51.609 -4.395 83.453 1.00 96.94 176 GLU A CA 1
ATOM 1372 C C . GLU A 1 176 ? -50.740 -5.469 82.764 1.00 96.94 176 GLU A C 1
ATOM 1374 O O . GLU A 1 176 ? -50.022 -5.171 81.807 1.00 96.94 176 GLU A O 1
ATOM 1379 N N . LEU A 1 177 ? -50.797 -6.726 83.222 1.00 96.12 177 LEU A N 1
ATOM 1380 C CA . LEU A 1 177 ? -50.052 -7.849 82.634 1.00 96.12 177 LEU A CA 1
ATOM 1381 C C . LEU A 1 177 ? -50.653 -8.339 81.306 1.00 96.12 177 LEU A C 1
ATOM 1383 O O . LEU A 1 177 ? -49.914 -8.824 80.446 1.00 96.12 177 LEU A O 1
ATOM 1387 N N . GLU A 1 178 ? -51.965 -8.220 81.120 1.00 96.12 178 GLU A N 1
ATOM 1388 C CA . GLU A 1 178 ? -52.657 -8.516 79.864 1.00 96.12 178 GLU A CA 1
ATOM 1389 C C . GLU A 1 178 ? -52.357 -7.431 78.823 1.00 96.12 178 GLU A C 1
ATOM 1391 O O . GLU A 1 178 ? -51.899 -7.761 77.729 1.00 96.12 178 GLU A O 1
ATOM 1396 N N . ALA A 1 179 ? -52.437 -6.148 79.195 1.00 96.94 179 ALA A N 1
ATOM 1397 C CA . ALA A 1 179 ? -52.017 -5.031 78.347 1.00 96.94 179 ALA A CA 1
ATOM 1398 C C . ALA A 1 179 ? -50.522 -5.104 77.971 1.00 96.94 179 ALA A C 1
ATOM 1400 O O . ALA A 1 179 ? -50.154 -4.859 76.820 1.00 96.94 179 ALA A O 1
ATOM 1401 N N . GLN A 1 180 ? -49.646 -5.503 78.904 1.00 97.00 180 GLN A N 1
ATOM 1402 C CA . GLN A 1 180 ? -48.229 -5.757 78.608 1.00 97.00 180 GLN A CA 1
ATOM 1403 C C . GLN A 1 180 ? -48.037 -6.947 77.660 1.00 97.00 180 GLN A C 1
ATOM 1405 O O . GLN A 1 180 ? -47.201 -6.862 76.761 1.00 97.00 180 GLN A O 1
ATOM 1410 N N . ASN A 1 181 ? -48.803 -8.034 77.806 1.00 95.88 181 ASN A N 1
ATOM 1411 C CA . ASN A 1 181 ? -48.761 -9.154 76.860 1.00 95.88 181 ASN A CA 1
ATOM 1412 C C . ASN A 1 181 ? -49.244 -8.746 75.466 1.00 95.88 181 ASN A C 1
ATOM 1414 O O . ASN A 1 181 ? -48.592 -9.102 74.488 1.00 95.88 181 ASN A O 1
ATOM 1418 N N . GLU A 1 182 ? -50.333 -7.984 75.351 1.00 96.69 182 GLU A N 1
ATOM 1419 C CA . GLU A 1 182 ? -50.844 -7.527 74.056 1.00 96.69 182 GLU A CA 1
ATOM 1420 C C . GLU A 1 182 ? -49.870 -6.549 73.381 1.00 96.69 182 GLU A C 1
ATOM 1422 O O . GLU A 1 182 ? -49.556 -6.709 72.200 1.00 96.69 182 GLU A O 1
ATOM 1427 N N . GLN A 1 183 ? -49.277 -5.614 74.135 1.00 96.75 183 GLN A N 1
ATOM 1428 C CA . GLN A 1 183 ? -48.220 -4.734 73.628 1.00 96.75 183 GLN A CA 1
ATOM 1429 C C . GLN A 1 183 ? -46.982 -5.525 73.170 1.00 96.75 183 GLN A C 1
ATOM 1431 O O . GLN A 1 183 ? -46.440 -5.265 72.090 1.00 96.75 183 GLN A O 1
ATOM 1436 N N . LEU A 1 184 ? -46.534 -6.510 73.959 1.00 95.88 184 LEU A N 1
ATOM 1437 C CA . LEU A 1 184 ? -45.414 -7.379 73.592 1.00 95.88 184 LEU A CA 1
ATOM 1438 C C . LEU A 1 184 ? -45.743 -8.208 72.345 1.00 95.88 184 LEU A C 1
ATOM 1440 O O . LEU A 1 184 ? -44.930 -8.242 71.423 1.00 95.88 184 LEU A O 1
ATOM 1444 N N . GLN A 1 185 ? -46.936 -8.801 72.264 1.00 97.06 185 GLN A N 1
ATOM 1445 C CA . GLN A 1 185 ? -47.400 -9.570 71.110 1.00 97.06 185 GLN A CA 1
ATOM 1446 C C . GLN A 1 185 ? -47.486 -8.703 69.848 1.00 97.06 185 GLN A C 1
ATOM 1448 O O . GLN A 1 185 ? -46.962 -9.105 68.810 1.00 97.06 185 GLN A O 1
ATOM 1453 N N . GLY A 1 186 ? -48.063 -7.502 69.933 1.00 96.88 186 GLY A N 1
ATOM 1454 C CA . GLY A 1 186 ? -48.116 -6.550 68.822 1.00 96.88 186 GLY A CA 1
ATOM 1455 C C . GLY A 1 186 ? -46.720 -6.132 68.350 1.00 96.88 186 GLY A C 1
ATOM 1456 O O . GLY A 1 186 ? -46.442 -6.129 67.150 1.00 96.88 186 GLY A O 1
ATOM 1457 N N . SER A 1 187 ? -45.791 -5.877 69.279 1.00 96.88 187 SER A N 1
ATOM 1458 C CA . SER A 1 187 ? -44.395 -5.574 68.933 1.00 96.88 187 SER A CA 1
ATOM 1459 C C . SER A 1 187 ? -43.653 -6.770 68.311 1.00 96.88 187 SER A C 1
ATOM 1461 O O . SER A 1 187 ? -42.868 -6.590 67.379 1.00 96.88 187 SER A O 1
ATOM 1463 N N . ALA A 1 188 ? -43.933 -7.998 68.759 1.00 96.00 188 ALA A N 1
ATOM 1464 C CA . ALA A 1 188 ? -43.373 -9.229 68.202 1.00 96.00 188 ALA A CA 1
ATOM 1465 C C . ALA A 1 188 ? -43.931 -9.539 66.801 1.00 96.00 188 ALA A C 1
ATOM 1467 O O . ALA A 1 188 ? -43.193 -10.009 65.936 1.00 96.00 188 ALA A O 1
ATOM 1468 N N . GLN A 1 189 ? -45.208 -9.236 66.551 1.00 97.25 189 GLN A N 1
ATOM 1469 C CA . GLN A 1 189 ? -45.819 -9.324 65.224 1.00 97.25 189 GLN A CA 1
ATOM 1470 C C . GLN A 1 189 ? -45.221 -8.276 64.276 1.00 97.25 189 GLN A C 1
ATOM 1472 O O . GLN A 1 189 ? -44.698 -8.648 63.230 1.00 97.25 189 GLN A O 1
ATOM 1477 N N . SER A 1 190 ? -45.189 -6.998 64.671 1.00 97.31 190 SER A N 1
ATOM 1478 C CA . SER A 1 190 ? -44.607 -5.908 63.871 1.00 97.31 190 SER A CA 1
ATOM 1479 C C . SER A 1 190 ? -43.128 -6.145 63.535 1.00 97.31 190 SER A C 1
ATOM 1481 O O . SER A 1 190 ? -42.740 -6.059 62.371 1.00 97.31 190 SER A O 1
ATOM 1483 N N . THR A 1 191 ? -42.301 -6.527 64.514 1.00 96.69 191 THR A N 1
ATOM 1484 C CA . THR A 1 191 ? -40.888 -6.858 64.251 1.00 96.69 191 THR A CA 1
ATOM 1485 C C . THR A 1 191 ? -40.726 -8.144 63.436 1.00 96.69 191 THR A C 1
ATOM 1487 O O . THR A 1 191 ? -39.784 -8.247 62.650 1.00 96.69 191 THR A O 1
ATOM 1490 N N . GLY A 1 192 ? -41.650 -9.102 63.559 1.00 97.19 192 GLY A N 1
ATOM 1491 C CA . GLY A 1 192 ? -41.719 -10.286 62.703 1.00 97.19 192 GLY A CA 1
ATOM 1492 C C . GLY A 1 192 ? -42.002 -9.941 61.239 1.00 97.19 192 GLY A C 1
ATOM 1493 O O . GLY A 1 192 ? -41.293 -10.420 60.353 1.00 97.19 192 GLY A O 1
ATOM 1494 N N . GLU A 1 193 ? -42.980 -9.069 60.981 1.00 97.62 193 GLU A N 1
ATOM 1495 C CA . GLU A 1 193 ? -43.261 -8.559 59.637 1.00 97.62 193 GLU A CA 1
ATOM 1496 C C . GLU A 1 193 ? -42.068 -7.804 59.045 1.00 97.62 193 GLU A C 1
ATOM 1498 O O . GLU A 1 193 ? -41.728 -8.018 57.885 1.00 97.62 193 GLU A O 1
ATOM 1503 N N . ASP A 1 194 ? -41.426 -6.926 59.819 1.00 97.44 194 ASP A N 1
ATOM 1504 C CA . ASP A 1 194 ? -40.301 -6.122 59.335 1.00 97.44 194 ASP A CA 1
ATOM 1505 C C . ASP A 1 194 ? -39.063 -6.982 59.049 1.00 97.44 194 ASP A C 1
ATOM 1507 O O . ASP A 1 194 ? -38.356 -6.750 58.067 1.00 97.44 194 ASP A O 1
ATOM 1511 N N . VAL A 1 195 ? -38.846 -8.053 59.819 1.00 97.44 195 VAL A N 1
ATOM 1512 C CA . VAL A 1 195 ? -37.853 -9.086 59.490 1.00 97.44 195 VAL A CA 1
ATOM 1513 C C . VAL A 1 195 ? -38.197 -9.804 58.180 1.00 97.44 195 VAL A C 1
ATOM 1515 O O . VAL A 1 195 ? -37.285 -10.104 57.407 1.00 97.44 195 VAL A O 1
ATOM 1518 N N . GLU A 1 196 ? -39.473 -10.065 57.890 1.00 97.69 196 GLU A N 1
ATOM 1519 C CA . GLU A 1 196 ? -39.888 -10.712 56.638 1.00 97.69 196 GLU A CA 1
ATOM 1520 C C . GLU A 1 196 ? -39.774 -9.763 55.427 1.00 97.69 196 GLU A C 1
ATOM 1522 O O . GLU A 1 196 ? -39.250 -10.167 54.385 1.00 97.69 196 GLU A O 1
ATOM 1527 N N . LYS A 1 197 ? -40.119 -8.476 55.590 1.00 97.94 197 LYS A N 1
ATOM 1528 C CA . LYS A 1 197 ? -39.881 -7.404 54.600 1.00 97.94 197 LYS A CA 1
ATOM 1529 C C . LYS A 1 197 ? -38.386 -7.297 54.266 1.00 97.94 197 LYS A C 1
ATOM 1531 O O . LYS A 1 197 ? -38.003 -7.435 53.105 1.00 97.94 197 LYS A O 1
ATOM 1536 N N . LEU A 1 198 ? -37.521 -7.186 55.280 1.00 97.50 198 LEU A N 1
ATOM 1537 C CA . LEU A 1 198 ? -36.062 -7.124 55.106 1.00 97.50 198 LEU A CA 1
ATOM 1538 C C . LEU A 1 198 ? -35.474 -8.407 54.486 1.00 97.50 198 LEU A C 1
ATOM 1540 O O . LEU A 1 198 ? -34.499 -8.340 53.735 1.00 97.50 198 LEU A O 1
ATOM 1544 N N . ARG A 1 199 ? -36.053 -9.587 54.757 1.00 97.62 199 ARG A N 1
ATOM 1545 C CA . ARG A 1 199 ? -35.679 -10.843 54.076 1.00 97.62 199 ARG A CA 1
ATOM 1546 C C . ARG A 1 199 ? -36.033 -10.810 52.594 1.00 97.62 199 ARG A C 1
ATOM 1548 O O . ARG A 1 199 ? -35.220 -11.264 51.787 1.00 97.62 199 ARG A O 1
ATOM 1555 N N . GLN A 1 200 ? -37.206 -10.289 52.236 1.00 98.19 200 GLN A N 1
ATOM 1556 C CA . GLN A 1 200 ? -37.635 -10.158 50.845 1.00 98.19 200 GLN A CA 1
ATOM 1557 C C . GLN A 1 200 ? -36.744 -9.164 50.086 1.00 98.19 200 GLN A C 1
ATOM 1559 O O . GLN A 1 200 ? -36.162 -9.538 49.068 1.00 98.19 200 GLN A O 1
ATOM 1564 N N . GLU A 1 201 ? -36.520 -7.967 50.638 1.00 98.06 201 GLU A N 1
ATOM 1565 C CA . GLU A 1 201 ? -35.596 -6.965 50.083 1.00 98.06 201 GLU A CA 1
ATOM 1566 C C . GLU A 1 201 ? -34.181 -7.529 49.886 1.00 98.06 201 GLU A C 1
ATOM 1568 O O . GLU A 1 201 ? -33.585 -7.381 48.819 1.00 98.06 201 GLU A O 1
ATOM 1573 N N . LEU A 1 202 ? -33.645 -8.250 50.879 1.00 97.94 202 LEU A N 1
ATOM 1574 C CA . LEU A 1 202 ? -32.339 -8.904 50.776 1.00 97.94 202 LEU A CA 1
ATOM 1575 C C . LEU A 1 202 ? -32.323 -10.006 49.705 1.00 97.94 202 LEU A C 1
ATOM 1577 O O . LEU A 1 202 ? -31.291 -10.228 49.063 1.00 97.94 202 LEU A O 1
ATOM 1581 N N . GLN A 1 203 ? -33.438 -10.706 49.488 1.00 98.12 203 GLN A N 1
ATOM 1582 C CA . GLN A 1 203 ? -33.559 -11.716 48.439 1.00 98.12 203 GLN A CA 1
ATOM 1583 C C . GLN A 1 203 ? -33.587 -11.068 47.045 1.00 98.12 203 GLN A C 1
ATOM 1585 O O . GLN A 1 203 ? -32.878 -11.534 46.150 1.00 98.12 203 GLN A O 1
ATOM 1590 N N . ASP A 1 204 ? -34.328 -9.972 46.872 1.00 98.00 204 ASP A N 1
ATOM 1591 C CA . ASP A 1 204 ? -34.416 -9.225 45.614 1.00 98.00 204 ASP A CA 1
ATOM 1592 C C . ASP A 1 204 ? -33.112 -8.490 45.283 1.00 98.00 204 ASP A C 1
ATOM 1594 O O . ASP A 1 204 ? -32.584 -8.661 44.182 1.00 98.00 204 ASP A O 1
ATOM 1598 N N . ALA A 1 205 ? -32.471 -7.839 46.256 1.00 97.94 205 ALA A N 1
ATOM 1599 C CA . ALA A 1 205 ? -31.126 -7.286 46.095 1.00 97.94 205 ALA A CA 1
ATOM 1600 C C . ALA A 1 205 ? -30.098 -8.362 45.682 1.00 97.94 205 ALA A C 1
ATOM 1602 O O . ALA A 1 205 ? -29.202 -8.099 44.878 1.00 97.94 205 ALA A O 1
ATOM 1603 N N . ASN A 1 206 ? -30.234 -9.609 46.157 1.00 98.12 206 ASN A N 1
ATOM 1604 C CA . ASN A 1 206 ? -29.404 -10.727 45.690 1.00 98.12 206 ASN A CA 1
ATOM 1605 C C . ASN A 1 206 ? -29.751 -11.189 44.261 1.00 98.12 206 ASN A C 1
ATOM 1607 O O . ASN A 1 206 ? -28.841 -11.574 43.516 1.00 98.12 206 ASN A O 1
ATOM 1611 N N . ARG A 1 207 ? -31.028 -11.140 43.847 1.00 98.25 207 ARG A N 1
ATOM 1612 C CA . ARG A 1 207 ? -31.440 -11.384 42.451 1.00 98.25 207 ARG A CA 1
ATOM 1613 C C . ARG A 1 207 ? -30.825 -10.329 41.527 1.00 98.25 207 ARG A C 1
ATOM 1615 O O . ARG A 1 207 ? -30.175 -10.700 40.549 1.00 98.25 207 ARG A O 1
ATOM 1622 N N . GLU A 1 208 ? -30.938 -9.048 41.868 1.00 98.31 208 GLU A N 1
ATOM 1623 C CA . GLU A 1 208 ? -30.358 -7.932 41.109 1.00 98.31 208 GLU A CA 1
ATOM 1624 C C . GLU A 1 208 ? -28.829 -7.982 41.058 1.00 98.31 208 GLU A C 1
ATOM 1626 O O . GLU A 1 208 ? -28.230 -7.870 39.990 1.00 98.31 208 GLU A O 1
ATOM 1631 N N . LEU A 1 209 ? -28.167 -8.248 42.186 1.00 98.25 209 LEU A N 1
ATOM 1632 C CA . LEU A 1 209 ? -26.717 -8.437 42.235 1.00 98.25 209 LEU A CA 1
ATOM 1633 C C . LEU A 1 209 ? -26.269 -9.582 41.308 1.00 98.25 209 LEU A C 1
ATOM 1635 O O . LEU A 1 209 ? -25.211 -9.500 40.680 1.00 98.25 209 LEU A O 1
ATOM 1639 N N . SER A 1 210 ? -27.074 -10.642 41.187 1.00 98.31 210 SER A N 1
ATOM 1640 C CA . SER A 1 210 ? -26.828 -11.766 40.278 1.00 98.31 210 SER A CA 1
ATOM 1641 C C . SER A 1 210 ? -27.030 -11.387 38.803 1.00 98.31 210 SER A C 1
ATOM 1643 O O . SER A 1 210 ? -26.163 -11.681 37.973 1.00 98.31 210 SER A O 1
ATOM 1645 N N . THR A 1 211 ? -28.113 -10.679 38.454 1.00 98.31 211 THR A N 1
ATOM 1646 C CA . THR A 1 211 ? -28.359 -10.229 37.070 1.00 98.31 211 THR A CA 1
ATOM 1647 C C . THR A 1 211 ? -27.348 -9.171 36.628 1.00 98.31 211 THR A C 1
ATOM 1649 O O . THR A 1 211 ? -26.826 -9.269 35.516 1.00 98.31 211 THR A O 1
ATOM 1652 N N . LEU A 1 212 ? -26.970 -8.231 37.499 1.00 97.81 212 LEU A N 1
ATOM 1653 C CA . LEU A 1 212 ? -25.917 -7.244 37.247 1.00 97.81 212 LEU A CA 1
ATOM 1654 C C . LEU A 1 212 ? -24.546 -7.903 37.064 1.00 97.81 212 LEU A C 1
ATOM 1656 O O . LEU A 1 212 ? -23.843 -7.564 36.112 1.00 97.81 212 LEU A O 1
ATOM 1660 N N . ARG A 1 213 ? -24.174 -8.886 37.899 1.00 98.06 213 ARG A N 1
ATOM 1661 C CA . ARG A 1 213 ? -22.944 -9.682 37.706 1.00 98.06 213 ARG A CA 1
ATOM 1662 C C . ARG A 1 213 ? -22.965 -10.447 36.381 1.00 98.06 213 ARG A C 1
ATOM 1664 O O . ARG A 1 213 ? -21.963 -10.449 35.673 1.00 98.06 213 ARG A O 1
ATOM 1671 N N . SER A 1 214 ? -24.098 -11.049 36.017 1.00 98.19 214 SER A N 1
ATOM 1672 C CA . SER A 1 214 ? -24.272 -11.742 34.734 1.00 98.19 214 SER A CA 1
ATOM 1673 C C . SER A 1 214 ? -24.123 -10.786 33.542 1.00 98.19 214 SER A C 1
ATOM 1675 O O . SER A 1 214 ? -23.325 -11.042 32.638 1.00 98.19 214 SER A O 1
ATOM 1677 N N . ARG A 1 215 ? -24.807 -9.632 33.575 1.00 98.25 215 ARG A N 1
ATOM 1678 C CA . ARG A 1 215 ? -24.741 -8.595 32.533 1.00 98.25 215 ARG A CA 1
ATOM 1679 C C . ARG A 1 215 ? -23.342 -7.991 32.408 1.00 98.25 215 ARG A C 1
ATOM 1681 O O . ARG A 1 215 ? -22.880 -7.792 31.291 1.00 98.25 215 ARG A O 1
ATOM 1688 N N . ASN A 1 216 ? -22.657 -7.739 33.525 1.00 98.19 216 ASN A N 1
ATOM 1689 C CA . ASN A 1 216 ? -21.284 -7.234 33.531 1.00 98.19 216 ASN A CA 1
ATOM 1690 C C . ASN A 1 216 ? -20.315 -8.261 32.920 1.00 98.19 216 ASN A C 1
ATOM 1692 O O . ASN A 1 216 ? -19.598 -7.937 31.979 1.00 98.19 216 ASN A O 1
ATOM 1696 N N . ASN A 1 217 ? -20.376 -9.527 33.349 1.00 98.25 217 ASN A N 1
ATOM 1697 C CA . ASN A 1 217 ? -19.559 -10.602 32.775 1.00 98.25 217 ASN A CA 1
ATOM 1698 C C . ASN A 1 217 ? -19.798 -10.784 31.264 1.00 98.25 217 ASN A C 1
ATOM 1700 O O . ASN A 1 217 ? -18.843 -10.991 30.516 1.00 98.25 217 ASN A O 1
ATOM 1704 N N . LEU A 1 218 ? -21.051 -10.691 30.803 1.00 98.19 218 LEU A N 1
ATOM 1705 C CA . LEU A 1 218 ? -21.387 -10.763 29.378 1.00 98.19 218 LEU A CA 1
ATOM 1706 C C . LEU A 1 218 ? -20.869 -9.540 28.606 1.00 98.19 218 LEU A C 1
ATOM 1708 O O . LEU A 1 218 ? -20.286 -9.706 27.539 1.00 98.19 218 LEU A O 1
ATOM 1712 N N . SER A 1 219 ? -21.027 -8.334 29.160 1.00 98.06 219 SER A N 1
ATOM 1713 C CA . SER A 1 219 ? -20.515 -7.088 28.577 1.00 98.06 219 SER A CA 1
ATOM 1714 C C . SER A 1 219 ? -18.991 -7.118 28.435 1.00 98.06 219 SER A C 1
ATOM 1716 O O . SER A 1 219 ? -18.469 -6.927 27.340 1.00 98.06 219 SER A O 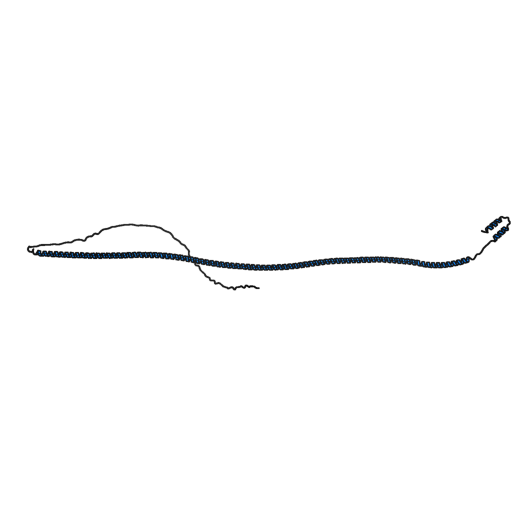1
ATOM 1718 N N . ALA A 1 220 ? -18.273 -7.479 29.504 1.00 97.94 220 ALA A N 1
ATOM 1719 C CA . ALA A 1 220 ? -16.823 -7.634 29.488 1.00 97.94 220 ALA A CA 1
ATOM 1720 C C . ALA A 1 220 ? -16.370 -8.700 28.476 1.00 97.94 220 ALA A C 1
ATOM 1722 O O . ALA A 1 220 ? -15.413 -8.481 27.739 1.00 97.94 220 ALA A O 1
ATOM 1723 N N . HIS A 1 221 ? -17.067 -9.839 28.385 1.00 98.38 221 HIS A N 1
ATOM 1724 C CA . HIS A 1 221 ? -16.746 -10.880 27.406 1.00 98.38 221 HIS A CA 1
ATOM 1725 C C . HIS A 1 221 ? -16.988 -10.434 25.954 1.00 98.38 221 HIS A C 1
ATOM 1727 O O . HIS A 1 221 ? -16.195 -10.774 25.076 1.00 98.38 221 HIS A O 1
ATOM 1733 N N . ASN A 1 222 ? -18.041 -9.652 25.700 1.00 98.38 222 ASN A N 1
ATOM 1734 C CA . ASN A 1 222 ? -18.311 -9.074 24.385 1.00 98.38 222 ASN A CA 1
ATOM 1735 C C . ASN A 1 222 ? -17.262 -8.015 24.018 1.00 98.38 222 ASN A C 1
ATOM 1737 O O . ASN A 1 222 ? -16.683 -8.108 22.942 1.00 98.38 222 ASN A O 1
ATOM 1741 N N . TRP A 1 223 ? -16.926 -7.101 24.934 1.00 98.38 223 TRP A N 1
ATOM 1742 C CA . TRP A 1 223 ? -15.856 -6.117 24.735 1.00 98.38 223 TRP A CA 1
ATOM 1743 C C . TRP A 1 223 ? -14.489 -6.775 24.503 1.00 98.38 223 TRP A C 1
ATOM 1745 O O . TRP A 1 223 ? -13.715 -6.327 23.663 1.00 98.38 223 TRP A O 1
ATOM 1755 N N . HIS A 1 224 ? -14.187 -7.879 25.197 1.00 98.44 224 HIS A N 1
ATOM 1756 C CA . HIS A 1 224 ? -12.976 -8.658 24.935 1.00 98.44 224 HIS A CA 1
ATOM 1757 C C . HIS A 1 224 ? -12.969 -9.264 23.524 1.00 98.44 224 HIS A C 1
ATOM 1759 O O . HIS A 1 224 ? -11.941 -9.182 22.856 1.00 98.44 224 HIS A O 1
ATOM 1765 N N . LYS A 1 225 ? -14.092 -9.822 23.047 1.00 98.44 225 LYS A N 1
ATOM 1766 C CA . LYS A 1 225 ? -14.212 -10.326 21.666 1.00 98.44 225 LYS A CA 1
ATOM 1767 C C . LYS A 1 225 ? -14.038 -9.219 20.636 1.00 98.44 225 LYS A C 1
ATOM 1769 O O . LYS A 1 225 ? -13.207 -9.364 19.753 1.00 98.44 225 LYS A O 1
ATOM 1774 N N . GLU A 1 226 ? -14.776 -8.124 20.788 1.00 98.12 226 GLU A N 1
ATOM 1775 C CA . GLU A 1 226 ? -14.718 -6.949 19.916 1.00 98.12 226 GLU A CA 1
ATOM 1776 C C . GLU A 1 226 ? -13.292 -6.384 19.862 1.00 98.12 226 GLU A C 1
ATOM 1778 O O . GLU A 1 226 ? -12.738 -6.187 18.785 1.00 98.12 226 GLU A O 1
ATOM 1783 N N . LYS A 1 227 ? -12.629 -6.240 21.016 1.00 98.50 227 LYS A N 1
ATOM 1784 C CA . LYS A 1 227 ? -11.221 -5.839 21.086 1.00 98.50 227 LYS A CA 1
ATOM 1785 C C . LYS A 1 227 ? -10.293 -6.824 20.370 1.00 98.50 227 LYS A C 1
ATOM 1787 O O . LYS A 1 227 ? -9.380 -6.379 19.677 1.00 98.50 227 LYS A O 1
ATOM 1792 N N . GLU A 1 228 ? -10.463 -8.135 20.543 1.00 98.62 228 GLU A N 1
ATOM 1793 C CA . GLU A 1 228 ? -9.658 -9.123 19.813 1.00 98.62 228 GLU A CA 1
ATOM 1794 C C . GLU A 1 228 ? -9.932 -9.092 18.301 1.00 98.62 228 GLU A C 1
ATOM 1796 O O . GLU A 1 228 ? -9.010 -9.272 17.514 1.00 98.62 228 GLU A O 1
ATOM 1801 N N . GLU A 1 229 ? -11.173 -8.856 17.883 1.00 98.44 229 GLU A N 1
ATOM 1802 C CA . GLU A 1 229 ? -11.579 -8.753 16.480 1.00 98.44 229 GLU A CA 1
ATOM 1803 C C . GLU A 1 229 ? -10.989 -7.499 15.822 1.00 98.44 229 GLU A C 1
ATOM 1805 O O . GLU A 1 229 ? -10.307 -7.622 14.807 1.00 98.44 229 GLU A O 1
ATOM 1810 N N . LEU A 1 230 ? -11.091 -6.333 16.470 1.00 98.12 230 LEU A N 1
ATOM 1811 C CA . LEU A 1 230 ? -10.379 -5.112 16.069 1.00 98.12 230 LEU A CA 1
ATOM 1812 C C . LEU A 1 230 ? -8.852 -5.298 16.074 1.00 98.12 230 LEU A C 1
ATOM 1814 O O . LEU A 1 230 ? -8.157 -4.740 15.231 1.00 98.12 230 LEU A O 1
ATOM 1818 N N . THR A 1 231 ? -8.303 -6.094 16.998 1.00 98.56 231 THR A N 1
ATOM 1819 C CA . THR A 1 231 ? -6.861 -6.402 17.002 1.00 98.56 231 THR A CA 1
ATOM 1820 C C . THR A 1 231 ? -6.478 -7.238 15.777 1.00 98.56 231 THR A C 1
ATOM 1822 O O . THR A 1 231 ? -5.466 -6.944 15.145 1.00 98.56 231 THR A O 1
ATOM 1825 N N . ARG A 1 232 ? -7.300 -8.229 15.399 1.00 98.56 232 ARG A N 1
ATOM 1826 C CA . ARG A 1 232 ? -7.090 -9.062 14.203 1.00 98.56 232 ARG A CA 1
ATOM 1827 C C . ARG A 1 232 ? -7.237 -8.267 12.908 1.00 98.56 232 ARG A C 1
ATOM 1829 O O . ARG A 1 232 ? -6.407 -8.435 12.025 1.00 98.56 232 ARG A O 1
ATOM 1836 N N . THR A 1 233 ? -8.229 -7.382 12.787 1.00 98.31 233 THR A N 1
ATOM 1837 C CA . THR A 1 233 ? -8.374 -6.549 11.579 1.00 98.31 233 THR A CA 1
ATOM 1838 C C . THR A 1 233 ? -7.246 -5.526 11.452 1.00 98.31 233 THR A C 1
ATOM 1840 O O . THR A 1 233 ? -6.740 -5.326 10.355 1.00 98.31 233 THR A O 1
ATOM 1843 N N . VAL A 1 234 ? -6.765 -4.946 12.559 1.00 98.44 234 VAL A N 1
ATOM 1844 C CA . VAL A 1 234 ? -5.575 -4.073 12.561 1.00 98.44 234 VAL A CA 1
ATOM 1845 C C . VAL A 1 234 ? -4.280 -4.839 12.253 1.00 98.44 234 VAL A C 1
ATOM 1847 O O . VAL A 1 234 ? -3.361 -4.250 11.692 1.00 98.44 234 VAL A O 1
ATOM 1850 N N . GLN A 1 235 ? -4.180 -6.126 12.595 1.00 98.50 235 GLN A N 1
ATOM 1851 C CA . GLN A 1 235 ? -3.061 -6.984 12.176 1.00 98.50 235 GLN A CA 1
ATOM 1852 C C . GLN A 1 235 ? -3.136 -7.289 10.676 1.00 98.50 235 GLN A C 1
ATOM 1854 O O . GLN A 1 235 ? -2.209 -6.950 9.949 1.00 98.50 235 GLN A O 1
ATOM 1859 N N . TYR A 1 236 ? -4.277 -7.789 10.201 1.00 98.50 236 TYR A N 1
ATOM 1860 C CA . TYR A 1 236 ? -4.523 -8.074 8.786 1.00 98.50 236 TYR A CA 1
ATOM 1861 C C . TYR A 1 236 ? -4.269 -6.850 7.882 1.00 98.50 236 TYR A C 1
ATOM 1863 O O . TYR A 1 236 ? -3.539 -6.947 6.903 1.00 98.50 236 TYR A O 1
ATOM 1871 N N . LEU A 1 237 ? -4.776 -5.664 8.245 1.00 98.31 237 LEU A N 1
ATOM 1872 C CA . LEU A 1 237 ? -4.548 -4.431 7.475 1.00 98.31 237 LEU A CA 1
ATOM 1873 C C . LEU A 1 237 ? -3.084 -3.955 7.499 1.00 98.31 237 LEU A C 1
ATOM 1875 O O . LEU A 1 237 ? -2.666 -3.235 6.596 1.00 98.31 237 LEU A O 1
ATOM 1879 N N . LYS A 1 238 ? -2.291 -4.343 8.507 1.00 98.38 238 LYS A N 1
ATOM 1880 C CA . LYS A 1 238 ? -0.840 -4.098 8.515 1.00 98.38 238 LYS A CA 1
ATOM 1881 C C . LYS A 1 238 ? -0.097 -5.083 7.624 1.00 98.38 238 LYS A C 1
ATOM 1883 O O . LYS A 1 238 ? 0.808 -4.660 6.923 1.00 98.38 238 LYS A O 1
ATOM 1888 N N . GLU A 1 239 ? -0.498 -6.349 7.615 1.00 98.44 239 GLU A N 1
ATOM 1889 C CA . GLU A 1 239 ? 0.044 -7.371 6.711 1.00 98.44 239 GLU A CA 1
ATOM 1890 C C . GLU A 1 239 ? -0.275 -7.024 5.239 1.00 98.44 239 GLU A C 1
ATOM 1892 O O . GLU A 1 239 ? 0.595 -7.120 4.373 1.00 98.44 239 GLU A O 1
ATOM 1897 N N . GLU A 1 240 ? -1.476 -6.511 4.952 1.00 98.25 240 GLU A N 1
ATOM 1898 C CA . GLU A 1 240 ? -1.860 -5.977 3.634 1.00 98.25 240 GLU A CA 1
ATOM 1899 C C . GLU A 1 240 ? -1.087 -4.688 3.271 1.00 98.25 240 GLU A C 1
ATOM 1901 O O . GLU A 1 240 ? -0.617 -4.536 2.142 1.00 98.25 240 GLU A O 1
ATOM 1906 N N . MET A 1 241 ? -0.853 -3.781 4.229 1.00 98.06 241 MET A N 1
ATOM 1907 C CA . MET A 1 241 ? 0.016 -2.610 4.024 1.00 98.06 241 MET A CA 1
ATOM 1908 C C . MET A 1 241 ? 1.486 -2.996 3.779 1.00 98.06 241 MET A C 1
ATOM 1910 O O . MET A 1 241 ? 2.142 -2.392 2.937 1.00 98.06 241 MET A O 1
ATOM 1914 N N . GLU A 1 242 ? 2.019 -3.988 4.492 1.00 98.25 242 GLU A N 1
ATOM 1915 C CA . GLU A 1 242 ? 3.412 -4.430 4.355 1.00 98.25 242 GLU A CA 1
ATOM 1916 C C . GLU A 1 242 ? 3.628 -5.160 3.025 1.00 98.25 242 GLU A C 1
ATOM 1918 O O . GLU A 1 242 ? 4.575 -4.862 2.302 1.00 98.25 242 GLU A O 1
ATOM 1923 N N . THR A 1 243 ? 2.708 -6.047 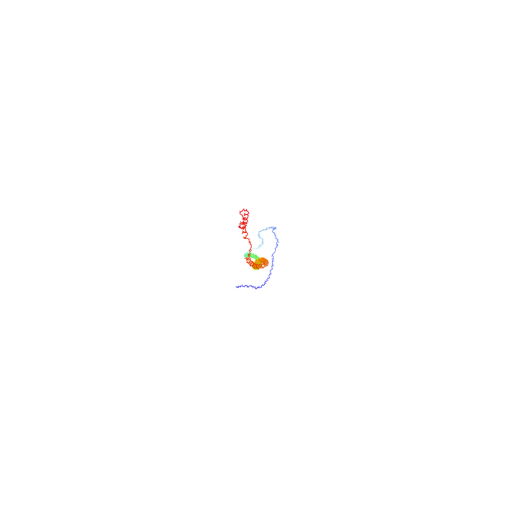2.638 1.00 98.38 243 THR A N 1
ATOM 1924 C CA . THR A 1 243 ? 2.759 -6.724 1.332 1.00 98.38 243 THR A CA 1
ATOM 1925 C C . THR A 1 243 ? 2.610 -5.753 0.160 1.00 98.38 243 THR A C 1
ATOM 1927 O O . THR A 1 243 ? 3.356 -5.868 -0.813 1.00 98.38 243 THR A O 1
ATOM 1930 N N . THR A 1 244 ? 1.728 -4.750 0.250 1.00 97.62 244 THR A N 1
ATOM 1931 C CA . THR A 1 244 ? 1.617 -3.711 -0.793 1.00 97.62 244 THR A CA 1
ATOM 1932 C C . THR A 1 244 ? 2.818 -2.760 -0.822 1.00 97.62 244 THR A C 1
ATOM 1934 O O . THR A 1 244 ? 3.224 -2.348 -1.909 1.00 97.62 244 THR A O 1
ATOM 1937 N N . ALA A 1 245 ? 3.444 -2.459 0.321 1.00 98.44 245 ALA A N 1
ATOM 1938 C CA . ALA A 1 245 ? 4.690 -1.690 0.377 1.00 98.44 245 ALA A CA 1
ATOM 1939 C C . ALA A 1 245 ? 5.883 -2.462 -0.218 1.00 98.44 245 ALA A C 1
ATOM 1941 O O . ALA A 1 245 ? 6.650 -1.895 -0.994 1.00 98.44 245 ALA A O 1
ATOM 1942 N N . ASN A 1 246 ? 6.006 -3.760 0.075 1.00 98.31 246 ASN A N 1
ATOM 1943 C CA . ASN A 1 246 ? 7.037 -4.621 -0.509 1.00 98.31 246 ASN A CA 1
ATOM 1944 C C . ASN A 1 246 ? 6.872 -4.717 -2.034 1.00 98.31 246 ASN A C 1
ATOM 1946 O O . ASN A 1 246 ? 7.826 -4.462 -2.766 1.00 98.31 246 ASN A O 1
ATOM 1950 N N . ALA A 1 247 ? 5.648 -4.954 -2.521 1.00 98.25 247 ALA A N 1
ATOM 1951 C CA . ALA A 1 247 ? 5.352 -4.943 -3.954 1.00 98.25 247 ALA A CA 1
ATOM 1952 C C . ALA A 1 247 ? 5.646 -3.577 -4.609 1.00 98.25 247 ALA A C 1
ATOM 1954 O O . ALA A 1 247 ? 6.132 -3.525 -5.735 1.00 98.25 247 ALA A O 1
ATOM 1955 N N . MET A 1 248 ? 5.395 -2.457 -3.918 1.00 97.56 248 MET A N 1
ATOM 1956 C CA . MET A 1 248 ? 5.761 -1.121 -4.408 1.00 97.56 248 MET A CA 1
ATOM 1957 C C . MET A 1 248 ? 7.283 -0.964 -4.559 1.00 97.56 248 MET A C 1
ATOM 1959 O O . MET A 1 248 ? 7.729 -0.424 -5.568 1.00 97.56 248 MET A O 1
ATOM 1963 N N . GLY A 1 249 ? 8.068 -1.482 -3.609 1.00 98.19 249 GLY A N 1
ATOM 1964 C CA . GLY A 1 249 ? 9.531 -1.520 -3.700 1.00 98.19 249 GLY A CA 1
ATOM 1965 C C . GLY A 1 249 ? 10.038 -2.405 -4.843 1.00 98.19 249 GLY A C 1
ATOM 1966 O O . GLY A 1 249 ? 10.946 -2.006 -5.567 1.00 98.19 249 GLY A O 1
ATOM 1967 N N . GLU A 1 250 ? 9.416 -3.565 -5.073 1.00 98.12 250 GLU A N 1
ATOM 1968 C CA . GLU A 1 250 ? 9.711 -4.427 -6.230 1.00 98.12 250 GLU A CA 1
ATOM 1969 C C . GLU A 1 250 ? 9.443 -3.698 -7.561 1.00 98.12 250 GLU A C 1
ATOM 1971 O O . GLU A 1 250 ? 10.290 -3.712 -8.456 1.00 98.12 250 GLU A O 1
ATOM 1976 N N . TRP A 1 251 ? 8.314 -2.987 -7.682 1.00 98.31 251 TRP A N 1
ATOM 1977 C CA . TRP A 1 251 ? 8.017 -2.159 -8.858 1.00 98.31 251 TRP A CA 1
ATOM 1978 C C . TRP A 1 251 ? 8.968 -0.964 -9.016 1.00 98.31 251 TRP A C 1
ATOM 1980 O O . TRP A 1 251 ? 9.292 -0.604 -10.149 1.00 98.31 251 TRP A O 1
ATOM 1990 N N . GLU A 1 252 ? 9.438 -0.352 -7.925 1.00 98.38 252 GLU A N 1
ATOM 1991 C CA . GLU A 1 252 ? 10.444 0.716 -7.981 1.00 98.38 252 GLU A CA 1
ATOM 1992 C C . GLU A 1 252 ? 11.789 0.188 -8.498 1.00 98.38 252 GLU A C 1
ATOM 1994 O O . GLU A 1 252 ? 12.353 0.782 -9.419 1.00 98.38 252 GLU A O 1
ATOM 1999 N N . VAL A 1 253 ? 12.255 -0.961 -7.992 1.00 98.50 253 VAL A N 1
ATOM 2000 C CA . VAL A 1 253 ? 13.475 -1.629 -8.478 1.00 98.50 253 VAL A CA 1
ATOM 2001 C C . VAL A 1 253 ? 13.348 -1.973 -9.961 1.00 98.50 253 VAL A C 1
ATOM 2003 O O . VAL A 1 253 ? 14.201 -1.556 -10.742 1.00 98.50 253 VAL A O 1
ATOM 2006 N N . LEU A 1 254 ? 12.256 -2.618 -10.389 1.00 98.00 254 LEU A N 1
ATOM 2007 C CA . LEU A 1 254 ? 12.015 -2.924 -11.806 1.00 98.00 254 LEU A CA 1
ATOM 2008 C C . LEU A 1 254 ? 11.983 -1.657 -12.681 1.00 98.00 254 LEU A C 1
ATOM 2010 O O . LEU A 1 254 ? 12.523 -1.648 -13.787 1.00 98.00 254 LEU A O 1
ATOM 2014 N N . ALA A 1 255 ? 11.409 -0.554 -12.189 1.00 98.06 255 ALA A N 1
ATOM 2015 C CA . ALA A 1 255 ? 11.392 0.725 -12.899 1.00 98.06 255 ALA A CA 1
ATOM 2016 C C . ALA A 1 255 ? 12.757 1.444 -12.910 1.00 98.06 255 ALA A C 1
ATOM 2018 O O . ALA A 1 255 ? 13.007 2.277 -13.788 1.00 98.06 255 ALA A O 1
ATOM 2019 N N . MET A 1 256 ? 13.645 1.175 -11.950 1.00 97.38 256 MET A N 1
ATOM 2020 C CA . MET A 1 256 ? 15.040 1.629 -11.979 1.00 97.38 256 MET A CA 1
ATOM 2021 C C . MET A 1 256 ? 15.876 0.778 -12.941 1.00 97.38 256 MET A C 1
ATOM 2023 O O . MET A 1 256 ? 16.595 1.337 -13.771 1.00 97.38 256 MET A O 1
ATOM 2027 N N . GLU A 1 257 ? 15.720 -0.547 -12.904 1.00 98.00 257 GLU A N 1
ATOM 2028 C CA . GLU A 1 257 ? 16.365 -1.479 -13.831 1.00 98.00 257 GLU A CA 1
ATOM 2029 C C . GLU A 1 257 ? 15.970 -1.164 -15.280 1.00 98.00 257 GLU A C 1
ATOM 2031 O O . GLU A 1 257 ? 16.849 -0.923 -16.108 1.00 98.00 257 GLU A O 1
ATOM 2036 N N . GLU A 1 258 ? 14.673 -1.021 -15.580 1.00 97.62 258 GLU A N 1
ATOM 2037 C CA . GLU A 1 258 ? 14.197 -0.603 -16.905 1.00 97.62 258 GLU A CA 1
ATOM 2038 C C . GLU A 1 258 ? 14.786 0.737 -17.363 1.00 97.62 258 GLU A C 1
ATOM 2040 O O . GLU A 1 258 ? 15.144 0.863 -18.536 1.00 97.62 258 GLU A O 1
ATOM 2045 N N . ARG A 1 259 ? 14.876 1.749 -16.484 1.00 98.06 259 ARG A N 1
ATOM 2046 C CA . ARG A 1 259 ? 15.498 3.037 -16.842 1.00 98.06 259 ARG A CA 1
ATOM 2047 C C . ARG A 1 259 ? 16.967 2.849 -17.190 1.00 98.06 259 ARG A C 1
ATOM 2049 O O . ARG A 1 259 ? 17.381 3.313 -18.246 1.00 98.06 259 ARG A O 1
ATOM 2056 N N . SER A 1 260 ? 17.713 2.115 -16.365 1.00 97.81 260 SER A N 1
ATOM 2057 C CA . SER A 1 260 ? 19.132 1.848 -16.609 1.00 97.81 260 SER A CA 1
ATOM 2058 C C . SER A 1 260 ? 19.353 1.065 -17.909 1.00 97.81 260 SER A C 1
ATOM 2060 O O . SER A 1 260 ? 20.280 1.364 -18.654 1.00 97.81 260 SER A O 1
ATOM 2062 N N . ILE A 1 261 ? 18.472 0.118 -18.251 1.00 98.12 261 ILE A N 1
ATOM 2063 C CA . ILE A 1 261 ? 18.515 -0.620 -19.520 1.00 98.12 261 ILE A CA 1
ATOM 2064 C C . ILE A 1 261 ? 18.196 0.309 -20.699 1.00 98.12 261 ILE A C 1
ATOM 2066 O O . ILE A 1 261 ? 18.859 0.222 -21.729 1.00 98.12 261 ILE A O 1
ATOM 2070 N N . LYS A 1 262 ? 17.224 1.220 -20.558 1.00 98.44 262 LYS A N 1
ATOM 2071 C CA . LYS A 1 262 ? 16.875 2.215 -21.589 1.00 98.44 262 LYS A CA 1
ATOM 2072 C C . LYS A 1 262 ? 18.006 3.221 -21.825 1.00 98.44 262 LYS A C 1
ATOM 2074 O O . LYS A 1 262 ? 18.291 3.523 -22.977 1.00 98.44 262 LYS A O 1
ATOM 2079 N N . GLU A 1 263 ? 18.685 3.665 -20.771 1.00 98.38 263 GLU A N 1
ATOM 2080 C CA . GLU A 1 263 ? 19.885 4.516 -20.824 1.00 98.38 263 GLU A CA 1
ATOM 2081 C C . GLU A 1 263 ? 21.044 3.783 -21.528 1.00 98.38 263 GLU A C 1
ATOM 2083 O O . GLU A 1 263 ? 21.469 4.193 -22.605 1.00 98.38 263 GLU A O 1
ATOM 2088 N N . ASN A 1 264 ? 21.403 2.581 -21.056 1.00 98.25 264 ASN A N 1
ATOM 2089 C CA . ASN A 1 264 ? 22.408 1.697 -21.673 1.00 98.25 264 ASN A CA 1
ATOM 2090 C C . ASN A 1 264 ? 22.092 1.255 -23.121 1.00 98.25 264 ASN A C 1
ATOM 2092 O O . ASN A 1 264 ? 22.941 0.626 -23.767 1.00 98.25 264 ASN A O 1
ATOM 2096 N N . LEU A 1 265 ? 20.867 1.463 -23.610 1.00 97.94 265 LEU A N 1
ATOM 2097 C CA . LEU A 1 265 ? 20.474 1.242 -25.005 1.00 97.94 265 LEU A CA 1
ATOM 2098 C C . LEU A 1 265 ? 20.500 2.545 -25.809 1.00 97.94 265 LEU A C 1
ATOM 2100 O O . LEU A 1 265 ? 20.898 2.504 -26.969 1.00 97.94 265 LEU A O 1
ATOM 2104 N N . ALA A 1 266 ? 20.133 3.680 -25.210 1.00 98.56 266 ALA A N 1
ATOM 2105 C CA . ALA A 1 266 ? 20.256 4.998 -25.825 1.00 98.56 266 ALA A CA 1
ATOM 2106 C C . ALA A 1 266 ? 21.724 5.343 -26.120 1.00 98.56 266 ALA A C 1
ATOM 2108 O O . ALA A 1 266 ? 22.026 5.742 -27.243 1.00 98.56 266 ALA A O 1
ATOM 2109 N N . ASP A 1 267 ? 22.637 5.077 -25.180 1.00 98.44 267 ASP A N 1
ATOM 2110 C CA . ASP A 1 267 ? 24.082 5.270 -25.373 1.00 98.44 267 ASP A CA 1
ATOM 2111 C C . ASP A 1 267 ? 24.594 4.467 -26.581 1.00 98.44 267 ASP A C 1
ATOM 2113 O O . ASP A 1 267 ? 25.231 5.008 -27.479 1.00 98.44 267 ASP A O 1
ATOM 2117 N N . LYS A 1 268 ? 24.213 3.184 -26.672 1.00 98.38 268 LYS A N 1
ATOM 2118 C CA . LYS A 1 268 ? 24.583 2.302 -27.795 1.00 98.38 268 LYS A CA 1
ATOM 2119 C C . LYS A 1 268 ? 23.966 2.723 -29.126 1.00 98.38 268 LYS A C 1
ATOM 2121 O O . LYS A 1 268 ? 24.543 2.440 -30.173 1.00 98.38 268 LYS A O 1
ATOM 2126 N N . VAL A 1 269 ? 22.791 3.356 -29.113 1.00 98.50 269 VAL A N 1
ATOM 2127 C CA . VAL A 1 269 ? 22.215 3.966 -30.319 1.00 98.50 269 VAL A CA 1
ATOM 2128 C C . VAL A 1 269 ? 23.048 5.181 -30.726 1.00 98.50 269 VAL A C 1
ATOM 2130 O O . VAL A 1 269 ? 23.411 5.264 -31.894 1.00 98.50 269 VAL A O 1
ATOM 2133 N N . GLY A 1 270 ? 23.452 6.038 -29.782 1.00 98.50 270 GLY A N 1
ATOM 2134 C CA . GLY A 1 270 ? 24.375 7.151 -30.030 1.00 98.50 270 GLY A CA 1
ATOM 2135 C C . GLY A 1 270 ? 25.719 6.700 -30.616 1.00 98.50 270 GLY A C 1
ATOM 2136 O O . GLY A 1 270 ? 26.118 7.192 -31.672 1.00 98.50 270 GLY A O 1
ATOM 2137 N N . ASP A 1 271 ? 26.363 5.697 -30.007 1.00 98.44 271 ASP A N 1
ATOM 2138 C CA . ASP A 1 271 ? 27.605 5.084 -30.506 1.00 98.44 271 ASP A CA 1
ATOM 2139 C C . ASP A 1 271 ? 27.462 4.599 -31.961 1.00 98.44 271 ASP A C 1
ATOM 2141 O O . ASP A 1 271 ? 28.372 4.756 -32.781 1.00 98.44 271 ASP A O 1
ATOM 2145 N N . LEU A 1 272 ? 26.331 3.965 -32.292 1.00 97.94 272 LEU A N 1
ATOM 2146 C CA . LEU A 1 272 ? 26.054 3.449 -33.635 1.00 97.94 272 LEU A CA 1
ATOM 2147 C C . LEU A 1 272 ? 25.700 4.568 -34.624 1.00 97.94 272 LEU A C 1
ATOM 2149 O O . LEU A 1 272 ? 26.080 4.482 -35.792 1.00 97.94 272 LEU A O 1
ATOM 2153 N N . GLU A 1 273 ? 25.020 5.625 -34.184 1.00 98.44 273 GLU A N 1
ATOM 2154 C CA . GLU A 1 273 ? 24.729 6.805 -35.000 1.00 98.44 273 GLU A CA 1
ATOM 2155 C C . GLU A 1 273 ? 26.010 7.583 -35.343 1.00 98.44 273 GLU A C 1
ATOM 2157 O O . GLU A 1 273 ? 26.200 7.923 -36.515 1.00 98.44 273 GLU A O 1
ATOM 2162 N N . GLU A 1 274 ? 26.943 7.765 -34.399 1.00 98.31 274 GLU A N 1
ATOM 2163 C CA . GLU A 1 274 ? 28.260 8.365 -34.672 1.00 98.31 274 GLU A CA 1
ATOM 2164 C C . GLU A 1 274 ? 29.099 7.489 -35.619 1.00 98.31 274 GLU A C 1
ATOM 2166 O O . GLU A 1 274 ? 29.705 7.998 -36.571 1.00 98.31 274 GLU A O 1
ATOM 2171 N N . GLN A 1 275 ? 29.092 6.163 -35.437 1.00 98.19 275 GLN A N 1
ATOM 2172 C CA . GLN A 1 275 ? 29.742 5.229 -36.366 1.00 98.19 275 GLN A CA 1
ATOM 2173 C C . GLN A 1 275 ? 29.146 5.324 -37.779 1.00 98.19 275 GLN A C 1
ATOM 2175 O O . GLN A 1 275 ? 29.890 5.406 -38.759 1.00 98.19 275 GLN A O 1
ATOM 2180 N N . ILE A 1 276 ? 27.817 5.376 -37.908 1.00 98.06 276 ILE A N 1
ATOM 2181 C CA . ILE A 1 276 ? 27.127 5.539 -39.196 1.00 98.06 276 ILE A CA 1
ATOM 2182 C C . ILE A 1 276 ? 27.443 6.904 -39.823 1.00 98.06 276 ILE A C 1
ATOM 2184 O O . ILE A 1 276 ? 27.681 6.974 -41.030 1.00 98.06 276 ILE A O 1
ATOM 2188 N N . GLN A 1 277 ? 27.477 7.985 -39.042 1.00 98.44 277 GLN A N 1
ATOM 2189 C CA . GLN A 1 277 ? 27.826 9.323 -39.527 1.00 98.44 277 GLN A CA 1
ATOM 2190 C C . GLN A 1 277 ? 29.287 9.389 -39.999 1.00 98.44 277 GLN A C 1
ATOM 2192 O O . GLN A 1 277 ? 29.570 9.946 -41.062 1.00 98.44 277 GLN A O 1
ATOM 2197 N N . THR A 1 278 ? 30.201 8.753 -39.266 1.00 98.38 278 THR A N 1
ATOM 2198 C CA . THR A 1 278 ? 31.619 8.635 -39.626 1.00 98.38 278 THR A CA 1
ATOM 2199 C C . THR A 1 278 ? 31.803 7.824 -40.910 1.00 98.38 278 THR A C 1
ATOM 2201 O O . THR A 1 278 ? 32.503 8.262 -41.823 1.00 98.38 278 THR A O 1
ATOM 2204 N N . LEU A 1 279 ? 31.124 6.679 -41.041 1.00 97.62 279 LEU A N 1
ATOM 2205 C CA . LEU A 1 279 ? 31.161 5.858 -42.256 1.00 97.62 279 LEU A CA 1
ATOM 2206 C C . LEU A 1 279 ? 30.567 6.585 -43.472 1.00 97.62 279 LEU A C 1
ATOM 2208 O O . LEU A 1 279 ? 31.154 6.514 -44.551 1.00 97.62 279 LEU A O 1
ATOM 2212 N N . LYS A 1 280 ? 29.464 7.332 -43.305 1.00 98.38 280 LYS A N 1
ATOM 2213 C CA . LYS A 1 280 ? 28.892 8.189 -44.361 1.00 98.38 280 LYS A CA 1
ATOM 2214 C C . LYS A 1 280 ? 29.889 9.249 -44.823 1.00 98.38 280 LYS A C 1
ATOM 2216 O O . LYS A 1 280 ? 30.192 9.301 -46.009 1.00 98.38 280 LYS A O 1
ATOM 2221 N N . LYS A 1 281 ? 30.478 10.011 -43.896 1.00 98.25 281 LYS A N 1
ATOM 2222 C CA . LYS A 1 281 ? 31.491 11.032 -44.206 1.00 98.25 281 LYS A CA 1
ATOM 2223 C C . LYS A 1 281 ? 32.708 10.443 -44.933 1.00 98.25 281 LYS A C 1
ATOM 2225 O O . LYS A 1 281 ? 33.208 11.034 -45.891 1.00 98.25 281 LYS A O 1
ATOM 2230 N N . ASN A 1 282 ? 33.175 9.269 -44.508 1.00 98.00 282 ASN A N 1
ATOM 2231 C CA . ASN A 1 282 ? 34.292 8.575 -45.152 1.00 98.00 282 ASN A CA 1
ATOM 2232 C C . ASN A 1 282 ? 33.928 8.104 -46.573 1.00 98.00 282 ASN A C 1
ATOM 2234 O O . ASN A 1 282 ? 34.741 8.238 -47.486 1.00 98.00 282 ASN A O 1
ATOM 2238 N N . TYR A 1 283 ? 32.703 7.610 -46.780 1.00 97.81 283 TYR A N 1
ATOM 2239 C CA . TYR A 1 283 ? 32.186 7.241 -48.100 1.00 97.81 283 TYR A CA 1
ATOM 2240 C C . TYR A 1 283 ? 32.014 8.457 -49.024 1.00 97.81 283 TYR A C 1
ATOM 2242 O O . TYR A 1 283 ? 32.435 8.408 -50.175 1.00 97.81 283 TYR A O 1
ATOM 2250 N N . GLU A 1 284 ? 31.459 9.562 -48.522 1.00 98.06 284 GLU A N 1
ATOM 2251 C CA . GLU A 1 284 ? 31.317 10.833 -49.249 1.00 98.06 284 GLU A CA 1
ATOM 2252 C C . GLU A 1 284 ? 32.683 11.391 -49.675 1.00 98.06 284 GLU A C 1
ATOM 2254 O O . GLU A 1 284 ? 32.851 11.804 -50.822 1.00 98.06 284 GLU A O 1
ATOM 2259 N N . THR A 1 285 ? 33.682 11.324 -48.788 1.00 98.00 285 THR A N 1
ATOM 2260 C CA . THR A 1 285 ? 35.067 11.725 -49.092 1.00 98.00 285 THR A CA 1
ATOM 2261 C C . THR A 1 285 ? 35.667 10.832 -50.183 1.00 98.00 285 THR A C 1
ATOM 2263 O O . THR A 1 285 ? 36.145 11.339 -51.194 1.00 98.00 285 THR A O 1
ATOM 2266 N N . ALA A 1 286 ? 35.559 9.505 -50.049 1.00 97.25 286 ALA A N 1
ATOM 2267 C CA . ALA A 1 286 ? 36.059 8.562 -51.052 1.00 97.25 286 ALA A CA 1
ATOM 2268 C C . ALA A 1 286 ? 35.328 8.670 -52.409 1.00 97.25 286 ALA A C 1
ATOM 2270 O O . ALA A 1 286 ? 35.928 8.435 -53.459 1.00 97.25 286 ALA A O 1
ATOM 2271 N N . ALA A 1 287 ? 34.045 9.044 -52.413 1.00 98.12 287 ALA A N 1
ATOM 2272 C CA . ALA A 1 287 ? 33.288 9.325 -53.630 1.00 98.12 287 ALA A CA 1
ATOM 2273 C C . ALA A 1 287 ? 33.780 10.611 -54.317 1.00 98.12 287 ALA A C 1
ATOM 2275 O O . ALA A 1 287 ? 34.014 10.595 -55.526 1.00 98.12 287 ALA A O 1
ATOM 2276 N N . ALA A 1 288 ? 34.016 11.684 -53.554 1.00 97.81 288 ALA A N 1
ATOM 2277 C CA . ALA A 1 288 ? 34.595 12.924 -54.068 1.00 97.81 288 ALA A CA 1
ATOM 2278 C C . ALA A 1 288 ? 36.022 12.717 -54.615 1.00 97.81 288 ALA A C 1
ATOM 2280 O O . ALA A 1 288 ? 36.338 13.209 -55.699 1.00 97.81 288 ALA A O 1
ATOM 2281 N N . ASP A 1 289 ? 36.855 11.923 -53.933 1.00 97.38 289 ASP A N 1
ATOM 2282 C CA . ASP A 1 289 ? 38.179 11.524 -54.427 1.00 97.38 289 ASP A CA 1
ATOM 2283 C C . ASP A 1 289 ? 38.078 10.715 -55.730 1.00 97.38 289 ASP A C 1
ATOM 2285 O O . ASP A 1 289 ? 38.848 10.951 -56.665 1.00 97.38 289 ASP A O 1
ATOM 2289 N N . ARG A 1 290 ? 37.102 9.799 -55.843 1.00 97.19 290 ARG A N 1
ATOM 2290 C CA . ARG A 1 290 ? 36.845 9.037 -57.078 1.00 97.19 290 ARG A CA 1
ATOM 2291 C C . ARG A 1 290 ? 36.439 9.951 -58.238 1.00 97.19 290 ARG A C 1
ATOM 2293 O O . ARG A 1 290 ? 36.907 9.736 -59.353 1.00 97.19 290 ARG A O 1
ATOM 2300 N N . ASP A 1 291 ? 35.583 10.945 -58.011 1.00 97.81 291 ASP A N 1
ATOM 2301 C CA . ASP A 1 291 ? 35.159 11.882 -59.062 1.00 97.81 291 ASP A CA 1
ATOM 2302 C C . ASP A 1 291 ? 36.267 12.881 -59.441 1.00 97.81 291 ASP A C 1
ATOM 2304 O O . ASP A 1 291 ? 36.467 13.170 -60.624 1.00 97.81 291 ASP A O 1
ATOM 2308 N N . SER A 1 292 ? 37.080 13.312 -58.474 1.00 97.56 292 SER A N 1
ATOM 2309 C CA . SER A 1 292 ? 38.325 14.052 -58.722 1.00 97.56 292 SER A CA 1
ATOM 2310 C C . SER A 1 292 ? 39.286 13.247 -59.612 1.00 97.56 292 SER A C 1
ATOM 2312 O O . SER A 1 292 ? 39.732 13.724 -60.656 1.00 97.56 292 SER A O 1
ATOM 2314 N N . GLN A 1 293 ? 39.523 11.972 -59.285 1.00 95.69 293 GLN A N 1
ATOM 2315 C CA . GLN A 1 293 ? 40.343 11.077 -60.108 1.00 95.69 293 GLN A CA 1
ATOM 2316 C C . GLN A 1 293 ? 39.729 10.818 -61.492 1.00 95.69 293 GLN A C 1
ATOM 2318 O O . GLN A 1 293 ? 40.460 10.791 -62.479 1.00 95.69 293 GLN A O 1
ATOM 2323 N N . ALA A 1 294 ? 38.405 10.674 -61.599 1.00 97.56 294 ALA A N 1
ATOM 2324 C CA . ALA A 1 294 ? 37.725 10.476 -62.878 1.00 97.56 294 ALA A CA 1
ATOM 2325 C C . ALA A 1 294 ? 37.872 11.695 -63.805 1.00 97.56 294 ALA A C 1
ATOM 2327 O O . ALA A 1 294 ? 38.206 11.530 -64.978 1.00 97.56 294 ALA A O 1
ATOM 2328 N N . THR A 1 295 ? 37.704 12.914 -63.282 1.00 97.25 295 THR A N 1
ATOM 2329 C CA . THR A 1 295 ? 37.926 14.144 -64.065 1.00 97.25 295 THR A CA 1
ATOM 2330 C C . THR A 1 295 ? 39.401 14.347 -64.417 1.00 97.25 295 THR A C 1
ATOM 2332 O O . THR A 1 295 ? 39.703 14.779 -65.527 1.00 97.25 295 THR A O 1
ATOM 2335 N N . LEU A 1 296 ? 40.347 13.979 -63.545 1.00 97.00 296 LEU A N 1
ATOM 2336 C CA . LEU A 1 296 ? 41.775 13.971 -63.888 1.00 97.00 296 LEU A CA 1
ATOM 2337 C C . LEU A 1 296 ? 42.086 12.974 -65.018 1.00 97.00 296 LEU A C 1
ATOM 2339 O O . LEU A 1 296 ? 42.842 13.303 -65.930 1.00 97.00 296 LEU A O 1
ATOM 2343 N N . VAL A 1 297 ? 41.491 11.778 -64.991 1.00 97.25 297 VAL A N 1
ATOM 2344 C CA . VAL A 1 297 ? 41.651 10.770 -66.050 1.00 97.25 297 VAL A CA 1
ATOM 2345 C C . VAL A 1 297 ? 41.055 11.249 -67.376 1.00 97.25 297 VAL A C 1
ATOM 2347 O O . VAL A 1 297 ? 41.712 11.085 -68.401 1.00 97.25 297 VAL A O 1
ATOM 2350 N N . ASP A 1 298 ? 39.880 11.883 -67.379 1.00 97.50 298 ASP A N 1
ATOM 2351 C CA . ASP A 1 298 ? 39.291 12.470 -68.593 1.00 97.50 298 ASP A CA 1
ATOM 2352 C C . ASP A 1 298 ? 40.174 13.594 -69.165 1.00 97.50 298 ASP A C 1
ATOM 2354 O O . ASP A 1 298 ? 40.547 13.559 -70.337 1.00 97.50 298 ASP A O 1
ATOM 2358 N N . ASN A 1 299 ? 40.639 14.522 -68.320 1.00 96.62 299 ASN A N 1
ATOM 2359 C CA . ASN A 1 299 ? 41.584 15.571 -68.718 1.00 96.62 299 ASN A CA 1
ATOM 2360 C C . ASN A 1 299 ? 42.887 14.997 -69.309 1.00 96.62 299 ASN A C 1
ATOM 2362 O O . ASN A 1 299 ? 43.381 15.498 -70.320 1.00 96.62 299 ASN A O 1
ATOM 2366 N N . LEU A 1 300 ? 43.432 13.920 -68.730 1.00 95.88 300 LEU A N 1
ATOM 2367 C CA . LEU A 1 300 ? 44.615 13.231 -69.260 1.00 95.88 300 LEU A CA 1
ATOM 2368 C C . LEU A 1 300 ? 44.332 12.492 -70.578 1.00 95.88 300 LEU A C 1
ATOM 2370 O O . LEU A 1 300 ? 45.200 12.465 -71.448 1.00 95.88 300 LEU A O 1
ATOM 2374 N N . GLN A 1 301 ? 43.139 11.918 -70.760 1.00 96.75 301 GLN A N 1
ATOM 2375 C CA . GLN A 1 301 ? 42.728 11.300 -72.026 1.00 96.75 301 GLN A CA 1
ATOM 2376 C C . GLN A 1 301 ? 42.544 12.348 -73.131 1.00 96.75 301 GLN A C 1
ATOM 2378 O O . GLN A 1 301 ? 43.007 12.131 -74.252 1.00 96.75 301 GLN A O 1
ATOM 2383 N N . ASN A 1 302 ? 41.950 13.500 -72.811 1.00 96.56 302 ASN A N 1
ATOM 2384 C CA . ASN A 1 302 ? 41.807 14.626 -73.731 1.00 96.56 302 ASN A CA 1
ATOM 2385 C C . ASN A 1 302 ? 43.176 15.209 -74.113 1.00 96.56 302 ASN A C 1
ATOM 2387 O O . ASN A 1 302 ? 43.480 15.289 -75.300 1.00 96.56 302 ASN A O 1
ATOM 2391 N N . ALA A 1 303 ? 44.064 15.477 -73.149 1.00 96.38 303 ALA A N 1
ATOM 2392 C CA . ALA A 1 303 ? 45.430 15.931 -73.429 1.00 96.38 303 ALA A CA 1
ATOM 2393 C C . ALA A 1 303 ? 46.245 14.902 -74.242 1.00 96.38 303 ALA A C 1
ATOM 2395 O O . ALA A 1 303 ? 46.976 15.265 -75.165 1.00 96.38 303 ALA A O 1
ATOM 2396 N N . LEU A 1 304 ? 46.101 13.600 -73.962 1.00 95.94 304 LEU A N 1
ATOM 2397 C CA . LEU A 1 304 ? 46.732 12.542 -74.759 1.00 95.94 304 LEU A CA 1
ATOM 2398 C C . LEU A 1 304 ? 46.186 12.514 -76.194 1.00 95.94 304 LEU A C 1
ATOM 2400 O O . LEU A 1 304 ? 46.956 12.317 -77.135 1.00 95.94 304 LEU A O 1
ATOM 2404 N N . ARG A 1 305 ? 44.877 12.721 -76.373 1.00 96.06 305 ARG A N 1
ATOM 2405 C CA . ARG A 1 305 ? 44.230 12.809 -77.686 1.00 96.06 305 ARG A CA 1
ATOM 2406 C C . ARG A 1 305 ? 44.698 14.038 -78.460 1.00 96.06 305 ARG A C 1
ATOM 2408 O O . ARG A 1 305 ? 45.050 13.893 -79.625 1.00 96.06 305 ARG A O 1
ATOM 2415 N N . GLU A 1 306 ? 44.783 15.200 -77.819 1.00 96.06 306 GLU A N 1
ATOM 2416 C CA . GLU A 1 306 ? 45.341 16.421 -78.409 1.00 96.06 306 GLU A CA 1
ATOM 2417 C C . GLU A 1 306 ? 46.795 16.214 -78.844 1.00 96.06 306 GLU A C 1
ATOM 2419 O O . GLU A 1 306 ? 47.127 16.503 -79.988 1.00 96.06 306 GLU A O 1
ATOM 2424 N N . ILE A 1 307 ? 47.646 15.614 -78.002 1.00 94.75 307 ILE A N 1
ATOM 2425 C CA . ILE A 1 307 ? 49.034 15.274 -78.363 1.00 94.75 307 ILE A CA 1
ATOM 2426 C C . ILE A 1 307 ? 49.082 14.272 -79.528 1.00 94.75 307 ILE A C 1
ATOM 2428 O O . ILE A 1 307 ? 49.942 14.384 -80.403 1.00 94.75 307 ILE A O 1
ATOM 2432 N N . GLN A 1 308 ? 48.177 13.291 -79.580 1.00 95.50 308 GLN A N 1
ATOM 2433 C CA . GLN A 1 308 ? 48.099 12.356 -80.705 1.00 95.50 308 GLN A CA 1
ATOM 2434 C C . GLN A 1 308 ? 47.633 13.028 -81.998 1.00 95.50 308 GLN A C 1
ATOM 2436 O O . GLN A 1 308 ? 48.198 12.748 -83.051 1.00 95.50 308 GLN A O 1
ATOM 2441 N N . ASP A 1 309 ? 46.616 13.885 -81.949 1.00 95.50 309 ASP A N 1
ATOM 2442 C CA . ASP A 1 309 ? 46.053 14.542 -83.130 1.00 95.50 309 ASP A CA 1
ATOM 2443 C C . ASP A 1 309 ? 46.959 15.687 -83.622 1.00 95.50 309 ASP A C 1
ATOM 2445 O O . ASP A 1 309 ? 47.110 15.858 -84.836 1.00 95.50 309 ASP A O 1
ATOM 2449 N N . ALA A 1 310 ? 47.679 16.357 -82.713 1.00 95.81 310 ALA A N 1
ATOM 2450 C CA . ALA A 1 310 ? 48.808 17.234 -83.015 1.00 95.81 310 ALA A CA 1
ATOM 2451 C C . ALA A 1 310 ? 49.937 16.461 -83.706 1.00 95.81 310 ALA A C 1
ATOM 2453 O O . ALA A 1 310 ? 50.281 16.806 -84.829 1.00 95.81 310 ALA A O 1
ATOM 2454 N N . ARG A 1 311 ? 50.428 15.345 -83.143 1.00 92.62 311 ARG A N 1
ATOM 2455 C CA . ARG A 1 311 ? 51.453 14.503 -83.799 1.00 92.62 311 ARG A CA 1
ATOM 2456 C C . ARG A 1 311 ? 51.002 13.956 -85.152 1.00 92.62 311 ARG A C 1
ATOM 2458 O O . ARG A 1 311 ? 51.789 13.928 -86.090 1.00 92.62 311 ARG A O 1
ATOM 2465 N N . LYS A 1 312 ? 49.736 13.546 -85.300 1.00 95.75 312 LYS A N 1
ATOM 2466 C CA . LYS A 1 312 ? 49.157 13.156 -86.602 1.00 95.75 312 LYS A CA 1
ATOM 2467 C C . LYS A 1 312 ? 49.106 14.331 -87.574 1.00 95.75 312 LYS A C 1
ATOM 2469 O O . LYS A 1 312 ? 49.109 14.101 -88.779 1.00 95.75 312 LYS A O 1
ATOM 2474 N N . LYS A 1 313 ? 48.976 15.570 -87.092 1.00 95.19 313 LYS A N 1
ATOM 2475 C CA . LYS A 1 313 ? 49.070 16.775 -87.920 1.00 95.19 313 LYS A CA 1
ATOM 2476 C C . LYS A 1 313 ? 50.523 17.060 -88.288 1.00 95.19 313 LYS A C 1
ATOM 2478 O O . LYS A 1 313 ? 50.814 17.062 -89.468 1.00 95.19 313 LYS A O 1
ATOM 2483 N N . GLU A 1 314 ? 51.433 17.158 -87.325 1.00 93.38 314 GLU A N 1
ATOM 2484 C CA . GLU A 1 314 ? 52.879 17.316 -87.544 1.00 93.38 314 GLU A CA 1
ATOM 2485 C C . GLU A 1 314 ? 53.426 16.281 -88.537 1.00 93.38 314 GLU A C 1
ATOM 2487 O O . GLU A 1 314 ? 54.148 16.642 -89.456 1.00 93.38 314 GLU A O 1
ATOM 2492 N N . LEU A 1 315 ? 53.028 15.008 -88.425 1.00 93.94 315 LEU A N 1
ATOM 2493 C CA . LEU A 1 315 ? 53.395 13.956 -89.380 1.00 93.94 315 LEU A CA 1
ATOM 2494 C C . LEU A 1 315 ? 52.840 14.197 -90.792 1.00 93.94 315 LEU A C 1
ATOM 2496 O O . LEU A 1 315 ? 53.533 13.897 -91.758 1.00 93.94 315 LEU A O 1
ATOM 2500 N N . ARG A 1 316 ? 51.623 14.740 -90.936 1.00 94.88 316 ARG A N 1
ATOM 2501 C CA . ARG A 1 316 ? 51.059 15.115 -92.246 1.00 94.88 316 ARG A CA 1
ATOM 2502 C C . ARG A 1 316 ? 51.741 16.355 -92.807 1.00 94.88 316 ARG A C 1
ATOM 2504 O O . ARG A 1 316 ? 52.209 16.296 -93.932 1.00 94.88 316 ARG A O 1
ATOM 2511 N N . ASP A 1 317 ? 51.874 17.412 -92.013 1.00 93.75 317 ASP A N 1
ATOM 2512 C CA . ASP A 1 317 ? 52.542 18.662 -92.380 1.00 93.75 317 ASP A CA 1
ATOM 2513 C C . ASP A 1 317 ? 54.024 18.386 -92.770 1.00 93.75 317 ASP A C 1
ATOM 2515 O O . ASP A 1 317 ? 54.543 18.958 -93.730 1.00 93.75 317 ASP A O 1
ATOM 2519 N N . MET A 1 318 ? 54.703 17.434 -92.108 1.00 92.38 318 MET A N 1
ATOM 2520 C CA . MET A 1 318 ? 56.047 16.948 -92.475 1.00 92.38 318 MET A CA 1
ATOM 2521 C C . MET A 1 318 ? 56.070 16.079 -93.743 1.00 92.38 318 MET A C 1
ATOM 2523 O O . MET A 1 318 ? 57.014 16.174 -94.529 1.00 92.38 318 MET A O 1
ATOM 2527 N N . VAL A 1 319 ? 55.060 15.235 -93.979 1.00 94.62 319 VAL A N 1
ATOM 2528 C CA . VAL A 1 319 ? 54.940 14.473 -95.237 1.00 94.62 319 VAL A CA 1
ATOM 2529 C C . VAL A 1 319 ? 54.638 15.410 -96.409 1.00 94.62 319 VAL A C 1
ATOM 2531 O O . VAL A 1 319 ? 55.297 15.310 -97.432 1.00 94.62 319 VAL A O 1
ATOM 2534 N N . GLU A 1 320 ? 53.742 16.382 -96.252 1.00 94.94 320 GLU A N 1
ATOM 2535 C CA . GLU A 1 320 ? 53.400 17.370 -97.282 1.00 94.94 320 GLU A CA 1
ATOM 2536 C C . GLU A 1 320 ? 54.587 18.294 -97.605 1.00 94.94 320 GLU A C 1
ATOM 2538 O O . GLU A 1 320 ? 54.881 18.559 -98.774 1.00 94.94 320 GLU A O 1
ATOM 2543 N N . THR A 1 321 ? 55.345 18.739 -96.595 1.00 94.38 321 THR A N 1
ATOM 2544 C CA . THR A 1 321 ? 56.568 19.530 -96.824 1.00 94.38 321 THR A CA 1
ATOM 2545 C C . THR A 1 321 ? 57.706 18.709 -97.437 1.00 94.38 321 THR A C 1
ATOM 2547 O O . THR A 1 321 ? 58.434 19.238 -98.275 1.00 94.38 321 THR A O 1
ATOM 2550 N N . THR A 1 322 ? 57.857 17.422 -97.107 1.00 91.25 322 THR A N 1
ATOM 2551 C CA . THR A 1 322 ? 58.863 16.563 -97.765 1.00 91.25 322 THR A CA 1
ATOM 2552 C C . THR A 1 322 ? 58.434 16.102 -99.162 1.00 91.25 322 THR A C 1
ATOM 2554 O O . THR A 1 322 ? 59.279 16.023 -100.052 1.00 91.25 322 THR A O 1
ATOM 2557 N N . GLU A 1 323 ? 57.141 15.887 -99.415 1.00 94.12 323 GLU A N 1
ATOM 2558 C CA . GLU A 1 323 ? 56.598 15.578 -100.743 1.00 94.12 323 GLU A CA 1
ATOM 2559 C C . GLU A 1 323 ? 56.688 16.785 -101.685 1.00 94.12 323 GLU A C 1
ATOM 2561 O O . GLU A 1 323 ? 57.147 16.640 -102.818 1.00 94.12 323 GLU A O 1
ATOM 2566 N N . SER A 1 324 ? 56.355 17.991 -101.217 1.00 93.06 324 SER A N 1
ATOM 2567 C CA . SER A 1 324 ? 56.526 19.223 -102.002 1.00 93.06 324 SER A CA 1
ATOM 2568 C C . SER A 1 324 ? 58.002 19.571 -102.240 1.00 93.06 324 SER A C 1
ATOM 2570 O O . SER A 1 324 ? 58.356 19.962 -103.353 1.00 93.06 324 SER A O 1
ATOM 2572 N N . GLN A 1 325 ? 58.900 19.338 -101.272 1.00 92.06 325 GLN A N 1
ATOM 2573 C CA . GLN A 1 325 ? 60.353 19.407 -101.505 1.00 92.06 325 GLN A CA 1
ATOM 2574 C C . GLN A 1 325 ? 60.817 18.381 -102.548 1.00 92.06 325 GLN A C 1
ATOM 2576 O O . GLN A 1 325 ? 61.589 18.727 -103.443 1.00 92.06 325 GLN A O 1
ATOM 2581 N N . LEU A 1 326 ? 60.328 17.139 -102.486 1.00 92.31 326 LEU A N 1
ATOM 2582 C CA . LEU A 1 326 ? 60.628 16.096 -103.471 1.00 92.31 326 LEU A CA 1
ATOM 2583 C C . LEU A 1 326 ? 60.078 16.453 -104.861 1.00 92.31 326 LEU A C 1
ATOM 2585 O O . LEU A 1 326 ? 60.741 16.197 -105.864 1.00 92.31 326 LEU A O 1
ATOM 2589 N N . GLN A 1 327 ? 58.895 17.064 -104.946 1.00 92.19 327 GLN A N 1
ATOM 2590 C CA . GLN A 1 327 ? 58.311 17.541 -106.199 1.00 92.19 327 GLN A CA 1
ATOM 2591 C C . GLN A 1 327 ? 59.111 18.716 -106.779 1.00 92.19 327 GLN A C 1
ATOM 2593 O O . GLN A 1 327 ? 59.396 18.718 -107.976 1.00 92.19 327 GLN A O 1
ATOM 2598 N N . ALA A 1 328 ? 59.548 19.662 -105.944 1.00 91.81 328 ALA A N 1
ATOM 2599 C CA . ALA A 1 328 ? 60.426 20.755 -106.353 1.00 91.81 328 ALA A CA 1
ATOM 2600 C C . ALA A 1 328 ? 61.795 20.237 -106.832 1.00 91.81 328 ALA A C 1
ATOM 2602 O O . ALA A 1 328 ? 62.268 20.648 -107.890 1.00 91.81 328 ALA A O 1
ATOM 2603 N N . GLN A 1 329 ? 62.405 19.276 -106.127 1.00 89.31 329 GLN A N 1
ATOM 2604 C CA . GLN A 1 329 ? 63.641 18.630 -106.585 1.00 89.31 329 GLN A CA 1
ATOM 2605 C C . GLN A 1 329 ? 63.439 17.855 -107.893 1.00 89.31 329 GLN A C 1
ATOM 2607 O O . GLN A 1 329 ? 64.290 17.945 -108.771 1.00 89.31 329 GLN A O 1
ATOM 2612 N N . LYS A 1 330 ? 62.304 17.163 -108.081 1.00 92.00 330 LYS A N 1
ATOM 2613 C CA . LYS A 1 330 ? 61.949 16.528 -109.363 1.00 92.00 330 LYS A CA 1
ATOM 2614 C C . LYS A 1 330 ? 61.808 17.551 -110.493 1.00 92.00 330 LYS A C 1
ATOM 2616 O O . LYS A 1 330 ? 62.317 17.296 -111.576 1.00 92.00 330 LYS A O 1
ATOM 2621 N N . GLN A 1 331 ? 61.193 18.711 -110.253 1.00 91.25 331 GLN A N 1
ATOM 2622 C CA . GLN A 1 331 ? 61.119 19.788 -111.251 1.00 91.25 331 GLN A CA 1
ATOM 2623 C C . GLN A 1 331 ? 62.501 20.370 -111.578 1.00 91.25 331 GLN A C 1
ATOM 2625 O O . GLN A 1 331 ? 62.806 20.590 -112.746 1.00 91.25 331 GLN A O 1
ATOM 2630 N N . VAL A 1 332 ? 63.363 20.588 -110.578 1.00 91.56 332 VAL A N 1
ATOM 2631 C CA . VAL A 1 332 ? 64.746 21.047 -110.802 1.00 91.56 332 VAL A CA 1
ATOM 2632 C C . VAL A 1 332 ? 65.561 19.995 -111.559 1.00 91.56 332 VAL A C 1
ATOM 2634 O O . VAL A 1 332 ? 66.300 20.356 -112.471 1.00 91.56 332 VAL A O 1
ATOM 2637 N N . ALA A 1 333 ? 65.386 18.707 -111.251 1.00 89.19 333 ALA A N 1
ATOM 2638 C CA . ALA A 1 333 ? 66.003 17.605 -111.985 1.00 89.19 333 ALA A CA 1
ATOM 2639 C C . ALA A 1 333 ? 65.513 17.554 -113.440 1.00 89.19 333 ALA A C 1
ATOM 2641 O O . ALA A 1 333 ? 66.342 17.536 -114.339 1.00 89.19 333 ALA A O 1
ATOM 2642 N N . GLN A 1 334 ? 64.202 17.651 -113.688 1.00 90.00 334 GLN A N 1
ATOM 2643 C CA . GLN A 1 334 ? 63.628 17.726 -115.039 1.00 90.00 334 GLN A CA 1
ATOM 2644 C C . GLN A 1 334 ? 64.111 18.958 -115.817 1.00 90.00 334 GLN A C 1
ATOM 2646 O O . GLN A 1 334 ? 64.360 18.867 -117.013 1.00 90.00 334 GLN A O 1
ATOM 2651 N N . GLN A 1 335 ? 64.289 20.112 -115.165 1.00 89.12 335 GLN A N 1
ATOM 2652 C CA . GLN A 1 335 ? 64.875 21.295 -115.806 1.00 89.12 335 GLN A CA 1
ATOM 2653 C C . GLN A 1 335 ? 66.374 21.140 -116.089 1.00 89.12 335 GLN A C 1
ATOM 2655 O O . GLN A 1 335 ? 66.863 21.706 -117.064 1.00 89.12 335 GLN A O 1
ATOM 2660 N N . ALA A 1 336 ? 67.112 20.427 -115.237 1.00 85.69 336 ALA A N 1
ATOM 2661 C CA . ALA A 1 336 ? 68.524 20.125 -115.453 1.00 85.69 336 ALA A CA 1
ATOM 2662 C C . ALA A 1 336 ? 68.708 19.082 -116.566 1.00 85.69 336 ALA A C 1
ATOM 2664 O O . ALA A 1 336 ? 69.598 19.239 -117.392 1.00 85.69 336 ALA A O 1
ATOM 2665 N N . GLU A 1 337 ? 67.835 18.076 -116.627 1.00 88.38 337 GLU A N 1
ATOM 2666 C CA . GLU A 1 337 ? 67.750 17.069 -117.688 1.00 88.38 337 GLU A CA 1
ATOM 2667 C C . GLU A 1 337 ? 67.348 17.710 -119.023 1.00 88.38 337 GLU A C 1
ATOM 2669 O O . GLU A 1 337 ? 68.046 17.523 -120.014 1.00 88.38 337 GLU A O 1
ATOM 2674 N N . ALA A 1 338 ? 66.324 18.571 -119.043 1.00 87.25 338 ALA A N 1
ATOM 2675 C CA . ALA A 1 338 ? 65.960 19.352 -120.227 1.00 87.25 338 ALA A CA 1
ATOM 2676 C C . ALA A 1 338 ? 67.144 20.198 -120.724 1.00 87.25 338 ALA A C 1
ATOM 2678 O O . ALA A 1 338 ? 67.550 20.054 -121.876 1.00 87.25 338 ALA A O 1
ATOM 2679 N N . ARG A 1 339 ? 67.785 20.983 -119.843 1.00 87.06 339 ARG A N 1
ATOM 2680 C CA . ARG A 1 339 ? 68.995 21.754 -120.186 1.00 87.06 339 ARG A CA 1
ATOM 2681 C C . ARG A 1 339 ? 70.166 20.873 -120.626 1.00 87.06 339 ARG A C 1
ATOM 2683 O O . ARG A 1 339 ? 70.953 21.309 -121.459 1.00 87.06 339 ARG A O 1
ATOM 2690 N N . ALA A 1 340 ? 70.299 19.657 -120.097 1.00 86.56 340 ALA A N 1
ATOM 2691 C CA . ALA A 1 340 ? 71.297 18.697 -120.558 1.00 86.56 340 ALA A CA 1
ATOM 2692 C C . ALA A 1 340 ? 70.974 18.216 -121.979 1.00 86.56 340 ALA A C 1
ATOM 2694 O O . ALA A 1 340 ? 71.857 18.253 -122.826 1.00 86.56 340 ALA A O 1
ATOM 2695 N N . THR A 1 341 ? 69.717 17.879 -122.288 1.00 86.56 341 THR A N 1
ATOM 2696 C CA . THR A 1 341 ? 69.309 17.508 -123.655 1.00 86.56 341 THR A CA 1
ATOM 2697 C C . THR A 1 341 ? 69.406 18.673 -124.646 1.00 86.56 341 THR A C 1
ATOM 2699 O O . THR A 1 341 ? 69.784 18.456 -125.792 1.00 86.56 341 THR A O 1
ATOM 2702 N N . GLU A 1 342 ? 69.164 19.918 -124.221 1.00 87.06 342 GLU A N 1
ATOM 2703 C CA . GLU A 1 342 ? 69.416 21.124 -125.026 1.00 87.06 342 GLU A CA 1
ATOM 2704 C C . GLU A 1 342 ? 70.923 21.343 -125.257 1.00 87.06 342 GLU A C 1
ATOM 2706 O O . GLU A 1 342 ? 71.345 21.658 -126.372 1.00 87.06 342 GLU A O 1
ATOM 2711 N N . ALA A 1 343 ? 71.756 21.132 -124.232 1.00 81.88 343 ALA A N 1
ATOM 2712 C CA . ALA A 1 343 ? 73.213 21.203 -124.336 1.00 81.88 343 ALA A CA 1
ATOM 2713 C C . ALA A 1 343 ? 73.800 20.073 -125.203 1.00 81.88 343 ALA A C 1
ATOM 2715 O O . ALA A 1 343 ? 74.761 20.300 -125.934 1.00 81.88 343 ALA A O 1
ATOM 2716 N N . GLU A 1 344 ? 73.220 18.871 -125.173 1.00 84.88 344 GLU A N 1
ATOM 2717 C CA . GLU A 1 344 ? 73.597 17.763 -126.053 1.00 84.88 344 GLU A CA 1
ATOM 2718 C C . GLU A 1 344 ? 73.119 17.991 -127.490 1.00 84.88 344 GLU A C 1
ATOM 2720 O O . GLU A 1 344 ? 73.908 17.815 -128.414 1.00 84.88 344 GLU A O 1
ATOM 2725 N N . ALA A 1 345 ? 71.892 18.477 -127.699 1.00 85.81 345 ALA A N 1
ATOM 2726 C CA . ALA A 1 345 ? 71.384 18.819 -129.027 1.00 85.81 345 ALA A CA 1
ATOM 2727 C C . ALA A 1 345 ? 72.199 19.944 -129.688 1.00 85.81 345 ALA A C 1
ATOM 2729 O O . ALA A 1 345 ? 72.573 19.827 -130.854 1.00 85.81 345 ALA A O 1
ATOM 2730 N N . THR A 1 346 ? 72.538 21.001 -128.942 1.00 85.94 346 THR A N 1
ATOM 2731 C CA . THR A 1 346 ? 73.403 22.086 -129.441 1.00 85.94 346 THR A CA 1
ATOM 2732 C C . THR A 1 346 ? 74.851 21.632 -129.631 1.00 85.94 346 THR A C 1
ATOM 2734 O O . THR A 1 346 ? 75.475 22.016 -130.617 1.00 85.94 346 THR A O 1
ATOM 2737 N N . LYS A 1 347 ? 75.388 20.756 -128.771 1.00 83.31 347 LYS A N 1
ATOM 2738 C CA . LYS A 1 347 ? 76.685 20.090 -128.991 1.00 83.31 347 LYS A CA 1
ATOM 2739 C C . LYS A 1 347 ? 76.689 19.266 -130.281 1.00 83.31 347 LYS A C 1
ATOM 2741 O O . LYS A 1 347 ? 77.653 19.345 -131.036 1.00 83.31 347 LYS A O 1
ATOM 2746 N N . ASP A 1 348 ? 75.639 18.496 -130.544 1.00 84.56 348 ASP A N 1
ATOM 2747 C CA . ASP A 1 348 ? 75.521 17.663 -131.742 1.00 84.56 348 ASP A CA 1
ATOM 2748 C C . ASP A 1 348 ? 75.302 18.509 -133.008 1.00 84.56 348 ASP A C 1
ATOM 2750 O O . ASP A 1 348 ? 75.855 18.193 -134.061 1.00 84.56 348 ASP A O 1
ATOM 2754 N N . GLU A 1 349 ? 74.571 19.624 -132.921 1.00 85.81 349 GLU A N 1
ATOM 2755 C CA . GLU A 1 349 ? 74.455 20.602 -134.009 1.00 85.81 349 GLU A CA 1
ATOM 2756 C C . GLU A 1 349 ? 75.802 21.278 -134.307 1.00 85.81 349 GLU A C 1
ATOM 2758 O O . GLU A 1 349 ? 76.254 21.257 -135.452 1.00 85.81 349 GLU A O 1
ATOM 2763 N N . MET A 1 350 ? 76.515 21.756 -133.281 1.00 77.19 350 MET A N 1
ATOM 2764 C CA . MET A 1 350 ? 77.881 22.278 -133.423 1.00 77.19 350 MET A CA 1
ATOM 2765 C C . MET A 1 350 ? 78.861 21.213 -133.944 1.00 77.19 350 MET A C 1
ATOM 2767 O O . MET A 1 350 ? 79.766 21.540 -134.709 1.00 77.19 350 MET A O 1
ATOM 2771 N N . SER A 1 351 ? 78.673 19.935 -133.596 1.00 80.94 351 SER A N 1
ATOM 2772 C CA . SER A 1 351 ? 79.458 18.822 -134.146 1.00 80.94 351 SER A CA 1
ATOM 2773 C C . SER A 1 351 ? 79.174 18.617 -135.635 1.00 80.94 351 SER A C 1
ATOM 2775 O O . SER A 1 351 ? 80.111 18.442 -136.409 1.00 80.94 351 SER A O 1
ATOM 2777 N N . ARG A 1 352 ? 77.912 18.714 -136.073 1.00 80.94 352 ARG A N 1
ATOM 2778 C CA . ARG A 1 352 ? 77.540 18.671 -137.500 1.00 80.94 352 ARG A CA 1
ATOM 2779 C C . ARG A 1 352 ? 78.051 19.893 -138.265 1.00 80.94 352 ARG A C 1
ATOM 2781 O O . ARG A 1 352 ? 78.468 19.759 -139.412 1.00 80.94 352 ARG A O 1
ATOM 2788 N N . GLU A 1 353 ? 78.068 21.077 -137.654 1.00 78.31 353 GLU A N 1
ATOM 2789 C CA . GLU A 1 353 ? 78.686 22.275 -138.240 1.00 78.31 353 GLU A CA 1
ATOM 2790 C C . GLU A 1 353 ? 80.214 22.123 -138.371 1.00 78.31 353 GLU A C 1
ATOM 2792 O O . GLU A 1 353 ? 80.798 22.526 -139.384 1.00 78.31 353 GLU A O 1
ATOM 2797 N N . LEU A 1 354 ? 80.862 21.481 -137.394 1.00 73.31 354 LEU A N 1
ATOM 2798 C CA . LEU A 1 354 ? 82.288 21.149 -137.421 1.00 73.31 354 LEU A CA 1
ATOM 2799 C C . LEU A 1 354 ? 82.595 20.086 -138.490 1.00 73.31 354 LEU A C 1
ATOM 2801 O O . LEU A 1 354 ? 83.526 20.255 -139.274 1.00 73.31 354 LEU A O 1
ATOM 2805 N N . GLU A 1 355 ? 81.769 19.047 -138.623 1.00 77.06 355 GLU A N 1
ATOM 2806 C CA . GLU A 1 355 ? 81.863 18.066 -139.714 1.00 77.06 355 GLU A CA 1
ATOM 2807 C C . GLU A 1 355 ? 81.615 18.696 -141.093 1.00 77.06 355 GLU A C 1
ATOM 2809 O O . GLU A 1 355 ? 82.308 18.356 -142.051 1.00 77.06 355 GLU A O 1
ATOM 2814 N N . ARG A 1 356 ? 80.693 19.665 -141.202 1.00 80.38 356 ARG A N 1
ATOM 2815 C CA . ARG A 1 356 ? 80.438 20.444 -142.430 1.00 80.38 356 ARG A CA 1
ATOM 2816 C C . ARG A 1 356 ? 81.606 21.367 -142.793 1.00 80.38 356 ARG A C 1
ATOM 2818 O O . ARG A 1 356 ? 81.807 21.649 -143.972 1.00 80.38 356 ARG A O 1
ATOM 2825 N N . THR A 1 357 ? 82.381 21.844 -141.817 1.00 75.44 357 THR A N 1
ATOM 2826 C CA . THR A 1 357 ? 83.527 22.749 -142.040 1.00 75.44 357 THR A CA 1
ATOM 2827 C C . THR A 1 357 ? 84.873 22.027 -142.184 1.00 75.44 357 THR A C 1
ATOM 2829 O O . THR A 1 357 ? 85.737 22.496 -142.927 1.00 75.44 357 THR A O 1
ATOM 2832 N N . ALA A 1 358 ? 85.028 20.829 -141.615 1.00 72.38 358 ALA A N 1
ATOM 2833 C CA . ALA A 1 358 ? 86.189 19.954 -141.793 1.00 72.38 358 ALA A CA 1
ATOM 2834 C C . ALA A 1 358 ? 86.600 19.651 -143.261 1.00 72.38 358 ALA A C 1
ATOM 2836 O O . ALA A 1 358 ? 87.808 19.604 -143.526 1.00 72.38 358 ALA A O 1
ATOM 2837 N N . PRO A 1 359 ? 85.695 19.446 -144.249 1.00 74.38 359 PRO A N 1
ATOM 2838 C CA . PRO A 1 359 ? 86.094 19.324 -145.652 1.00 74.38 359 PRO A CA 1
ATOM 2839 C C . PRO A 1 359 ? 86.604 20.650 -146.222 1.00 74.38 359 PRO A C 1
ATOM 2841 O O . PRO A 1 359 ? 87.584 20.633 -146.962 1.00 74.38 359 PRO A O 1
ATOM 2844 N N . PHE A 1 360 ? 86.028 21.796 -145.839 1.00 69.81 360 PHE A N 1
ATOM 2845 C CA . PHE A 1 360 ? 86.522 23.103 -146.280 1.00 69.81 360 PHE A CA 1
ATOM 2846 C C . PHE A 1 360 ? 87.913 23.416 -145.717 1.00 69.81 360 PHE A C 1
ATOM 2848 O O . PHE A 1 360 ? 88.727 23.983 -146.438 1.00 69.81 360 PHE A O 1
ATOM 2855 N N . GLU A 1 361 ? 88.263 22.977 -144.501 1.00 67.62 361 GLU A N 1
ATOM 2856 C CA . GLU A 1 361 ? 89.659 23.064 -144.042 1.00 67.62 361 GLU A CA 1
ATOM 2857 C C . GLU A 1 361 ? 90.625 22.278 -144.943 1.00 67.62 361 GLU A C 1
ATOM 2859 O O . GLU A 1 361 ? 91.724 22.746 -145.246 1.00 67.62 361 GLU A O 1
ATOM 2864 N N . LYS A 1 362 ? 90.242 21.062 -145.356 1.00 70.31 362 LYS A N 1
ATOM 2865 C CA . LYS A 1 362 ? 91.057 20.225 -146.253 1.00 70.31 362 LYS A CA 1
ATOM 2866 C C . LYS A 1 362 ? 91.171 20.876 -147.630 1.00 70.31 362 LYS A C 1
ATOM 2868 O O . LYS A 1 362 ? 92.281 21.028 -148.129 1.00 70.31 362 LYS A O 1
ATOM 2873 N N . GLU A 1 363 ? 90.063 21.372 -148.173 1.00 71.88 363 GLU A N 1
ATOM 2874 C CA . GLU A 1 363 ? 90.030 22.087 -149.450 1.00 71.88 363 GLU A CA 1
ATOM 2875 C C . GLU A 1 363 ? 90.849 23.395 -149.404 1.00 71.88 363 GLU A C 1
ATOM 2877 O O . GLU A 1 363 ? 91.514 23.745 -150.376 1.00 71.88 363 GLU A O 1
ATOM 2882 N N . VAL A 1 364 ? 90.887 24.098 -148.264 1.00 72.31 364 VAL A N 1
ATOM 2883 C CA . VAL A 1 364 ? 91.756 25.269 -148.045 1.00 72.31 364 VAL A CA 1
ATOM 2884 C C . VAL A 1 364 ? 93.232 24.869 -147.970 1.00 72.31 364 VAL A C 1
ATOM 2886 O O . VAL A 1 364 ? 94.068 25.556 -148.561 1.00 72.31 364 VAL A O 1
ATOM 2889 N N . ARG A 1 365 ? 93.586 23.752 -147.317 1.00 68.75 365 ARG A N 1
ATOM 2890 C CA . ARG A 1 365 ? 94.965 23.216 -147.324 1.00 68.75 365 ARG A CA 1
ATOM 2891 C C . ARG A 1 365 ? 95.396 22.809 -148.737 1.00 68.75 365 ARG A C 1
ATOM 2893 O O . ARG A 1 365 ? 96.501 23.150 -149.154 1.00 68.75 365 ARG A O 1
ATOM 2900 N N . GLU A 1 366 ? 94.520 22.165 -149.503 1.00 73.75 366 GLU A N 1
ATOM 2901 C CA . GLU A 1 366 ? 94.771 21.775 -150.896 1.00 73.75 366 GLU A CA 1
ATOM 2902 C C . GLU A 1 366 ? 94.872 22.984 -151.832 1.00 73.75 366 GLU A C 1
ATOM 2904 O O . GLU A 1 366 ? 95.814 23.064 -152.620 1.00 73.75 366 GLU A O 1
ATOM 2909 N N . LYS A 1 367 ? 93.993 23.985 -151.698 1.00 72.06 367 LYS A N 1
ATOM 2910 C CA . LYS A 1 367 ? 94.102 25.257 -152.432 1.00 72.06 367 LYS A CA 1
ATOM 2911 C C . LYS A 1 367 ? 95.352 26.043 -152.027 1.00 72.06 367 LYS A C 1
ATOM 2913 O O . LYS A 1 367 ? 95.978 26.648 -152.889 1.00 72.06 367 LYS A O 1
ATOM 2918 N N . THR A 1 368 ? 95.794 25.968 -150.771 1.00 74.25 368 THR A N 1
ATOM 2919 C CA . THR A 1 368 ? 97.081 26.539 -150.324 1.00 74.25 368 THR A CA 1
ATOM 2920 C C . THR A 1 368 ? 98.269 25.809 -150.960 1.00 74.25 368 THR A C 1
ATOM 2922 O O . THR A 1 368 ? 99.205 26.455 -151.433 1.00 74.25 368 THR A O 1
ATOM 2925 N N . LEU A 1 369 ? 98.216 24.477 -151.063 1.00 74.56 369 LEU A N 1
ATOM 2926 C CA . LEU A 1 369 ? 99.223 23.673 -151.764 1.00 74.56 369 LEU A CA 1
ATOM 2927 C C . LEU A 1 369 ? 99.240 23.973 -153.276 1.00 74.56 369 LEU A C 1
ATOM 2929 O O . LEU A 1 369 ? 100.312 24.073 -153.874 1.00 74.56 369 LEU A O 1
ATOM 2933 N N . LEU A 1 370 ? 98.069 24.167 -153.890 1.00 74.94 370 LEU A N 1
ATOM 2934 C CA . LEU A 1 370 ? 97.921 24.548 -155.296 1.00 74.94 370 LEU A CA 1
ATOM 2935 C C . LEU A 1 370 ? 98.426 25.974 -155.555 1.00 74.94 370 LEU A C 1
ATOM 2937 O O . LEU A 1 370 ? 99.133 26.191 -156.532 1.00 74.94 370 LEU A O 1
ATOM 2941 N N . ILE A 1 371 ? 98.168 26.924 -154.650 1.00 71.81 371 ILE A N 1
ATOM 2942 C CA . ILE A 1 371 ? 98.788 28.259 -154.656 1.00 71.81 371 ILE A CA 1
ATOM 2943 C C . ILE A 1 371 ? 100.313 28.140 -154.522 1.00 71.81 371 ILE A C 1
ATOM 2945 O O . ILE A 1 371 ? 101.034 28.884 -155.180 1.00 71.81 371 ILE A O 1
ATOM 2949 N N . GLY A 1 372 ? 100.824 27.186 -153.736 1.00 72.25 372 GLY A N 1
ATOM 2950 C CA . GLY A 1 372 ? 102.249 26.849 -153.691 1.00 72.25 372 GLY A CA 1
ATOM 2951 C C . GLY A 1 372 ? 102.800 26.420 -155.056 1.00 72.25 372 GLY A C 1
ATOM 2952 O O . GLY A 1 372 ? 103.791 26.986 -155.518 1.00 72.25 372 GLY A O 1
ATOM 2953 N N . LYS A 1 373 ? 102.123 25.483 -155.736 1.00 73.75 373 LYS A N 1
ATOM 2954 C CA . LYS A 1 373 ? 102.486 25.019 -157.090 1.00 73.75 373 LYS A CA 1
ATOM 2955 C C . LYS A 1 373 ? 102.423 26.147 -158.123 1.00 73.75 373 LYS A C 1
ATOM 2957 O O . LYS A 1 373 ? 103.425 26.413 -158.775 1.00 73.75 373 LYS A O 1
ATOM 2962 N N . LEU A 1 374 ? 101.305 26.872 -158.195 1.00 70.88 374 LEU A N 1
ATOM 2963 C CA . LEU A 1 374 ? 101.098 27.992 -159.122 1.00 70.88 374 LEU A CA 1
ATOM 2964 C C . LEU A 1 374 ? 102.077 29.150 -158.872 1.00 70.88 374 LEU A C 1
ATOM 2966 O O . LEU A 1 374 ? 102.514 29.797 -159.820 1.00 70.88 374 LEU A O 1
ATOM 2970 N N . ARG A 1 375 ? 102.485 29.406 -157.619 1.00 71.19 375 ARG A N 1
ATOM 2971 C CA . ARG A 1 375 ? 103.570 30.356 -157.315 1.00 71.19 375 ARG A CA 1
ATOM 2972 C C . ARG A 1 375 ? 104.921 29.857 -157.821 1.00 71.19 375 ARG A C 1
ATOM 2974 O O . ARG A 1 375 ? 105.698 30.664 -158.319 1.00 71.19 375 ARG A O 1
ATOM 2981 N N . HIS A 1 376 ? 105.204 28.559 -157.726 1.00 72.50 376 HIS A N 1
ATOM 2982 C CA . HIS A 1 376 ? 106.440 27.983 -158.259 1.00 72.50 376 HIS A CA 1
ATOM 2983 C C . HIS A 1 376 ? 106.466 28.024 -159.797 1.00 72.50 376 HIS A C 1
ATOM 2985 O O . HIS A 1 376 ? 107.455 28.457 -160.383 1.00 72.50 376 HIS A O 1
ATOM 2991 N N . GLU A 1 377 ? 105.350 27.694 -160.451 1.00 73.31 377 GLU A N 1
ATOM 2992 C CA . GLU A 1 377 ? 105.176 27.844 -161.901 1.00 73.31 377 GLU A CA 1
ATOM 2993 C C . GLU A 1 377 ? 105.288 29.309 -162.341 1.00 73.31 377 GLU A C 1
ATOM 2995 O O . GLU A 1 377 ? 105.985 29.590 -163.310 1.00 73.31 377 GLU A O 1
ATOM 3000 N N . ALA A 1 378 ? 104.707 30.263 -161.606 1.00 70.94 378 ALA A N 1
ATOM 3001 C CA . ALA A 1 378 ? 104.852 31.693 -161.893 1.00 70.94 378 ALA A CA 1
ATOM 3002 C C . ALA A 1 378 ? 106.302 32.194 -161.741 1.00 70.94 378 ALA A C 1
ATOM 3004 O O . ALA A 1 378 ? 106.735 33.051 -162.511 1.00 70.94 378 ALA A O 1
ATOM 3005 N N . ILE A 1 379 ? 107.075 31.649 -160.793 1.00 74.44 379 ILE A N 1
ATOM 3006 C CA . ILE A 1 379 ? 108.514 31.930 -160.652 1.00 74.44 379 ILE A CA 1
ATOM 3007 C C . ILE A 1 379 ? 109.291 31.383 -161.862 1.00 74.44 379 ILE A C 1
ATOM 3009 O O . ILE A 1 379 ? 110.091 32.113 -162.449 1.00 74.44 379 ILE A O 1
ATOM 3013 N N . VAL A 1 380 ? 109.015 30.146 -162.292 1.00 70.00 380 VAL A N 1
ATOM 3014 C CA . VAL A 1 380 ? 109.624 29.544 -163.495 1.00 70.00 380 VAL A CA 1
ATOM 3015 C C . VAL A 1 380 ? 109.236 30.312 -164.765 1.00 70.00 380 VAL A C 1
ATOM 3017 O O . VAL A 1 380 ? 110.093 30.596 -165.602 1.00 70.00 380 VAL A O 1
ATOM 3020 N N . LEU A 1 381 ? 107.973 30.730 -164.891 1.00 68.44 381 LEU A N 1
ATOM 3021 C CA . LEU A 1 381 ? 107.494 31.528 -166.019 1.00 68.44 381 LEU A CA 1
ATOM 3022 C C . LEU A 1 381 ? 108.196 32.893 -166.078 1.00 68.44 381 LEU A C 1
ATOM 3024 O O . LEU A 1 381 ? 108.535 33.356 -167.164 1.00 68.44 381 LEU A O 1
ATOM 3028 N N . ASN A 1 382 ? 108.466 33.515 -164.927 1.00 68.81 382 ASN A N 1
ATOM 3029 C CA . ASN A 1 382 ? 109.189 34.785 -164.841 1.00 68.81 382 ASN A CA 1
ATOM 3030 C C . ASN A 1 382 ? 110.688 34.626 -165.176 1.00 68.81 382 ASN A C 1
ATOM 3032 O O . ASN A 1 382 ? 111.265 35.488 -165.837 1.00 68.81 382 ASN A O 1
ATOM 3036 N N . ASP A 1 383 ? 111.318 33.496 -164.836 1.00 74.00 383 ASP A N 1
ATOM 3037 C CA . ASP A 1 383 ? 112.676 33.179 -165.309 1.00 74.00 383 ASP A CA 1
ATOM 3038 C C . ASP A 1 383 ? 112.716 32.913 -166.830 1.00 74.00 383 ASP A C 1
ATOM 3040 O O . ASP A 1 383 ? 113.619 33.389 -167.524 1.00 74.00 383 ASP A O 1
ATOM 3044 N N . HIS A 1 384 ? 111.694 32.259 -167.395 1.00 68.00 384 HIS A N 1
ATOM 3045 C CA . HIS A 1 384 ? 111.534 32.130 -168.851 1.00 68.00 384 HIS A CA 1
ATOM 3046 C C . HIS A 1 384 ? 111.354 33.501 -169.532 1.00 68.00 384 HIS A C 1
ATOM 3048 O O . HIS A 1 384 ? 112.019 33.785 -170.531 1.00 68.00 384 HIS A O 1
ATOM 3054 N N . LEU A 1 385 ? 110.534 34.388 -168.960 1.00 65.50 385 LEU A N 1
ATOM 3055 C CA . LEU A 1 385 ? 110.338 35.765 -169.432 1.00 65.50 385 LEU A CA 1
ATOM 3056 C C . LEU A 1 385 ? 111.636 36.589 -169.319 1.00 65.50 385 LEU A C 1
ATOM 3058 O O . LEU A 1 385 ? 112.001 37.322 -170.238 1.00 65.50 385 LEU A O 1
ATOM 3062 N N . THR A 1 386 ? 112.397 36.393 -168.241 1.00 63.84 386 THR A N 1
ATOM 3063 C CA . THR A 1 386 ? 113.712 37.012 -168.013 1.00 63.84 386 THR A CA 1
ATOM 3064 C C . THR A 1 386 ? 114.761 36.524 -169.018 1.00 63.84 386 THR A C 1
ATOM 3066 O O . THR A 1 386 ? 115.584 37.321 -169.477 1.00 63.84 386 THR A O 1
ATOM 3069 N N . LYS A 1 387 ? 114.728 35.247 -169.419 1.00 60.69 387 LYS A N 1
ATOM 3070 C CA . LYS A 1 387 ? 115.567 34.703 -170.502 1.00 60.69 387 LYS A CA 1
ATOM 3071 C C . LYS A 1 387 ? 115.162 35.264 -171.871 1.00 60.69 387 LYS A C 1
ATOM 3073 O O . LYS A 1 387 ? 116.043 35.680 -172.624 1.00 60.69 387 LYS A O 1
ATOM 3078 N N . ALA A 1 388 ? 113.864 35.370 -172.160 1.00 59.44 388 ALA A N 1
ATOM 3079 C CA . ALA A 1 388 ? 113.351 35.945 -173.407 1.00 59.44 388 ALA A CA 1
ATOM 3080 C C . ALA A 1 388 ? 113.721 37.436 -173.568 1.00 59.44 388 ALA A C 1
ATOM 3082 O O . ALA A 1 388 ? 114.313 37.826 -174.576 1.00 59.44 388 ALA A O 1
ATOM 3083 N N . LEU A 1 389 ? 113.472 38.261 -172.543 1.00 55.84 389 LEU A N 1
ATOM 3084 C CA . LEU A 1 389 ? 113.822 39.691 -172.540 1.00 55.84 389 LEU A CA 1
ATOM 3085 C C . LEU A 1 389 ? 115.336 39.936 -172.646 1.00 55.84 389 LEU A C 1
ATOM 3087 O O . LEU A 1 389 ? 115.767 40.929 -173.234 1.00 55.84 389 LEU A O 1
ATOM 3091 N N . ARG A 1 390 ? 116.162 39.021 -172.121 1.00 54.41 390 ARG A N 1
ATOM 3092 C CA . ARG A 1 390 ? 117.628 39.090 -172.237 1.00 54.41 390 ARG A CA 1
ATOM 3093 C C . ARG A 1 390 ? 118.132 38.753 -173.645 1.00 54.41 390 ARG A C 1
ATOM 3095 O O . ARG A 1 390 ? 119.200 39.231 -174.018 1.00 54.41 390 ARG A O 1
ATOM 3102 N N . TYR A 1 391 ? 117.370 37.987 -174.430 1.00 51.09 391 TYR A N 1
ATOM 3103 C CA . TYR A 1 391 ? 117.683 37.689 -175.832 1.00 51.09 391 TYR A CA 1
ATOM 3104 C C . TYR A 1 391 ? 117.224 38.806 -176.781 1.00 51.09 391 TYR A C 1
ATOM 3106 O O . TYR A 1 391 ? 117.985 39.228 -177.651 1.00 51.09 391 TYR A O 1
ATOM 3114 N N . LEU A 1 392 ? 116.019 39.353 -176.570 1.00 49.66 392 LEU A N 1
ATOM 3115 C CA . LEU A 1 392 ? 115.423 40.366 -177.454 1.00 49.66 392 LEU A CA 1
ATOM 3116 C C . LEU A 1 392 ? 116.176 41.716 -177.452 1.00 49.66 392 LEU A C 1
ATOM 3118 O O . LEU A 1 392 ? 116.015 42.523 -178.361 1.00 49.66 392 LEU A O 1
ATOM 3122 N N . LYS A 1 393 ? 117.062 41.952 -176.475 1.00 48.53 393 LYS A N 1
ATOM 3123 C CA . LYS A 1 393 ? 117.910 43.156 -176.387 1.00 48.53 393 LYS A CA 1
ATOM 3124 C C . LYS A 1 393 ? 119.168 43.116 -177.288 1.00 48.53 393 LYS A C 1
ATOM 3126 O O . LYS A 1 393 ? 120.020 43.990 -177.144 1.00 48.53 393 LYS A O 1
ATOM 3131 N N . LYS A 1 394 ? 119.344 42.120 -178.176 1.00 44.12 394 LYS A N 1
ATOM 3132 C CA . LYS A 1 394 ? 120.647 41.860 -178.837 1.00 44.12 394 LYS A CA 1
ATOM 3133 C C . LYS A 1 394 ? 120.740 42.059 -180.365 1.00 44.12 394 LYS A C 1
ATOM 3135 O O . LYS A 1 394 ? 121.852 41.988 -180.878 1.00 44.12 394 LYS A O 1
ATOM 3140 N N . THR A 1 395 ? 119.663 42.364 -181.098 1.00 35.50 395 THR A N 1
ATOM 3141 C CA . THR A 1 395 ? 119.731 42.539 -182.574 1.00 35.50 395 THR A CA 1
ATOM 3142 C C . THR A 1 395 ? 118.890 43.702 -183.120 1.00 35.50 395 THR A C 1
ATOM 3144 O O . THR A 1 395 ? 117.667 43.607 -183.181 1.00 35.50 395 THR A O 1
ATOM 3147 N N . LYS A 1 396 ? 119.572 44.756 -183.599 1.00 43.72 396 LYS A N 1
ATOM 3148 C CA . LYS A 1 396 ? 119.143 45.612 -184.730 1.00 43.72 396 LYS A CA 1
ATOM 3149 C C . LYS A 1 396 ? 119.742 45.052 -186.037 1.00 43.72 396 LYS A C 1
ATOM 3151 O O . LYS A 1 396 ? 120.794 44.414 -185.960 1.00 43.72 396 LYS A O 1
ATOM 3156 N N . PRO A 1 397 ? 119.092 45.260 -187.193 1.00 51.59 397 PRO A N 1
ATOM 3157 C CA . PRO A 1 397 ? 119.605 46.164 -188.256 1.00 51.59 397 PRO A CA 1
ATOM 3158 C C . PRO A 1 397 ? 118.559 47.260 -188.603 1.00 51.59 397 PRO A C 1
ATOM 3160 O O . PRO A 1 397 ? 117.399 47.104 -188.237 1.00 51.59 397 PRO A O 1
ATOM 3163 N N . GLU A 1 398 ? 118.874 48.477 -189.071 1.00 39.06 398 GLU A N 1
ATOM 3164 C CA . GLU A 1 398 ? 119.559 48.939 -190.310 1.00 39.06 398 GLU A CA 1
ATOM 3165 C C . GLU A 1 398 ? 118.737 48.766 -191.605 1.00 39.06 398 GLU A C 1
ATOM 3167 O O . GLU A 1 398 ? 118.712 47.672 -192.159 1.00 39.06 398 GLU A O 1
ATOM 3172 N N . ASP A 1 399 ? 118.095 49.861 -192.054 1.00 38.31 399 ASP A N 1
ATOM 3173 C CA . ASP A 1 399 ? 117.771 50.240 -193.453 1.00 38.31 399 ASP A CA 1
ATOM 3174 C C . ASP A 1 399 ? 116.953 51.568 -193.458 1.00 38.31 399 ASP A C 1
ATOM 3176 O O . ASP A 1 399 ? 116.147 51.778 -192.553 1.00 38.31 399 ASP A O 1
ATOM 3180 N N . ASN A 1 400 ? 117.024 52.489 -194.434 1.00 43.41 400 ASN A N 1
ATOM 3181 C CA . ASN A 1 400 ? 118.170 52.984 -195.218 1.00 43.41 400 ASN A CA 1
ATOM 3182 C C . ASN A 1 400 ? 117.796 54.293 -195.966 1.00 43.41 400 ASN A C 1
ATOM 3184 O O . ASN A 1 400 ? 116.612 54.520 -196.189 1.00 43.41 400 ASN A O 1
ATOM 3188 N N . VAL A 1 401 ? 118.803 55.038 -196.466 1.00 48.53 401 VAL A N 1
ATOM 3189 C CA . VAL A 1 401 ? 118.735 55.934 -197.663 1.00 48.53 401 VAL A CA 1
ATOM 3190 C C . VAL A 1 401 ? 117.784 57.178 -197.593 1.00 48.53 401 VAL A C 1
ATOM 3192 O O . VAL A 1 401 ? 116.727 57.156 -196.984 1.00 48.53 401 VAL A O 1
ATOM 3195 N N . ASP A 1 402 ? 118.084 58.358 -198.163 1.00 52.28 402 ASP A N 1
ATOM 3196 C CA . ASP A 1 402 ? 119.223 58.771 -198.997 1.00 52.28 402 ASP A CA 1
ATOM 3197 C C . ASP A 1 402 ? 119.846 60.121 -198.579 1.00 52.28 402 ASP A C 1
ATOM 3199 O O . ASP A 1 402 ? 119.163 61.053 -198.159 1.00 52.28 402 ASP A O 1
ATOM 3203 N N . ARG A 1 403 ? 121.153 60.260 -198.823 1.00 58.34 403 ARG A N 1
ATOM 3204 C CA . ARG A 1 403 ? 121.900 61.527 -198.793 1.00 58.34 403 ARG A CA 1
ATOM 3205 C C . ARG A 1 403 ? 122.287 62.022 -200.198 1.00 58.34 403 ARG A C 1
ATOM 3207 O O . ARG A 1 403 ? 122.633 63.191 -200.349 1.00 58.34 403 ARG A O 1
ATOM 3214 N N . GLN A 1 404 ? 122.230 61.166 -201.224 1.00 53.84 404 GLN A N 1
ATOM 3215 C CA . GLN A 1 404 ? 122.617 61.480 -202.605 1.00 53.84 404 GLN A CA 1
ATOM 3216 C C . GLN A 1 404 ? 121.549 62.288 -203.359 1.00 53.84 404 GLN A C 1
ATOM 3218 O O . GLN A 1 404 ? 121.915 63.177 -204.130 1.00 53.84 404 GLN A O 1
ATOM 3223 N N . VAL A 1 405 ? 120.251 62.068 -203.093 1.00 58.09 405 VAL A N 1
ATOM 3224 C CA . VAL A 1 405 ? 119.141 62.875 -203.657 1.00 58.09 405 VAL A CA 1
ATOM 3225 C C . VAL A 1 405 ? 119.349 64.381 -203.441 1.00 58.09 405 VAL A C 1
ATOM 3227 O O . VAL A 1 405 ? 119.131 65.168 -204.366 1.00 58.09 405 VAL A O 1
ATOM 3230 N N . VAL A 1 406 ? 119.822 64.787 -202.257 1.00 57.12 406 VAL A N 1
ATOM 3231 C CA . VAL A 1 406 ? 120.099 66.196 -201.914 1.00 57.12 406 VAL A CA 1
ATOM 3232 C C . VAL A 1 406 ? 121.262 66.746 -202.748 1.00 57.12 406 VAL A C 1
ATOM 3234 O O . VAL A 1 406 ? 121.150 67.816 -203.345 1.00 57.12 406 VAL A O 1
ATOM 3237 N N . THR A 1 407 ? 122.360 65.992 -202.853 1.00 62.31 407 THR A N 1
ATOM 3238 C CA . THR A 1 407 ? 123.545 66.373 -203.641 1.00 62.31 407 THR A CA 1
ATOM 3239 C C . THR A 1 407 ? 123.237 66.474 -205.138 1.00 62.31 407 THR A C 1
ATOM 3241 O O . THR A 1 407 ? 123.756 67.361 -205.814 1.00 62.31 407 THR A O 1
ATOM 3244 N N . ASN A 1 408 ? 122.362 65.610 -205.663 1.00 59.53 408 ASN A N 1
ATOM 3245 C CA . ASN A 1 408 ? 121.947 65.644 -207.066 1.00 59.53 408 ASN A CA 1
ATOM 3246 C C . ASN A 1 408 ? 121.109 66.902 -207.372 1.00 59.53 408 ASN A C 1
ATOM 3248 O O . ASN A 1 408 ? 121.417 67.634 -208.313 1.00 59.53 408 ASN A O 1
ATOM 3252 N N . HIS A 1 409 ? 120.141 67.248 -206.513 1.00 62.09 409 HIS A N 1
ATOM 3253 C CA . HIS A 1 409 ? 119.392 68.506 -206.644 1.00 62.09 409 HIS A CA 1
ATOM 3254 C C . HIS A 1 409 ? 120.288 69.752 -206.499 1.00 62.09 409 HIS A C 1
ATOM 3256 O O . HIS A 1 409 ? 120.060 70.747 -207.189 1.00 62.09 409 HIS A O 1
ATOM 3262 N N . LEU A 1 410 ? 121.334 69.705 -205.661 1.00 60.56 410 LEU A N 1
ATOM 3263 C CA . LEU A 1 410 ? 122.321 70.788 -205.546 1.00 60.56 410 LEU A CA 1
ATOM 3264 C C . LEU A 1 410 ? 123.120 70.977 -206.848 1.00 60.56 410 LEU A C 1
ATOM 3266 O O . LEU A 1 410 ? 123.337 72.108 -207.282 1.00 60.56 410 LEU A O 1
ATOM 3270 N N . LEU A 1 411 ? 123.516 69.879 -207.500 1.00 63.44 411 LEU A N 1
ATOM 3271 C CA . LEU A 1 411 ? 124.151 69.913 -208.819 1.00 63.44 411 LEU A CA 1
ATOM 3272 C C . LEU A 1 411 ? 123.198 70.458 -209.889 1.00 63.44 411 LEU A C 1
ATOM 3274 O O . LEU A 1 411 ? 123.599 71.330 -210.653 1.00 63.44 411 LEU A O 1
ATOM 3278 N N . HIS A 1 412 ? 121.929 70.040 -209.891 1.00 63.69 412 HIS A N 1
ATOM 3279 C CA . HIS A 1 412 ? 120.914 70.549 -210.823 1.00 63.69 412 HIS A CA 1
ATOM 3280 C C . HIS A 1 412 ? 120.648 72.061 -210.649 1.00 63.69 412 HIS A C 1
ATOM 3282 O O . HIS A 1 412 ? 120.411 72.777 -211.618 1.00 63.69 412 HIS A O 1
ATOM 3288 N N . PHE A 1 413 ? 120.752 72.583 -209.420 1.00 62.00 413 PHE A N 1
ATOM 3289 C CA . PHE A 1 413 ? 120.670 74.020 -209.121 1.00 62.00 413 PHE A CA 1
ATOM 3290 C C . PHE A 1 413 ? 121.890 74.833 -209.613 1.00 62.00 413 PHE A C 1
ATOM 3292 O O . PHE A 1 413 ? 121.782 76.053 -209.800 1.00 62.00 413 PHE A O 1
ATOM 3299 N N . LEU A 1 414 ? 123.037 74.171 -209.811 1.00 62.19 414 LEU A N 1
ATOM 3300 C CA . LEU A 1 414 ? 124.297 74.753 -210.292 1.00 62.19 414 LEU A CA 1
ATOM 3301 C C . LEU A 1 414 ? 124.500 74.619 -211.811 1.00 62.19 414 LEU A C 1
ATOM 3303 O O . LEU A 1 414 ? 125.281 75.384 -212.371 1.00 62.19 414 LEU A O 1
ATOM 3307 N N . THR A 1 415 ? 123.811 73.687 -212.477 1.00 61.38 415 THR A N 1
ATOM 3308 C CA . THR A 1 415 ? 123.913 73.446 -213.931 1.00 61.38 415 THR A CA 1
ATOM 3309 C C . THR A 1 415 ? 122.776 74.059 -214.759 1.00 61.38 415 THR A C 1
ATOM 3311 O O . THR A 1 415 ? 122.751 73.893 -215.978 1.00 61.38 415 THR A O 1
ATOM 3314 N N . LEU A 1 416 ? 121.861 74.800 -214.126 1.00 59.06 416 LEU A N 1
ATOM 3315 C CA . LEU A 1 416 ? 120.828 75.602 -214.790 1.00 59.06 416 LEU A CA 1
ATOM 3316 C C . LEU A 1 416 ? 121.272 77.058 -214.988 1.00 59.06 416 LEU A C 1
ATOM 3318 O O . LEU A 1 416 ? 121.825 77.686 -214.082 1.00 59.06 416 LEU A O 1
ATOM 3322 N N . ASP A 1 417 ? 120.968 77.607 -216.164 1.00 59.28 417 ASP A N 1
ATOM 3323 C CA . ASP A 1 417 ? 121.322 78.981 -216.521 1.00 59.28 417 ASP A CA 1
ATOM 3324 C C . ASP A 1 417 ? 120.434 80.030 -215.813 1.00 59.28 417 ASP A C 1
ATOM 3326 O O . ASP A 1 417 ? 119.334 79.740 -215.334 1.00 59.28 417 ASP A O 1
ATOM 3330 N N . ARG A 1 418 ? 120.919 81.271 -215.707 1.00 57.59 418 ARG A N 1
ATOM 3331 C CA . ARG A 1 418 ? 120.504 82.258 -214.682 1.00 57.59 418 ARG A CA 1
ATOM 3332 C C . ARG A 1 418 ? 119.082 82.862 -214.800 1.00 57.59 418 ARG A C 1
ATOM 3334 O O . ARG A 1 418 ? 118.807 83.827 -214.090 1.00 57.59 418 ARG A O 1
ATOM 3341 N N . GLY A 1 419 ? 118.190 82.343 -215.651 1.00 58.88 419 GLY A N 1
ATOM 3342 C CA . GLY A 1 419 ? 116.975 83.056 -216.093 1.00 58.88 419 GLY A CA 1
ATOM 3343 C C . GLY A 1 419 ? 115.581 82.575 -215.636 1.00 58.88 419 GLY A C 1
ATOM 3344 O O . GLY A 1 419 ? 114.670 83.397 -215.633 1.00 58.88 419 GLY A O 1
ATOM 3345 N N . ASP A 1 420 ? 115.359 81.296 -215.293 1.00 59.25 420 ASP A N 1
ATOM 3346 C CA . ASP A 1 420 ? 113.989 80.718 -215.211 1.00 59.25 420 ASP A CA 1
ATOM 3347 C C . ASP A 1 420 ? 113.399 80.620 -213.780 1.00 59.25 420 ASP A C 1
ATOM 3349 O O . ASP A 1 420 ? 114.062 80.224 -212.816 1.00 59.25 420 ASP A O 1
ATOM 3353 N N . ALA A 1 421 ? 112.096 80.899 -213.663 1.00 60.59 421 ALA A N 1
ATOM 3354 C CA . ALA A 1 421 ? 111.295 80.836 -212.440 1.00 60.59 421 ALA A CA 1
ATOM 3355 C C . ALA A 1 421 ? 111.158 79.415 -211.857 1.00 60.59 421 ALA A C 1
ATOM 3357 O O . ALA A 1 421 ? 110.955 79.265 -210.650 1.00 60.59 421 ALA A O 1
ATOM 3358 N N . LYS A 1 422 ? 111.343 78.357 -212.664 1.00 57.84 422 LYS A N 1
ATOM 3359 C CA . LYS A 1 422 ? 111.354 76.952 -212.189 1.00 57.84 422 LYS A CA 1
ATOM 3360 C C . LYS A 1 422 ? 112.379 76.687 -211.082 1.00 57.84 422 LYS A C 1
ATOM 3362 O O . LYS A 1 422 ? 112.194 75.776 -210.276 1.00 57.84 422 LYS A O 1
ATOM 3367 N N . ARG A 1 423 ? 113.420 77.520 -210.981 1.00 63.91 423 ARG A N 1
ATOM 3368 C CA . ARG A 1 423 ? 114.402 77.489 -209.888 1.00 63.91 423 ARG A CA 1
ATOM 3369 C C . ARG A 1 423 ? 113.755 77.606 -208.499 1.00 63.91 423 ARG A C 1
ATOM 3371 O O . ARG A 1 423 ? 114.284 77.053 -207.538 1.00 63.91 423 ARG A O 1
ATOM 3378 N N . PHE A 1 424 ? 112.599 78.268 -208.397 1.00 61.66 424 PHE A N 1
ATOM 3379 C CA . PHE A 1 424 ? 111.847 78.413 -207.149 1.00 61.66 424 PHE A CA 1
ATOM 3380 C C . PHE A 1 424 ? 111.158 77.103 -206.716 1.00 61.66 424 PHE A C 1
ATOM 3382 O O . PHE A 1 424 ? 111.155 76.779 -205.531 1.00 61.66 424 PHE A O 1
ATOM 3389 N N . GLN A 1 425 ? 110.657 76.294 -207.662 1.00 64.62 425 GLN A N 1
ATOM 3390 C CA . GLN A 1 425 ? 110.074 74.977 -207.355 1.00 64.62 425 GLN A CA 1
ATOM 3391 C C . GLN A 1 425 ? 111.123 73.990 -206.823 1.00 64.62 425 GLN A C 1
ATOM 3393 O O . GLN A 1 425 ? 110.849 73.279 -205.861 1.00 64.62 425 GLN A O 1
ATOM 3398 N N . VAL A 1 426 ? 112.341 73.986 -207.382 1.00 62.91 426 VAL A N 1
ATOM 3399 C CA . VAL A 1 426 ? 113.449 73.145 -206.880 1.00 62.91 426 VAL A CA 1
ATOM 3400 C C . VAL A 1 426 ? 113.804 73.502 -205.429 1.00 62.91 426 VAL A C 1
ATOM 3402 O O . VAL A 1 426 ? 113.975 72.615 -204.594 1.00 62.91 426 VAL A O 1
ATOM 3405 N N . LEU A 1 427 ? 113.844 74.800 -205.111 1.00 63.22 427 LEU A N 1
ATOM 3406 C CA . LEU A 1 427 ? 114.054 75.311 -203.751 1.00 63.22 427 LEU A CA 1
ATOM 3407 C C . LEU A 1 427 ? 112.951 74.866 -202.777 1.00 63.22 427 LEU A C 1
ATOM 3409 O O . LEU A 1 427 ? 113.248 74.464 -201.653 1.00 63.22 427 LEU A O 1
ATOM 3413 N N . GLN A 1 428 ? 111.690 74.887 -203.212 1.00 63.72 428 GLN A N 1
ATOM 3414 C CA . GLN A 1 428 ? 110.557 74.498 -202.370 1.00 63.72 428 GLN A CA 1
ATOM 3415 C C . GLN A 1 428 ? 110.461 72.976 -202.146 1.00 63.72 428 GLN A C 1
ATOM 3417 O O . GLN A 1 428 ? 109.992 72.554 -201.093 1.00 63.72 428 GLN A O 1
ATOM 3422 N N . VAL A 1 429 ? 110.967 72.149 -203.072 1.00 62.75 429 VAL A N 1
ATOM 3423 C CA . VAL A 1 429 ? 111.101 70.691 -202.865 1.00 62.75 429 VAL A CA 1
ATOM 3424 C C . VAL A 1 429 ? 112.248 70.360 -201.902 1.00 62.75 429 VAL A C 1
ATOM 3426 O O . VAL A 1 429 ? 112.074 69.506 -201.035 1.00 62.75 429 VAL A O 1
ATOM 3429 N N . MET A 1 430 ? 113.389 71.063 -201.974 1.00 58.19 430 MET A N 1
ATOM 3430 C CA . MET A 1 430 ? 114.471 70.899 -200.985 1.00 58.19 430 MET A CA 1
ATOM 3431 C C . MET A 1 430 ? 114.001 71.187 -199.551 1.00 58.19 430 MET A C 1
ATOM 3433 O O . MET A 1 430 ? 114.363 70.456 -198.629 1.00 58.19 430 MET A O 1
ATOM 3437 N N . ALA A 1 431 ? 113.167 72.217 -199.366 1.00 59.88 431 ALA A N 1
ATOM 3438 C CA . ALA A 1 431 ? 112.642 72.610 -198.058 1.00 59.88 431 ALA A CA 1
ATOM 3439 C C . ALA A 1 431 ? 111.749 71.543 -197.390 1.00 59.88 431 ALA A C 1
ATOM 3441 O O . ALA A 1 431 ? 111.583 71.577 -196.177 1.00 59.88 431 ALA A O 1
ATOM 3442 N N . GLY A 1 432 ? 111.195 70.589 -198.149 1.00 60.00 432 GLY A N 1
ATOM 3443 C CA . GLY A 1 432 ? 110.405 69.478 -197.601 1.00 60.00 432 GLY A CA 1
ATOM 3444 C C . GLY A 1 432 ? 111.227 68.274 -197.119 1.00 60.00 432 GLY A C 1
ATOM 3445 O O . GLY A 1 432 ? 110.666 67.386 -196.485 1.00 60.00 432 GLY A O 1
ATOM 3446 N N . TYR A 1 433 ? 112.530 68.222 -197.423 1.00 56.25 433 TYR A N 1
ATOM 3447 C CA . TYR A 1 433 ? 113.401 67.069 -197.138 1.00 56.25 433 TYR A CA 1
ATOM 3448 C C . TYR A 1 433 ? 114.469 67.318 -196.062 1.00 56.25 433 TYR A C 1
ATOM 3450 O O . TYR A 1 433 ? 115.107 66.362 -195.621 1.00 56.25 433 TYR A O 1
ATOM 3458 N N . LEU A 1 434 ? 114.690 68.566 -195.633 1.00 57.84 434 LEU A N 1
ATOM 3459 C CA . LEU A 1 434 ? 115.633 68.896 -194.559 1.00 57.84 434 LEU A CA 1
ATOM 3460 C C . LEU A 1 434 ? 114.956 69.686 -193.433 1.00 57.84 434 LEU A C 1
ATOM 3462 O O . LEU A 1 434 ? 114.953 70.915 -193.455 1.00 57.84 434 LEU A O 1
ATOM 3466 N N . ASN A 1 435 ? 114.552 68.946 -192.394 1.00 48.72 435 ASN A N 1
ATOM 3467 C CA . ASN A 1 435 ? 114.181 69.437 -191.060 1.00 48.72 435 ASN A CA 1
ATOM 3468 C C . ASN A 1 435 ? 112.865 70.264 -191.001 1.00 48.72 435 ASN A C 1
ATOM 3470 O O . ASN A 1 435 ? 112.347 70.715 -192.016 1.00 48.72 435 ASN A O 1
ATOM 3474 N N . TRP A 1 436 ? 112.233 70.419 -189.831 1.00 47.88 436 TRP A N 1
ATOM 3475 C CA . TRP A 1 436 ? 112.786 70.323 -188.470 1.00 47.88 436 TRP A CA 1
ATOM 3476 C C . TRP A 1 436 ? 111.873 69.597 -187.479 1.00 47.88 436 TRP A C 1
ATOM 3478 O O . TRP A 1 436 ? 110.643 69.805 -187.561 1.00 47.88 436 TRP A O 1
#

Sequence (436 aa):
AGEPTQAINSASKKKNNRKKKNANKNKDTTPLSNGDATHEDVQNDNDEDDDDLDTAVSTDKLKPEGNGHAIEPSKATDGTADSDPTAKLEAMGKEREALRAEVEQLRKQLESIQETHQQEVSQLKTDLEESNSAKEHAEEQYQTLLDRVEKIKESLSGRLKRDKAELEEARERIEELEAQNEQLQGSAQSTGEDVEKLRQELQDANRELSTLRSRNNLSAHNWHKEKEELTRTVQYLKEEMETTANAMGEWEVLAMEERSIKENLADKVGDLEEQIQTLKKNYETAAADRDSQATLVDNLQNALREIQDARKKELRDMVETTESQLQAQKQVAQQAEARATEAEATKDEMSRELERTAPFEKEVREKTLLIGKLRHEAIVLNDHLTKALRYLKKTKPEDNVDRQVVTNHLLHFLTLDRGDAKRFQVLQVMAGYLNW

Foldseek 3Di:
DDDDDDDDDDDDDDDDDDDDDDDDDDDDDDDDDDDDDDDDDDDDDDDDDDDDDDDDDDDDDDDDDDDDDDDDDDDDDDYDDDDDDDCVPVVVVVVVVVVVVVVVVVVVVVVVVVVVVVVVVVVVVVVVVVVVVVVVVVVVVVVVVVVVVVVCVCVVVVVVVVVVVVVVVVVVVVVVVVVVVVVVVVVVVVVVVVVVVVVVVVVVVVVVVVVVVVVVVVVVVVVVVVVVVVVVVVVVVVVVVVVVVVVVVVVVVVVVVVVVVVVVVVVVVVVVVVVVVVVVVVVVVVVVVVVVVVVVVVVVVVVVVVVVVVVVVVVVVVVVVVVVVVVVVVVVVVVVVVVVVVVVVVVVVVVVVVVVCVVVVVVVVVVVVVVVVVVVVVVVVVVVVVVVVVVVVPDDDDDDDDPVVLVVLVVVLVPDDDDDPCNVVSVVVSVVVDDD

Secondary structure (DSSP, 8-state):
------------------------------------------------------------------------------------TTSHHHHHHHHHHHHHHHHHHHHHHHHHHHHHHHHHHHHHHHHHHHHHHHHHHHHHHHHHHHHHHHHHHHHHHHHHHHHHHHHHHHHHHHHHHHHHHHHHHHHHHHHHHHHHHHHHHHHHHHHHHHHHHHHHHHHHHHHHHHHHHHHHHHHHHHHHHHHHHHHHHHHHHHHHHHHHHHHHHHHHHHHHHHHHHHHHHHHHHHHHHHHHHHHHHHHHHHHHHHHHHHHHHHHHHHHHHHHHHHHHHHHHHHHHHHHHHHHHHHHHHHHHHHHHHHHHHHHHHHHHHHHHHHHHHHHHHHHHHHHHHHHHTS--------SHHHHHHHHHHHSS-TT-THHHHHHHHHTTTS--

Organism: Photinus pyralis (NCBI:txid7054)